Protein AF-A0A956KQR1-F1 (afdb_monomer_lite)

Sequence (435 aa):
MIAPDVTAHVDQLRDTLDKGKQAWVSGPGGSGRGTIIRQLVHEIPGIVVVDLPALGEADAGAVLPMLLLSALPTSERQSLARAPLRQLVDAVRSHDLTVIVRVPHSWAAPRAEPHHQRVRTDLAQLSSLRRLLWIVDSSLDPSVVAVEPDCKIVLGSHRVALGEFSEAIDWRGYGDAAGALVRALPQNVLASPVFWRLCVGAIGLGVPAEELASIAGTPSAIRSANTILIRRIQDSPTIATAVIRFLQARRPVPLPLSAQVAPLPEEHETLLTQCLGYGDPIHVSSLLRSWLERALGGMLDPLELQPVHMKLAQHYRTMDGAADPRQVSAWRPMSAWLEKLHHLAHAGPQGAPEWERQNIPRRECYWDRARHLSRVRAYTEAAAVYARCLEKFPDDDYAQHYHAYNLDKSNSESTDNVIDHYAKAVASAPENPWW

pLDDT: mean 93.08, std 6.18, range [57.06, 98.56]

Structure (mmCIF, N/CA/C/O backbone):
data_AF-A0A956KQR1-F1
#
_entry.id   AF-A0A956KQR1-F1
#
loop_
_atom_site.group_PDB
_atom_site.id
_atom_site.type_symbol
_atom_site.label_atom_id
_atom_site.label_alt_id
_atom_site.label_comp_id
_atom_site.label_asym_id
_atom_site.label_entity_id
_atom_site.label_seq_id
_atom_site.pdbx_PDB_ins_code
_atom_site.Cartn_x
_atom_site.Cartn_y
_atom_site.Cartn_z
_atom_site.occupancy
_atom_site.B_iso_or_equiv
_atom_site.auth_seq_id
_atom_site.auth_comp_id
_atom_site.auth_asym_id
_atom_site.auth_atom_id
_atom_site.pdbx_PDB_model_num
ATOM 1 N N . MET A 1 1 ? -10.084 -10.436 17.810 1.00 65.19 1 MET A N 1
ATOM 2 C CA . MET A 1 1 ? -10.391 -9.262 16.955 1.00 65.19 1 MET A CA 1
ATOM 3 C C . MET A 1 1 ? -11.899 -9.133 16.903 1.00 65.19 1 MET A C 1
ATOM 5 O O . MET A 1 1 ? -12.525 -10.048 16.388 1.00 65.19 1 MET A O 1
ATOM 9 N N . ILE A 1 2 ? -12.475 -8.051 17.431 1.00 79.12 2 ILE A N 1
ATOM 10 C CA . ILE A 1 2 ? -13.896 -7.759 17.198 1.00 79.12 2 ILE A CA 1
ATOM 11 C C . ILE A 1 2 ? -14.011 -7.287 15.749 1.00 79.12 2 ILE A C 1
ATOM 13 O O . ILE A 1 2 ? -13.424 -6.268 15.375 1.00 79.12 2 ILE A O 1
ATOM 17 N N . ALA A 1 3 ? -14.655 -8.096 14.915 1.00 81.62 3 ALA A N 1
ATOM 18 C CA . ALA A 1 3 ? -14.876 -7.809 13.507 1.00 81.62 3 ALA A CA 1
ATOM 19 C C . ALA A 1 3 ? -16.371 -7.547 13.281 1.00 81.62 3 ALA A C 1
ATOM 21 O O . ALA A 1 3 ? -17.193 -8.196 13.928 1.00 81.62 3 ALA A O 1
ATOM 22 N N . PRO A 1 4 ? -16.738 -6.632 12.369 1.00 87.62 4 PRO A N 1
ATOM 23 C CA . PRO A 1 4 ? -18.134 -6.475 11.985 1.00 87.62 4 PRO A CA 1
ATOM 24 C C . PRO A 1 4 ? -18.648 -7.764 11.341 1.00 87.62 4 PRO A C 1
ATOM 26 O O . PRO A 1 4 ? -17.924 -8.396 10.564 1.00 87.62 4 PRO A O 1
ATOM 29 N N . ASP A 1 5 ? -19.902 -8.109 11.627 1.00 90.50 5 ASP A N 1
ATOM 30 C CA . ASP A 1 5 ? -20.621 -9.117 10.857 1.00 90.50 5 ASP A CA 1
ATOM 31 C C . ASP A 1 5 ? -20.893 -8.564 9.454 1.00 90.50 5 ASP A C 1
ATOM 33 O O . ASP A 1 5 ? -21.537 -7.528 9.281 1.00 90.50 5 ASP A O 1
ATOM 37 N N . VAL A 1 6 ? -20.329 -9.235 8.454 1.00 94.31 6 VAL A N 1
ATOM 38 C CA . VAL A 1 6 ? -20.443 -8.878 7.036 1.00 94.31 6 VAL A CA 1
ATOM 39 C C . VAL A 1 6 ? -21.090 -9.997 6.221 1.00 94.31 6 VAL A C 1
ATOM 41 O O . VAL A 1 6 ? -21.091 -9.917 4.997 1.00 94.31 6 VAL A O 1
ATOM 44 N N . THR A 1 7 ? -21.658 -11.013 6.879 1.00 95.00 7 THR A N 1
ATOM 45 C CA . THR A 1 7 ? -22.143 -12.250 6.242 1.00 95.00 7 THR A CA 1
ATOM 46 C C . THR A 1 7 ? -23.171 -11.955 5.149 1.00 95.00 7 THR A C 1
ATOM 48 O O . THR A 1 7 ? -22.979 -12.340 4.000 1.00 95.00 7 THR A O 1
ATOM 51 N N . ALA A 1 8 ? -24.187 -11.140 5.453 1.00 95.56 8 ALA A N 1
ATOM 52 C CA . ALA A 1 8 ? -25.207 -10.754 4.474 1.00 95.56 8 ALA A CA 1
ATOM 53 C C . ALA A 1 8 ? -24.628 -9.997 3.261 1.00 95.56 8 ALA A C 1
ATOM 55 O O . ALA A 1 8 ? -25.103 -10.155 2.137 1.00 95.56 8 ALA A O 1
ATOM 56 N N . HIS A 1 9 ? -23.587 -9.182 3.469 1.00 97.00 9 HIS A N 1
ATOM 57 C CA . HIS A 1 9 ? -22.901 -8.504 2.369 1.00 97.00 9 HIS A CA 1
ATOM 58 C C . HIS A 1 9 ? -22.073 -9.481 1.534 1.00 97.00 9 HIS A C 1
ATOM 60 O O . HIS A 1 9 ? -22.030 -9.338 0.317 1.00 97.00 9 HIS A O 1
ATOM 66 N N . VAL A 1 10 ? -21.431 -10.468 2.159 1.00 97.19 10 VAL A N 1
ATOM 67 C CA . VAL A 1 10 ? -20.676 -11.510 1.453 1.00 97.19 10 VAL A CA 1
ATOM 68 C C . VAL A 1 10 ? -21.600 -12.377 0.605 1.00 97.19 10 VAL A C 1
ATOM 70 O O . VAL A 1 10 ? -21.307 -12.554 -0.575 1.00 97.19 10 VAL A O 1
ATOM 73 N N . ASP A 1 11 ? -22.749 -12.801 1.136 1.00 96.94 11 ASP A N 1
ATOM 74 C CA . ASP A 1 11 ? -23.757 -13.542 0.369 1.00 96.94 11 ASP A CA 1
ATOM 75 C C . ASP A 1 11 ? -24.248 -12.737 -0.844 1.00 96.94 11 ASP A C 1
ATOM 77 O O . ASP A 1 11 ? -24.251 -13.235 -1.969 1.00 96.94 11 ASP A O 1
ATOM 81 N N . GLN A 1 12 ? -24.578 -11.455 -0.648 1.00 97.31 12 GLN A N 1
ATOM 82 C CA . GLN A 1 12 ? -24.993 -10.568 -1.738 1.00 97.31 12 GLN A CA 1
ATOM 83 C C . GLN A 1 12 ? -23.900 -10.402 -2.811 1.00 97.31 12 GLN A C 1
ATOM 85 O O . GLN A 1 12 ? -24.196 -10.359 -4.011 1.00 97.31 12 GLN A O 1
ATOM 90 N N . LEU A 1 13 ? -22.637 -10.275 -2.396 1.00 97.38 13 LEU A N 1
ATOM 91 C CA . LEU A 1 13 ? -21.502 -10.131 -3.306 1.00 97.38 13 LEU A CA 1
ATOM 92 C C . LEU A 1 13 ? -21.237 -11.419 -4.079 1.00 97.38 13 LEU A C 1
ATOM 94 O O . LEU A 1 13 ? -21.019 -11.346 -5.286 1.00 97.38 13 LEU A O 1
ATOM 98 N N . ARG A 1 14 ? -21.310 -12.582 -3.425 1.00 96.62 14 ARG A N 1
ATOM 99 C CA . ARG A 1 14 ? -21.191 -13.889 -4.080 1.00 96.62 14 ARG A CA 1
ATOM 100 C C . ARG A 1 14 ? -22.264 -14.050 -5.151 1.00 96.62 14 ARG A C 1
ATOM 102 O O . ARG A 1 14 ? -21.929 -14.249 -6.313 1.00 96.62 14 ARG A O 1
ATOM 109 N N . ASP A 1 15 ? -23.526 -13.818 -4.796 1.00 96.69 15 ASP A N 1
ATOM 110 C CA . ASP A 1 15 ? -24.652 -13.875 -5.733 1.00 96.69 15 ASP A CA 1
ATOM 111 C C . ASP A 1 15 ? -24.489 -12.916 -6.921 1.00 96.69 15 ASP A C 1
ATOM 113 O O . ASP A 1 15 ? -24.944 -13.201 -8.030 1.00 96.69 15 ASP A O 1
ATOM 117 N N . THR A 1 16 ? -23.876 -11.752 -6.696 1.00 96.44 16 THR A N 1
ATOM 118 C CA . THR A 1 16 ? -23.580 -10.784 -7.759 1.00 96.44 16 THR A CA 1
ATOM 119 C C . THR A 1 16 ? -22.477 -11.310 -8.679 1.00 96.44 16 THR A C 1
ATOM 121 O O . THR A 1 16 ? -22.653 -11.342 -9.897 1.00 96.44 16 THR A O 1
ATOM 124 N N . LEU A 1 17 ? -21.366 -11.776 -8.110 1.00 95.62 17 LEU A N 1
ATOM 125 C CA . LEU A 1 17 ? -20.215 -12.277 -8.861 1.00 95.62 17 LEU A CA 1
ATOM 126 C C . LEU A 1 17 ? -20.536 -13.568 -9.628 1.00 95.62 17 LEU A C 1
ATOM 128 O O . LEU A 1 17 ? -20.047 -13.744 -10.741 1.00 95.62 17 LEU A O 1
ATOM 132 N N . ASP A 1 18 ? -21.388 -14.442 -9.094 1.00 94.81 18 ASP A N 1
ATOM 133 C CA . ASP A 1 18 ? -21.826 -15.674 -9.768 1.00 94.81 18 ASP A CA 1
ATOM 134 C C . ASP A 1 18 ? -22.759 -15.399 -10.952 1.00 94.81 18 ASP A C 1
ATOM 136 O O . ASP A 1 18 ? -22.807 -16.169 -11.909 1.00 94.81 18 ASP A O 1
ATOM 140 N N . LYS A 1 19 ? -23.440 -14.248 -10.952 1.00 95.44 19 LYS A N 1
ATOM 141 C CA . LYS A 1 19 ? -24.207 -13.752 -12.107 1.00 95.44 19 LYS A CA 1
ATOM 142 C C . LYS A 1 19 ? -23.322 -13.078 -13.162 1.00 95.44 19 LYS A C 1
ATOM 144 O O . LYS A 1 19 ? -23.857 -12.519 -14.118 1.00 95.44 19 LYS A O 1
ATOM 149 N N . GLY A 1 20 ? -21.996 -13.098 -12.996 1.00 93.94 20 GLY A N 1
ATOM 150 C CA . GLY A 1 20 ? -21.063 -12.436 -13.904 1.00 93.94 20 GLY A CA 1
ATOM 151 C C . GLY A 1 20 ? -21.196 -10.913 -13.884 1.00 93.94 20 GLY A C 1
ATOM 152 O O . GLY A 1 20 ? -21.082 -10.287 -14.938 1.00 93.94 20 GLY A O 1
ATOM 153 N N . LYS A 1 21 ? -21.503 -10.342 -12.714 1.00 94.31 21 LYS A N 1
ATOM 154 C CA . LYS A 1 21 ? -21.707 -8.904 -12.520 1.00 94.31 21 LYS A CA 1
ATOM 155 C C . LYS A 1 21 ? -20.608 -8.266 -11.685 1.00 94.31 21 LYS A C 1
ATOM 157 O O . LYS A 1 21 ? -19.972 -8.918 -10.854 1.00 94.31 21 LYS A O 1
ATOM 162 N N . GLN A 1 22 ? -20.449 -6.960 -11.867 1.00 94.88 22 GLN A N 1
ATOM 163 C CA . GLN A 1 22 ? -19.479 -6.165 -11.133 1.00 94.88 22 GLN A CA 1
ATOM 164 C C . GLN A 1 22 ? -20.068 -5.627 -9.833 1.00 94.88 22 GLN A C 1
ATOM 166 O O . GLN A 1 22 ? -21.238 -5.247 -9.750 1.00 94.88 22 GLN A O 1
ATOM 171 N N . ALA A 1 23 ? -19.229 -5.538 -8.810 1.00 95.88 23 ALA A N 1
ATOM 172 C CA . ALA A 1 23 ? -19.613 -5.005 -7.518 1.00 95.88 23 ALA A CA 1
ATOM 173 C C . ALA A 1 23 ? -18.621 -3.955 -7.016 1.00 95.88 23 ALA A C 1
ATOM 175 O O . ALA A 1 23 ? -17.423 -3.989 -7.298 1.00 95.88 23 ALA A O 1
ATOM 176 N N . TRP A 1 24 ? -19.141 -3.023 -6.226 1.00 96.00 24 TRP A N 1
ATOM 177 C CA . TRP A 1 24 ? -18.393 -1.950 -5.595 1.00 96.00 24 TRP A CA 1
ATOM 178 C C . TRP A 1 24 ? -18.707 -1.893 -4.113 1.00 96.00 24 TRP A C 1
ATOM 180 O O . TRP A 1 24 ? -19.851 -1.669 -3.718 1.00 96.00 24 TRP A O 1
ATOM 190 N N . VAL A 1 25 ? -17.681 -2.029 -3.284 1.00 96.19 25 VAL A N 1
ATOM 191 C CA . VAL A 1 25 ? -17.780 -1.914 -1.833 1.00 96.19 25 VAL A CA 1
ATOM 192 C C . VAL A 1 25 ? -16.928 -0.743 -1.376 1.00 96.19 25 VAL A C 1
ATOM 194 O O . VAL A 1 25 ? -15.706 -0.727 -1.530 1.00 96.19 25 VAL A O 1
ATOM 197 N N . SER A 1 26 ? -17.581 0.224 -0.746 1.00 94.81 26 SER A N 1
ATOM 198 C CA . SER A 1 26 ? -16.926 1.377 -0.125 1.00 94.81 26 SER A CA 1
ATOM 199 C C . SER A 1 26 ? -17.243 1.435 1.360 1.00 94.81 26 SER A C 1
ATOM 201 O O . SER A 1 26 ? -18.281 0.950 1.800 1.00 94.81 26 SER A O 1
ATOM 203 N N . GLY A 1 27 ? -16.356 2.036 2.144 1.00 91.62 27 GLY A N 1
ATOM 204 C CA . GLY A 1 27 ? -16.609 2.268 3.560 1.00 91.62 27 GLY A CA 1
ATOM 205 C C . GLY A 1 27 ? -15.419 2.918 4.259 1.00 91.62 27 GLY A C 1
ATOM 206 O O . GLY A 1 27 ? -14.297 2.877 3.739 1.00 91.62 27 GLY A O 1
ATOM 207 N N . PRO A 1 28 ? -15.628 3.490 5.454 1.00 87.19 28 PRO A N 1
ATOM 208 C CA . PRO A 1 28 ? -14.561 4.108 6.234 1.00 87.19 28 PRO A CA 1
ATOM 209 C C . PRO A 1 28 ? -13.539 3.071 6.735 1.00 87.19 28 PRO A C 1
ATOM 211 O O . PRO A 1 28 ? -13.679 1.855 6.538 1.00 87.19 28 PRO A O 1
ATOM 214 N N . GLY A 1 29 ? -12.463 3.530 7.375 1.00 81.19 29 GLY A N 1
ATOM 215 C CA . GLY A 1 29 ? -11.521 2.648 8.073 1.00 81.19 29 GLY A CA 1
ATOM 216 C C . GLY A 1 29 ? -12.227 1.814 9.152 1.00 81.19 29 GLY A C 1
ATOM 217 O O . GLY A 1 29 ? -13.024 2.342 9.918 1.00 81.19 29 GLY A O 1
ATOM 218 N N . GLY A 1 30 ? -11.960 0.504 9.200 1.00 81.12 30 GLY A N 1
ATOM 219 C CA . GLY A 1 30 ? -12.567 -0.408 10.184 1.00 81.12 30 GLY A CA 1
ATOM 220 C C . GLY A 1 30 ? -13.965 -0.941 9.835 1.00 81.12 30 GLY A C 1
ATOM 221 O O . GLY A 1 30 ? -14.507 -1.731 10.594 1.00 81.12 30 GLY A O 1
ATOM 222 N N . SER A 1 31 ? -14.528 -0.586 8.678 1.00 88.81 31 SER A N 1
ATOM 223 C CA . SER A 1 31 ? -15.878 -0.993 8.232 1.00 88.81 31 SER A CA 1
ATOM 224 C C . SER A 1 31 ? -16.061 -2.475 7.862 1.00 88.81 31 SER A C 1
ATOM 226 O O . SER A 1 31 ? -17.151 -2.868 7.474 1.00 88.81 31 SER A O 1
ATOM 228 N N . GLY A 1 32 ? -15.020 -3.311 7.944 1.00 90.06 32 GLY A N 1
ATOM 229 C CA . GLY A 1 32 ? -15.118 -4.738 7.590 1.00 90.06 32 GLY A CA 1
ATOM 230 C C . GLY A 1 32 ? -14.695 -5.102 6.167 1.00 90.06 32 GLY A C 1
ATOM 231 O O . GLY A 1 32 ? -14.685 -6.280 5.830 1.00 90.06 32 GLY A O 1
ATOM 232 N N . ARG A 1 33 ? -14.239 -4.137 5.355 1.00 92.75 33 ARG A N 1
ATOM 233 C CA . ARG A 1 33 ? -13.723 -4.376 3.987 1.00 92.75 33 ARG A CA 1
ATOM 234 C C . ARG A 1 33 ? -12.719 -5.534 3.895 1.00 92.75 33 ARG A C 1
ATOM 236 O O . ARG A 1 33 ? -12.823 -6.378 3.017 1.00 92.75 33 ARG A O 1
ATOM 243 N N . GLY A 1 34 ? -11.760 -5.600 4.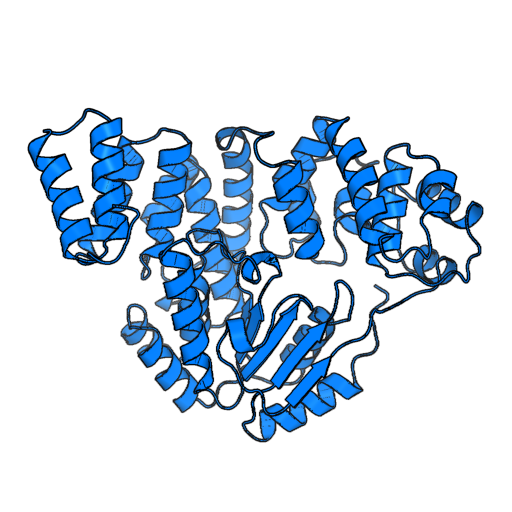821 1.00 90.75 34 GLY A N 1
ATOM 244 C CA . GLY A 1 34 ? -10.788 -6.700 4.868 1.00 90.75 34 GLY A CA 1
ATOM 245 C C . GLY A 1 34 ? -11.401 -8.048 5.269 1.00 90.75 34 GLY A C 1
ATOM 246 O O . GLY A 1 34 ? -10.931 -9.084 4.810 1.00 90.75 34 GLY A O 1
ATOM 247 N N . THR A 1 35 ? -12.454 -8.046 6.093 1.00 92.25 35 THR A N 1
ATOM 248 C CA . THR A 1 35 ? -13.204 -9.259 6.461 1.00 92.25 35 THR A CA 1
ATOM 249 C C . THR A 1 35 ? -13.955 -9.817 5.257 1.00 92.25 35 THR A C 1
ATOM 251 O O . THR A 1 35 ? -13.857 -11.015 5.019 1.00 92.25 35 THR A O 1
ATOM 254 N N . ILE A 1 36 ? -14.586 -8.953 4.451 1.00 95.69 36 ILE A N 1
ATOM 255 C CA . ILE A 1 36 ? -15.250 -9.339 3.194 1.00 95.69 36 ILE A CA 1
ATOM 256 C C . ILE A 1 36 ? -14.269 -10.042 2.253 1.00 95.69 36 ILE A C 1
ATOM 258 O O . ILE A 1 36 ? -14.548 -11.145 1.800 1.00 95.69 36 ILE A O 1
ATOM 262 N N . ILE A 1 37 ? -13.090 -9.450 2.004 1.00 95.00 37 ILE A N 1
ATOM 263 C CA . ILE A 1 37 ? -12.075 -10.068 1.130 1.00 95.00 37 ILE A CA 1
ATOM 264 C C . ILE A 1 37 ? -11.677 -11.451 1.658 1.00 95.00 37 ILE A C 1
ATOM 266 O O . ILE A 1 37 ? -11.610 -12.402 0.887 1.00 95.00 37 ILE A O 1
ATOM 270 N N . ARG A 1 38 ? -11.421 -11.585 2.968 1.00 93.06 38 ARG A N 1
ATOM 271 C CA . ARG A 1 38 ? -11.020 -12.870 3.563 1.00 93.06 38 ARG A CA 1
ATOM 272 C C . ARG A 1 38 ? -12.095 -13.946 3.428 1.00 93.06 38 ARG A C 1
ATOM 274 O O . ARG A 1 38 ? -11.739 -15.072 3.098 1.00 93.06 38 ARG A O 1
ATOM 281 N N . GLN A 1 39 ? -13.361 -13.608 3.683 1.00 95.56 39 GLN A N 1
ATOM 282 C CA . GLN A 1 39 ? -14.475 -14.550 3.541 1.00 95.56 39 GLN A CA 1
ATOM 283 C C . GLN A 1 39 ? -14.667 -14.950 2.072 1.00 95.56 39 GLN A C 1
ATOM 285 O O . GLN A 1 39 ? -14.643 -16.137 1.768 1.00 95.56 39 GLN A O 1
ATOM 290 N N . LEU A 1 40 ? -14.685 -13.992 1.137 1.00 96.31 40 LEU A N 1
ATOM 291 C CA . LEU A 1 40 ? -14.805 -14.292 -0.296 1.00 96.31 40 LEU A CA 1
ATOM 292 C C . LEU A 1 40 ? -13.655 -15.162 -0.821 1.00 96.31 40 LEU A C 1
ATOM 294 O O . LEU A 1 40 ? -13.901 -16.113 -1.550 1.00 96.31 40 LEU A O 1
ATOM 298 N N . VAL A 1 41 ? -12.404 -14.881 -0.433 1.00 94.81 41 VAL A N 1
ATOM 299 C CA . VAL A 1 41 ? -11.237 -15.703 -0.817 1.00 94.81 41 VAL A CA 1
ATOM 300 C C . VAL A 1 41 ? -11.340 -17.134 -0.282 1.00 94.81 41 VAL A C 1
ATOM 302 O O . VAL A 1 41 ? -10.778 -18.046 -0.884 1.00 94.81 41 VAL A O 1
ATOM 305 N N . HIS A 1 42 ? -12.007 -17.334 0.855 1.00 93.75 42 HIS A N 1
ATOM 306 C CA . HIS A 1 42 ? -12.240 -18.661 1.416 1.00 93.75 42 HIS A CA 1
ATOM 307 C C . HIS A 1 42 ? -13.379 -19.398 0.697 1.00 93.75 42 HIS A C 1
ATOM 309 O O . HIS A 1 42 ? -13.269 -20.597 0.462 1.00 93.75 42 HIS A O 1
ATOM 315 N N . GLU A 1 43 ? -14.446 -18.684 0.336 1.00 93.62 43 GLU A N 1
ATOM 316 C CA . GLU A 1 43 ? -15.671 -19.260 -0.228 1.00 93.62 43 GLU A CA 1
ATOM 317 C C . GLU A 1 43 ? -15.641 -19.450 -1.750 1.00 93.62 43 GLU A C 1
ATOM 319 O O . GLU A 1 43 ? -16.298 -20.355 -2.259 1.00 93.62 43 GLU A O 1
ATOM 324 N N . ILE A 1 44 ? -14.897 -18.620 -2.487 1.00 91.81 44 ILE A N 1
ATOM 325 C CA . ILE A 1 44 ? -14.875 -18.626 -3.955 1.00 91.81 44 ILE A CA 1
ATOM 326 C C . ILE A 1 44 ? -13.491 -19.090 -4.441 1.00 91.81 44 ILE A C 1
ATOM 328 O O . ILE A 1 44 ? -12.512 -18.335 -4.366 1.00 91.81 44 ILE A O 1
ATOM 332 N N . PRO A 1 45 ? -13.382 -20.320 -4.978 1.00 87.50 45 PRO A N 1
ATOM 333 C CA . PRO A 1 45 ? -12.143 -20.818 -5.561 1.00 87.50 45 PRO A CA 1
ATOM 334 C C . PRO A 1 45 ? -11.678 -19.958 -6.740 1.00 87.50 45 PRO A C 1
ATOM 336 O O . PRO A 1 45 ? -12.482 -19.444 -7.514 1.00 87.50 45 PRO A O 1
ATOM 339 N N . GLY A 1 46 ? -10.360 -19.833 -6.909 1.00 85.31 46 GLY A N 1
ATOM 340 C CA . GLY A 1 46 ? -9.780 -19.157 -8.074 1.00 85.31 46 GLY A CA 1
ATOM 341 C C . GLY A 1 46 ? -9.844 -17.626 -8.048 1.00 85.31 46 GLY A C 1
ATOM 342 O O . GLY A 1 46 ? -9.523 -17.003 -9.056 1.00 85.31 46 GLY A O 1
ATOM 343 N N . ILE A 1 47 ? -10.207 -17.005 -6.917 1.00 93.75 47 ILE A N 1
ATOM 344 C CA . ILE A 1 47 ? -10.125 -15.546 -6.770 1.00 93.75 47 ILE A CA 1
ATOM 345 C C . ILE A 1 47 ? -8.686 -15.047 -6.916 1.00 93.75 47 ILE A C 1
ATOM 347 O O . ILE A 1 47 ? -7.753 -15.544 -6.276 1.00 93.75 47 ILE A O 1
ATOM 351 N N . VAL A 1 48 ? -8.550 -13.964 -7.675 1.00 95.25 48 VAL A N 1
ATOM 352 C CA . VAL A 1 48 ? -7.344 -13.143 -7.756 1.00 95.25 48 VAL A CA 1
ATOM 353 C C . VAL A 1 48 ? -7.554 -11.888 -6.926 1.00 95.25 48 VAL A C 1
ATOM 355 O O . VAL A 1 48 ? -8.439 -11.088 -7.224 1.00 95.25 48 VAL A O 1
ATOM 358 N N . VAL A 1 49 ? -6.734 -11.690 -5.894 1.00 96.56 49 VAL A N 1
ATOM 359 C CA . VAL A 1 49 ? -6.741 -10.438 -5.128 1.00 96.56 49 VAL A CA 1
ATOM 360 C C . VAL A 1 49 ? -5.620 -9.540 -5.625 1.00 96.56 49 VAL A C 1
ATOM 362 O O . VAL A 1 49 ? -4.444 -9.897 -5.561 1.00 96.56 49 VAL A O 1
ATOM 365 N N . VAL A 1 50 ? -6.001 -8.359 -6.095 1.00 95.69 50 VAL A N 1
ATOM 366 C CA . VAL A 1 50 ? -5.116 -7.271 -6.492 1.00 95.69 50 VAL A CA 1
ATOM 367 C C . VAL A 1 50 ? -5.167 -6.197 -5.417 1.00 95.69 50 VAL A C 1
ATOM 369 O O . VAL A 1 50 ? -5.997 -5.289 -5.455 1.00 95.69 50 VAL A O 1
ATOM 372 N N . ASP A 1 51 ? -4.271 -6.293 -4.440 1.00 93.44 51 ASP A N 1
ATOM 373 C CA . ASP A 1 51 ? -4.094 -5.228 -3.460 1.00 93.44 51 ASP A CA 1
ATOM 374 C C . ASP A 1 51 ? -3.103 -4.190 -4.011 1.00 93.44 51 ASP A C 1
ATOM 376 O O . ASP A 1 51 ? -1.888 -4.411 -3.998 1.00 93.44 51 ASP A O 1
ATOM 380 N N . LEU A 1 52 ? -3.596 -3.042 -4.474 1.00 92.69 52 LEU A N 1
ATOM 381 C CA . LEU A 1 52 ? -2.740 -1.993 -5.030 1.00 92.69 52 LEU A CA 1
ATOM 382 C C . LEU A 1 52 ? -1.925 -1.291 -3.925 1.00 92.69 52 LEU A C 1
ATOM 384 O O . LEU A 1 52 ? -2.458 -1.058 -2.833 1.00 92.69 52 LEU A O 1
ATOM 388 N N . PRO A 1 53 ? -0.652 -0.932 -4.180 1.00 92.00 53 PRO A N 1
ATOM 389 C CA . PRO A 1 53 ? 0.124 -0.083 -3.282 1.00 92.00 53 PRO A CA 1
ATOM 390 C C . PRO A 1 53 ? -0.366 1.372 -3.364 1.00 92.00 53 PRO A C 1
ATOM 392 O O . PRO A 1 53 ? -1.340 1.694 -4.056 1.00 92.00 53 PRO A O 1
ATOM 395 N N . ALA A 1 54 ? 0.278 2.278 -2.627 1.00 89.06 54 ALA A N 1
ATOM 396 C CA . ALA A 1 54 ? -0.042 3.692 -2.749 1.00 89.06 54 ALA A CA 1
ATOM 397 C C . ALA A 1 54 ? 0.277 4.205 -4.163 1.00 89.06 54 ALA A C 1
ATOM 399 O O . ALA A 1 54 ? 1.269 3.805 -4.758 1.00 89.06 54 ALA A O 1
ATOM 400 N N . LEU A 1 55 ? -0.556 5.110 -4.689 1.00 86.00 55 LEU A N 1
ATOM 401 C CA . LEU A 1 55 ? -0.416 5.607 -6.065 1.00 86.00 55 LEU A CA 1
ATOM 402 C C . LEU A 1 55 ? 0.947 6.269 -6.340 1.00 86.00 55 LEU A C 1
ATOM 404 O O . LEU A 1 55 ? 1.425 6.200 -7.460 1.00 86.00 55 LEU A O 1
ATOM 408 N N . GLY A 1 56 ? 1.565 6.877 -5.322 1.00 86.38 56 GLY A N 1
ATOM 409 C CA . GLY A 1 56 ? 2.875 7.525 -5.448 1.00 86.38 56 GLY A CA 1
ATOM 410 C C . GLY A 1 56 ? 4.077 6.572 -5.454 1.00 86.38 56 GLY A C 1
ATOM 411 O O . GLY A 1 56 ? 5.205 7.044 -5.616 1.00 86.38 56 GLY A O 1
ATOM 412 N N . GLU A 1 57 ? 3.862 5.268 -5.255 1.00 89.81 57 GLU A N 1
ATOM 413 C CA . GLU A 1 57 ? 4.916 4.259 -5.390 1.00 89.81 57 GLU A CA 1
ATOM 414 C C . GLU A 1 57 ? 5.269 4.074 -6.867 1.00 89.81 57 GLU A C 1
ATOM 416 O O . GLU A 1 57 ? 4.393 3.901 -7.715 1.00 89.81 57 GLU A O 1
ATOM 421 N N . ALA A 1 58 ? 6.563 4.078 -7.183 1.00 91.00 58 ALA A N 1
ATOM 422 C CA . ALA A 1 58 ? 7.030 4.015 -8.568 1.00 91.00 58 ALA A CA 1
ATOM 423 C C . ALA A 1 58 ? 6.710 2.672 -9.254 1.00 91.00 58 ALA A C 1
ATOM 425 O O . ALA A 1 58 ? 6.571 2.634 -10.474 1.00 91.00 58 ALA A O 1
ATOM 426 N N . ASP A 1 59 ? 6.544 1.592 -8.483 1.00 94.06 59 ASP A N 1
ATOM 427 C CA . ASP A 1 59 ? 6.175 0.259 -8.971 1.00 94.06 59 ASP A CA 1
ATOM 428 C C . ASP A 1 59 ? 4.653 0.016 -9.021 1.00 94.06 59 ASP A C 1
ATOM 430 O O . ASP A 1 59 ? 4.223 -1.072 -9.414 1.00 94.06 59 ASP A O 1
ATOM 434 N N . ALA A 1 60 ? 3.813 0.997 -8.659 1.00 91.69 60 ALA A N 1
ATOM 435 C CA . ALA A 1 60 ? 2.366 0.801 -8.536 1.00 91.69 60 ALA A CA 1
ATOM 436 C C . ALA A 1 60 ? 1.711 0.268 -9.822 1.00 91.69 60 ALA A C 1
ATOM 438 O O . ALA A 1 60 ? 0.834 -0.598 -9.757 1.00 91.69 60 ALA A O 1
ATOM 439 N N . GLY A 1 61 ? 2.177 0.730 -10.988 1.00 90.88 61 GLY A N 1
ATOM 440 C CA . GLY A 1 61 ? 1.701 0.271 -12.297 1.00 90.88 61 GLY A CA 1
ATOM 441 C C . GLY A 1 61 ? 2.067 -1.180 -12.636 1.00 90.88 61 GLY A C 1
ATOM 442 O O . GLY A 1 61 ? 1.380 -1.811 -13.436 1.00 90.88 61 GLY A O 1
ATOM 443 N N . ALA A 1 62 ? 3.084 -1.762 -11.991 1.00 94.44 62 ALA A N 1
ATOM 444 C CA . ALA A 1 62 ? 3.465 -3.158 -12.212 1.00 94.44 62 ALA A CA 1
ATOM 445 C C . ALA A 1 62 ? 2.526 -4.148 -11.507 1.00 94.44 62 ALA A C 1
ATOM 447 O O . ALA A 1 62 ? 2.361 -5.279 -11.963 1.00 94.44 62 ALA A O 1
ATOM 448 N N . VAL A 1 63 ? 1.916 -3.758 -10.385 1.00 95.31 63 VAL A N 1
ATOM 449 C CA . VAL A 1 63 ? 1.240 -4.704 -9.482 1.00 95.31 63 VAL A CA 1
ATOM 450 C C . VAL A 1 63 ? 0.023 -5.356 -10.133 1.00 95.31 63 VAL A C 1
ATOM 452 O O . VAL A 1 63 ? -0.114 -6.580 -10.093 1.00 95.31 63 VAL A O 1
ATOM 455 N N . LEU A 1 64 ? -0.838 -4.561 -10.773 1.00 95.19 64 LEU A N 1
ATOM 456 C CA . LEU A 1 64 ? -2.040 -5.059 -11.441 1.00 95.19 64 LEU A CA 1
ATOM 457 C C . LEU A 1 64 ? -1.730 -6.109 -12.525 1.00 95.19 64 LEU A C 1
ATOM 459 O O . LEU A 1 64 ? -2.209 -7.238 -12.389 1.00 95.19 64 LEU A O 1
ATOM 463 N N . PRO A 1 65 ? -0.936 -5.810 -13.575 1.00 96.06 65 PRO A N 1
ATOM 464 C CA . PRO A 1 65 ? -0.676 -6.784 -14.630 1.00 96.06 65 PRO A CA 1
ATOM 465 C C . PRO A 1 65 ? 0.015 -8.045 -14.102 1.00 96.06 65 PRO A C 1
ATOM 467 O O . PRO A 1 65 ? -0.277 -9.139 -14.578 1.00 96.06 65 PRO A O 1
ATOM 470 N N . MET A 1 66 ? 0.895 -7.928 -13.104 1.00 97.12 66 MET A N 1
ATOM 471 C CA . MET A 1 66 ? 1.604 -9.084 -12.552 1.00 97.12 66 MET A CA 1
ATOM 472 C C . MET A 1 66 ? 0.697 -9.996 -11.719 1.00 97.12 66 MET A C 1
ATOM 474 O O . MET A 1 66 ? 0.779 -11.219 -11.844 1.00 97.12 66 MET A O 1
ATOM 478 N N . LEU A 1 67 ? -0.214 -9.438 -10.918 1.00 96.94 67 LEU A N 1
ATOM 479 C CA . LEU A 1 67 ? -1.174 -10.246 -10.160 1.00 96.94 67 LEU A CA 1
ATOM 480 C C . LEU A 1 67 ? -2.209 -10.912 -11.073 1.00 96.94 67 LEU A C 1
ATOM 482 O O . LEU A 1 67 ? -2.512 -12.086 -10.862 1.00 96.94 67 LEU A O 1
ATOM 486 N N . LEU A 1 68 ? -2.667 -10.235 -12.132 1.00 96.69 68 LEU A N 1
ATOM 487 C CA . LEU A 1 68 ? -3.501 -10.866 -13.163 1.00 96.69 68 LEU A CA 1
ATOM 488 C C . LEU A 1 68 ? -2.759 -12.003 -13.880 1.00 96.69 68 LEU A C 1
ATOM 490 O O . LEU A 1 68 ? -3.300 -13.098 -14.010 1.00 96.69 68 LEU A O 1
ATOM 494 N N . LEU A 1 69 ? -1.496 -11.782 -14.268 1.00 96.88 69 LEU A N 1
ATOM 495 C CA . LEU A 1 69 ? -0.646 -12.803 -14.888 1.00 96.88 69 LEU A CA 1
ATOM 496 C C . LEU A 1 69 ? -0.559 -14.066 -14.019 1.00 96.88 69 LEU A C 1
ATOM 498 O O . LEU A 1 69 ? -0.667 -15.172 -14.536 1.00 96.88 69 LEU A O 1
ATOM 502 N N . SER A 1 70 ? -0.404 -13.923 -12.699 1.00 96.00 70 SER A N 1
ATOM 503 C CA . SER A 1 70 ? -0.244 -15.060 -11.775 1.00 96.00 70 SER A CA 1
ATOM 504 C C . SER A 1 70 ? -1.418 -16.047 -11.763 1.00 96.00 70 SER A C 1
ATOM 506 O O . SER A 1 70 ? -1.253 -17.196 -11.340 1.00 96.00 70 SER A O 1
ATOM 508 N N . ALA A 1 71 ? -2.588 -15.605 -12.225 1.00 94.56 71 ALA A N 1
ATOM 509 C CA . ALA A 1 71 ? -3.811 -16.390 -12.263 1.00 94.56 71 ALA A CA 1
ATOM 510 C C . ALA A 1 71 ? -3.996 -17.181 -13.565 1.00 94.56 71 ALA A C 1
ATOM 512 O O . ALA A 1 71 ? -4.827 -18.082 -13.619 1.00 94.56 71 ALA A O 1
ATOM 513 N N . LEU A 1 72 ? -3.216 -16.864 -14.601 1.00 95.94 72 LEU A N 1
ATOM 514 C CA . LEU A 1 72 ? -3.301 -17.516 -15.905 1.00 95.94 72 LEU A CA 1
ATOM 515 C C . LEU A 1 72 ? -2.514 -18.837 -15.936 1.00 95.94 72 LEU A C 1
ATOM 517 O O . LEU A 1 72 ? -1.576 -19.011 -15.145 1.00 95.94 72 LEU A O 1
ATOM 521 N N . PRO A 1 73 ? -2.829 -19.763 -16.862 1.00 95.31 73 PRO A N 1
ATOM 522 C CA . PRO A 1 73 ? -2.039 -20.971 -17.099 1.00 95.31 73 PRO A CA 1
ATOM 523 C C . PRO A 1 73 ? -0.575 -20.673 -17.453 1.00 95.31 73 PRO A C 1
ATOM 525 O O . PRO A 1 73 ? -0.250 -19.628 -18.011 1.00 95.31 73 PRO A O 1
ATOM 528 N N . THR A 1 74 ? 0.332 -21.617 -17.182 1.00 94.75 74 THR A N 1
ATOM 529 C CA . THR A 1 74 ? 1.783 -21.430 -17.384 1.00 94.75 74 THR A CA 1
ATOM 530 C C . THR A 1 74 ? 2.160 -20.995 -18.805 1.00 94.75 74 THR A C 1
ATOM 532 O O . THR A 1 74 ? 3.018 -20.127 -18.954 1.00 94.75 74 THR A O 1
ATOM 535 N N . SER A 1 75 ? 1.531 -21.562 -19.840 1.00 95.38 75 SER A N 1
ATOM 536 C CA . SER A 1 75 ? 1.784 -21.198 -21.243 1.00 95.38 75 SER A CA 1
ATOM 537 C C . SER A 1 75 ? 1.466 -19.726 -21.516 1.00 95.38 75 SER A C 1
ATOM 539 O O . SER A 1 75 ? 2.289 -19.008 -22.080 1.00 95.38 75 SER A O 1
ATOM 541 N N . GLU A 1 76 ? 0.315 -19.252 -21.041 1.00 96.25 76 GLU A N 1
ATOM 542 C CA . GLU A 1 76 ? -0.092 -17.850 -21.153 1.00 96.25 76 GLU A CA 1
ATOM 543 C C . GLU A 1 76 ? 0.778 -16.930 -20.301 1.00 96.25 76 GLU A C 1
ATOM 545 O O . GLU A 1 76 ? 1.140 -15.842 -20.744 1.00 96.25 76 GLU A O 1
ATOM 550 N N . ARG A 1 77 ? 1.201 -17.369 -19.108 1.00 95.62 77 ARG A N 1
ATOM 551 C CA . ARG A 1 77 ? 2.151 -16.592 -18.297 1.00 95.62 77 ARG A CA 1
ATOM 552 C C . ARG A 1 77 ? 3.458 -16.341 -19.035 1.00 95.62 77 ARG A C 1
ATOM 554 O O . ARG A 1 77 ? 4.028 -15.257 -18.926 1.00 95.62 77 ARG A O 1
ATOM 561 N N . GLN A 1 78 ? 3.940 -17.328 -19.785 1.00 93.44 78 GLN A N 1
ATOM 562 C CA . GLN A 1 78 ? 5.169 -17.196 -20.562 1.00 93.44 78 GLN A CA 1
ATOM 563 C C . GLN A 1 78 ? 5.013 -16.210 -21.723 1.00 93.44 78 GLN A C 1
ATOM 565 O O . GLN A 1 78 ? 5.916 -15.397 -21.931 1.00 93.44 78 GLN A O 1
ATOM 570 N N . SER A 1 79 ? 3.885 -16.242 -22.437 1.00 95.06 79 SER A N 1
ATOM 571 C CA . SER A 1 79 ? 3.643 -15.370 -23.593 1.00 95.06 79 SER A CA 1
ATOM 572 C C . SER A 1 79 ? 3.212 -13.951 -23.211 1.00 95.06 79 SER A C 1
ATOM 574 O O . SER A 1 79 ? 3.579 -12.999 -23.895 1.00 95.06 79 SER A O 1
ATOM 576 N N . LEU A 1 80 ? 2.465 -13.784 -22.116 1.00 96.31 80 LEU A N 1
ATOM 577 C CA . LEU A 1 80 ? 1.832 -12.513 -21.744 1.00 96.31 80 LEU A CA 1
ATOM 578 C C . LEU A 1 80 ? 2.591 -11.715 -20.675 1.00 96.31 80 LEU A C 1
ATOM 580 O O . LEU A 1 80 ? 2.169 -10.614 -20.322 1.00 96.31 80 LEU A O 1
ATOM 584 N N . ALA A 1 81 ? 3.733 -12.203 -20.177 1.00 93.44 81 ALA A N 1
ATOM 585 C CA . ALA A 1 81 ? 4.486 -11.533 -19.109 1.00 93.44 81 ALA A CA 1
ATOM 586 C C . ALA A 1 81 ? 4.805 -10.057 -19.401 1.00 93.44 81 ALA A C 1
ATOM 588 O O . ALA A 1 81 ? 4.780 -9.233 -18.487 1.00 93.44 81 ALA A O 1
ATOM 589 N N . ARG A 1 82 ? 5.076 -9.729 -20.670 1.00 92.62 82 ARG A N 1
ATOM 590 C CA . ARG A 1 82 ? 5.358 -8.367 -21.159 1.00 92.62 82 ARG A CA 1
ATOM 591 C C . ARG A 1 82 ? 4.225 -7.781 -22.004 1.00 92.62 82 ARG A C 1
ATOM 593 O O . ARG A 1 82 ? 4.385 -6.707 -22.571 1.00 92.62 82 ARG A O 1
ATOM 600 N N . ALA A 1 83 ? 3.098 -8.480 -22.114 1.00 93.75 83 ALA A N 1
ATOM 601 C CA . ALA A 1 83 ? 1.987 -8.014 -22.925 1.00 93.75 83 ALA A CA 1
ATOM 602 C C . ALA A 1 83 ? 1.364 -6.737 -22.328 1.00 93.75 83 ALA A C 1
ATOM 604 O O . ALA A 1 83 ? 1.408 -6.544 -21.099 1.00 93.75 83 ALA A O 1
ATOM 605 N N . PRO A 1 84 ? 0.759 -5.880 -23.170 1.00 92.50 84 PRO A N 1
ATOM 606 C CA . PRO A 1 84 ? -0.094 -4.791 -22.711 1.00 92.50 84 PRO A CA 1
ATOM 607 C C . PRO A 1 84 ? -1.207 -5.309 -21.794 1.00 92.50 84 PRO A C 1
ATOM 609 O O . PRO A 1 84 ? -1.708 -6.420 -21.988 1.00 92.50 84 PRO A O 1
ATOM 612 N N . LEU A 1 85 ? -1.632 -4.490 -20.827 1.00 93.75 85 LEU A N 1
ATOM 613 C CA . LEU A 1 85 ? -2.647 -4.880 -19.845 1.00 93.75 85 LEU A CA 1
ATOM 614 C C . LEU A 1 85 ? -3.938 -5.381 -20.505 1.00 93.75 85 LEU A C 1
ATOM 616 O O . LEU A 1 85 ? -4.481 -6.390 -20.068 1.00 93.75 85 LEU A O 1
ATOM 620 N N . ARG A 1 86 ? -4.376 -4.759 -21.603 1.00 94.62 86 ARG A N 1
ATOM 621 C CA . ARG A 1 86 ? -5.569 -5.180 -22.350 1.00 94.62 86 ARG A CA 1
ATOM 622 C C . ARG A 1 86 ? -5.553 -6.665 -22.717 1.00 94.62 86 ARG A C 1
ATOM 624 O O . ARG A 1 86 ? -6.558 -7.339 -22.533 1.00 94.62 86 ARG A O 1
ATOM 631 N N . GLN A 1 87 ? -4.414 -7.187 -23.173 1.00 96.06 87 GLN A N 1
ATOM 632 C CA . GLN A 1 87 ? -4.294 -8.604 -23.534 1.00 96.06 87 GLN A CA 1
ATOM 633 C C . GLN A 1 87 ? -4.370 -9.513 -22.303 1.00 96.06 87 GLN A C 1
ATOM 635 O O . GLN A 1 87 ? -4.961 -10.587 -22.368 1.00 96.06 87 GLN A O 1
ATOM 640 N N . LEU A 1 88 ? -3.815 -9.077 -21.167 1.00 96.12 88 LEU A N 1
ATOM 641 C CA . LEU A 1 88 ? -3.959 -9.796 -19.899 1.00 96.12 88 LEU A CA 1
ATOM 642 C C . LEU A 1 88 ? -5.411 -9.809 -19.426 1.00 96.12 88 LEU A C 1
ATOM 644 O O . LEU A 1 88 ? -5.898 -10.849 -19.002 1.00 96.12 88 LEU A O 1
ATOM 648 N N . VAL A 1 89 ? -6.112 -8.679 -19.522 1.00 96.00 89 VAL A N 1
ATOM 649 C CA . VAL A 1 89 ? -7.532 -8.577 -19.165 1.00 96.00 89 VAL A CA 1
ATOM 650 C C . VAL A 1 89 ? -8.386 -9.472 -20.063 1.00 96.00 89 VAL A C 1
ATOM 652 O O . VAL A 1 89 ? -9.254 -10.182 -19.562 1.00 96.00 89 VAL A O 1
ATOM 655 N N . ASP A 1 90 ? -8.108 -9.502 -21.369 1.00 96.12 90 ASP A N 1
ATOM 656 C CA . ASP A 1 90 ? -8.785 -10.392 -22.313 1.00 96.12 90 ASP A CA 1
ATOM 657 C C . ASP A 1 90 ? -8.548 -11.875 -21.969 1.00 96.12 90 ASP A C 1
ATOM 659 O O . ASP A 1 90 ? -9.498 -12.662 -21.986 1.00 96.12 90 ASP A O 1
ATOM 663 N N . ALA A 1 91 ? -7.320 -12.248 -21.588 1.00 96.06 91 ALA A N 1
ATOM 664 C CA . ALA A 1 91 ? -6.994 -13.599 -21.132 1.00 96.06 91 ALA A CA 1
ATOM 665 C C . ALA A 1 91 ? -7.727 -13.953 -19.826 1.00 96.06 91 ALA A C 1
ATOM 667 O O . ALA A 1 91 ? -8.434 -14.958 -19.767 1.00 96.06 91 ALA A O 1
ATOM 668 N N . VAL A 1 92 ? -7.662 -13.090 -18.808 1.00 95.38 92 VAL A N 1
ATOM 669 C CA . VAL A 1 92 ? -8.378 -13.257 -17.527 1.00 95.38 92 VAL A CA 1
ATOM 670 C C . VAL A 1 92 ? -9.882 -13.428 -17.750 1.00 95.38 92 VAL A C 1
ATOM 672 O O . VAL A 1 92 ? -10.498 -14.302 -17.143 1.00 95.38 92 VAL A O 1
ATOM 675 N N . ARG A 1 93 ? -10.469 -12.641 -18.662 1.00 94.69 93 ARG A N 1
ATOM 676 C CA . ARG A 1 93 ? -11.880 -12.756 -19.045 1.00 94.69 93 ARG A CA 1
ATOM 677 C C . ARG A 1 93 ? -12.190 -14.108 -19.688 1.00 94.69 93 ARG A C 1
ATOM 679 O O . ARG A 1 93 ? -13.252 -14.660 -19.427 1.00 94.69 93 ARG A O 1
ATOM 686 N N . SER A 1 94 ? -11.294 -14.633 -20.526 1.00 94.94 94 SER A N 1
ATOM 687 C CA . SER A 1 94 ? -11.485 -15.926 -21.202 1.00 94.94 94 SER A CA 1
ATOM 688 C C . SER A 1 94 ? -11.483 -17.122 -20.244 1.00 94.94 94 SER A C 1
ATOM 690 O O . SER A 1 94 ? -12.164 -18.109 -20.506 1.00 94.94 94 SER A O 1
ATOM 692 N N . HIS A 1 95 ? -10.797 -16.990 -19.104 1.00 93.94 95 HIS A N 1
ATOM 693 C CA . HIS A 1 95 ? -10.777 -17.977 -18.017 1.00 93.94 95 HIS A CA 1
ATOM 694 C C . HIS A 1 95 ? -11.878 -17.765 -16.965 1.00 93.94 95 HIS A C 1
ATOM 696 O O . HIS A 1 95 ? -11.893 -18.472 -15.962 1.00 93.94 95 HIS A O 1
ATOM 702 N N . ASP A 1 96 ? -12.780 -16.795 -17.170 1.00 92.12 96 ASP A N 1
ATOM 703 C CA . ASP A 1 96 ? -13.881 -16.443 -16.256 1.00 92.12 96 ASP A CA 1
ATOM 704 C C . ASP A 1 96 ? -13.445 -16.254 -14.787 1.00 92.12 96 ASP A C 1
ATOM 706 O O . ASP A 1 96 ? -14.113 -16.665 -13.833 1.00 92.12 96 ASP A O 1
ATOM 710 N N . LEU A 1 97 ? -12.277 -15.637 -14.596 1.00 94.19 97 LEU A N 1
ATOM 711 C CA . LEU A 1 97 ? -11.694 -15.450 -13.272 1.00 94.19 97 LEU A CA 1
ATOM 712 C C . LEU A 1 97 ? -12.394 -14.330 -12.498 1.00 94.19 97 LEU A C 1
ATOM 714 O O . LEU A 1 97 ? -12.639 -13.240 -13.023 1.00 94.19 97 LEU A O 1
ATOM 718 N N . THR A 1 98 ? -12.622 -14.571 -11.207 1.00 95.88 98 THR A N 1
ATOM 719 C CA . THR A 1 98 ? -13.070 -13.540 -10.267 1.00 95.88 98 THR A CA 1
ATOM 720 C C . THR A 1 98 ? -11.883 -12.708 -9.794 1.00 95.88 98 THR A C 1
ATOM 722 O O . THR A 1 98 ? -10.929 -13.232 -9.214 1.00 95.88 98 THR A O 1
ATOM 725 N N . VAL A 1 99 ? -11.961 -11.393 -9.986 1.00 97.06 99 VAL A N 1
ATOM 726 C CA . VAL A 1 99 ? -10.921 -10.441 -9.587 1.00 97.06 99 VAL A CA 1
ATOM 727 C C . VAL A 1 99 ? -11.456 -9.520 -8.496 1.00 97.06 99 VAL A C 1
ATOM 729 O O . VAL A 1 99 ? -12.485 -8.870 -8.661 1.00 97.06 99 VAL A O 1
ATOM 732 N N . ILE A 1 100 ? -10.736 -9.431 -7.380 1.00 97.25 100 ILE A N 1
ATOM 733 C CA . ILE A 1 100 ? -10.961 -8.429 -6.337 1.00 97.25 100 ILE A CA 1
ATOM 734 C C . ILE A 1 100 ? -9.853 -7.388 -6.439 1.00 97.25 100 ILE A C 1
ATOM 736 O O . ILE A 1 100 ? -8.684 -7.725 -6.279 1.00 97.25 100 ILE A O 1
ATOM 740 N N . VAL A 1 101 ? -10.204 -6.121 -6.638 1.00 95.69 101 VAL A N 1
ATOM 741 C CA . VAL A 1 101 ? -9.250 -5.006 -6.656 1.00 95.69 101 VAL A CA 1
ATOM 742 C C . VAL A 1 101 ? -9.446 -4.156 -5.415 1.00 95.69 101 VAL A C 1
ATOM 744 O O . VAL A 1 101 ? -10.490 -3.529 -5.228 1.00 95.69 101 VAL A O 1
ATOM 747 N N . ARG A 1 102 ? -8.424 -4.101 -4.562 1.00 93.88 102 ARG A N 1
ATOM 748 C CA . ARG A 1 102 ? -8.405 -3.211 -3.406 1.00 93.88 102 ARG A CA 1
ATOM 749 C C . ARG A 1 102 ? -7.611 -1.956 -3.731 1.00 93.88 102 ARG A C 1
ATOM 751 O O . ARG A 1 102 ? -6.407 -2.017 -3.974 1.00 93.88 102 ARG A O 1
ATOM 758 N N . VAL A 1 103 ? -8.283 -0.811 -3.657 1.00 90.81 103 VAL A N 1
ATOM 759 C CA . VAL A 1 103 ? -7.695 0.497 -3.965 1.00 90.81 103 VAL A CA 1
ATOM 760 C C . VAL A 1 103 ? -7.506 1.292 -2.666 1.00 90.81 103 VAL A C 1
ATOM 762 O O . VAL A 1 103 ? -8.491 1.566 -1.968 1.00 90.81 103 VAL A O 1
ATOM 765 N N . PRO A 1 104 ? -6.266 1.653 -2.281 1.00 88.31 104 PRO A N 1
ATOM 766 C CA . PRO A 1 104 ? -6.030 2.405 -1.056 1.00 88.31 104 PRO A CA 1
ATOM 767 C C . PRO A 1 104 ? -6.420 3.885 -1.188 1.00 88.31 104 PRO A C 1
ATOM 769 O O . PRO A 1 104 ? -6.518 4.444 -2.277 1.00 88.31 104 PRO A O 1
ATOM 772 N N . HIS A 1 105 ? -6.590 4.544 -0.038 1.00 84.75 105 HIS A N 1
ATOM 773 C CA . HIS A 1 105 ? -7.021 5.946 0.073 1.00 84.75 105 HIS A CA 1
ATOM 774 C C . HIS A 1 105 ? -6.169 6.941 -0.740 1.00 84.75 105 HIS A C 1
ATOM 776 O O . HIS A 1 105 ? -6.695 7.924 -1.257 1.00 84.75 105 HIS A O 1
ATOM 782 N N . SER A 1 106 ? -4.866 6.684 -0.897 1.00 83.94 106 SER A N 1
ATOM 783 C CA . SER A 1 106 ? -3.940 7.564 -1.625 1.00 83.94 106 SER A CA 1
ATOM 784 C C . SER A 1 106 ? -4.304 7.778 -3.099 1.00 83.94 106 SER A C 1
ATOM 786 O O . SER A 1 106 ? -3.874 8.765 -3.691 1.00 83.94 106 SER A O 1
ATOM 788 N N . TRP A 1 107 ? -5.148 6.923 -3.678 1.00 83.88 107 TRP A N 1
ATOM 789 C CA . TRP A 1 107 ? -5.606 7.039 -5.064 1.00 83.88 107 TRP A CA 1
ATOM 790 C C . TRP A 1 107 ? -6.664 8.121 -5.282 1.00 83.88 107 TRP A C 1
ATOM 792 O O . TRP A 1 107 ? -6.878 8.535 -6.422 1.00 83.88 107 TRP A O 1
ATOM 802 N N . ALA A 1 108 ? -7.279 8.624 -4.206 1.00 80.06 108 ALA A N 1
ATOM 803 C CA . ALA A 1 108 ? -8.218 9.742 -4.264 1.00 80.06 108 ALA A CA 1
ATOM 804 C C . ALA A 1 108 ? -7.523 11.100 -4.495 1.00 80.06 108 ALA A C 1
ATOM 806 O O . ALA A 1 108 ? -8.192 12.101 -4.736 1.00 80.06 108 ALA A O 1
ATOM 807 N N . ALA A 1 109 ? -6.187 11.169 -4.413 1.00 71.00 109 ALA A N 1
ATOM 808 C CA . ALA A 1 109 ? -5.464 12.425 -4.570 1.00 71.00 109 ALA A CA 1
ATOM 809 C C . ALA A 1 109 ? -5.552 12.961 -6.020 1.00 71.00 109 ALA A C 1
ATOM 811 O O . ALA A 1 109 ? -5.305 12.216 -6.972 1.00 71.00 109 ALA A O 1
ATOM 812 N N . PRO A 1 110 ? -5.840 14.260 -6.221 1.00 59.97 110 PRO A N 1
ATOM 813 C CA . PRO A 1 110 ? -5.980 14.850 -7.555 1.00 59.97 110 PRO A CA 1
ATOM 814 C C . PRO A 1 110 ? -4.641 15.134 -8.257 1.00 59.97 110 PRO A C 1
ATOM 816 O O . PRO A 1 110 ? -4.639 15.455 -9.440 1.00 59.97 110 PRO A O 1
ATOM 819 N N . ARG A 1 111 ? -3.495 15.032 -7.562 1.00 57.78 111 ARG A N 1
ATOM 820 C CA . ARG A 1 111 ? -2.172 15.307 -8.149 1.00 57.78 111 ARG A CA 1
ATOM 821 C C . ARG A 1 111 ? -1.770 14.173 -9.096 1.00 57.78 111 ARG A C 1
ATOM 823 O O . ARG A 1 111 ? -1.264 13.140 -8.663 1.00 57.78 111 ARG A O 1
ATOM 830 N N . ALA A 1 112 ? -2.035 14.361 -10.383 1.00 57.06 112 ALA A N 1
ATOM 831 C CA . ALA A 1 112 ? -1.636 13.440 -11.432 1.00 57.06 112 ALA A CA 1
ATOM 832 C C . ALA A 1 112 ? -0.215 13.787 -11.892 1.00 57.06 112 ALA A C 1
ATOM 834 O O . ALA A 1 112 ? -0.021 14.677 -12.716 1.00 57.06 112 ALA A O 1
ATOM 835 N N . GLU A 1 113 ? 0.788 13.083 -11.364 1.00 71.69 113 GLU A N 1
ATOM 836 C CA . GLU A 1 113 ? 1.972 12.861 -12.187 1.00 71.69 113 GLU A CA 1
ATOM 837 C C . GLU A 1 113 ? 1.512 12.089 -13.444 1.00 71.69 113 GLU A C 1
ATOM 839 O O . GLU A 1 113 ? 0.588 11.274 -13.349 1.00 71.69 113 GLU A O 1
ATOM 844 N N . PRO A 1 114 ? 2.106 12.317 -14.622 1.00 70.44 114 PRO A N 1
ATOM 845 C CA . PRO A 1 114 ? 1.696 11.670 -15.873 1.00 70.44 114 PRO A CA 1
ATOM 846 C C . PRO A 1 114 ? 1.574 10.142 -15.767 1.00 70.44 114 PRO A C 1
ATOM 848 O O . PRO A 1 114 ? 0.654 9.537 -16.319 1.00 70.44 114 PRO A O 1
ATOM 851 N N . HIS A 1 115 ? 2.448 9.510 -14.979 1.00 74.31 115 HIS A N 1
ATOM 852 C CA . HIS A 1 115 ? 2.390 8.075 -14.721 1.00 74.31 115 HIS A CA 1
ATOM 853 C C . HIS A 1 115 ? 1.145 7.662 -13.906 1.00 74.31 115 HIS A C 1
ATOM 855 O O . HIS A 1 115 ? 0.556 6.623 -14.196 1.00 74.31 115 HIS A O 1
ATOM 861 N N . HIS A 1 116 ? 0.654 8.489 -12.971 1.00 79.00 116 HIS A N 1
ATOM 862 C CA . HIS A 1 116 ? -0.606 8.231 -12.257 1.00 79.00 116 HIS A CA 1
ATOM 863 C C . HIS A 1 116 ? -1.792 8.144 -13.224 1.00 79.00 116 HIS A C 1
ATOM 865 O O . HIS A 1 116 ? -2.685 7.317 -13.036 1.00 79.00 116 HIS A O 1
ATOM 871 N N . GLN A 1 117 ? -1.806 8.986 -14.265 1.00 78.06 117 GLN A N 1
ATOM 872 C CA . GLN A 1 117 ? -2.862 8.956 -15.274 1.00 78.06 117 GLN A CA 1
ATOM 873 C C . GLN A 1 117 ? -2.813 7.659 -16.085 1.00 78.06 117 GLN A C 1
ATOM 875 O O . GLN A 1 117 ? -3.861 7.054 -16.301 1.00 78.06 117 GLN A O 1
ATOM 880 N N . ARG A 1 118 ? -1.616 7.183 -16.463 1.00 78.75 118 ARG A N 1
ATOM 881 C CA . ARG A 1 118 ? -1.455 5.881 -17.140 1.00 78.75 118 ARG A CA 1
ATOM 882 C C . ARG A 1 118 ? -2.016 4.745 -16.292 1.00 78.75 118 ARG A C 1
ATOM 884 O O . ARG A 1 118 ? -2.838 3.977 -16.777 1.00 78.75 118 ARG A O 1
ATOM 891 N N . VAL A 1 119 ? -1.661 4.701 -15.009 1.00 82.12 119 VAL A N 1
ATOM 892 C CA . VAL A 1 119 ? -2.131 3.649 -14.098 1.00 82.12 119 VAL A CA 1
ATOM 893 C C . VAL A 1 119 ? -3.65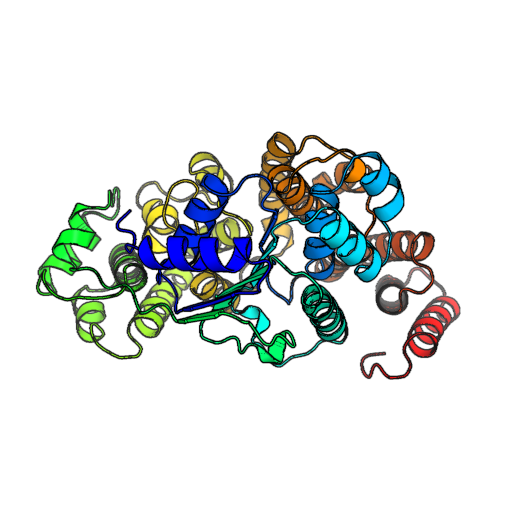6 3.712 -13.880 1.00 82.12 119 VAL A C 1
ATOM 895 O O . VAL A 1 119 ? -4.315 2.677 -13.779 1.00 82.12 119 VAL A O 1
ATOM 898 N N . ARG A 1 120 ? -4.263 4.906 -13.853 1.00 81.06 120 ARG A N 1
ATOM 899 C CA . ARG A 1 120 ? -5.733 5.048 -13.812 1.00 81.06 120 ARG A CA 1
ATOM 900 C C . ARG A 1 120 ? -6.402 4.563 -15.100 1.00 81.06 120 ARG A C 1
ATOM 902 O O . ARG A 1 120 ? -7.405 3.857 -15.026 1.00 81.06 120 ARG A O 1
ATOM 909 N N . THR A 1 121 ? -5.836 4.891 -16.260 1.00 82.44 121 THR A N 1
ATOM 910 C CA . THR A 1 121 ? -6.299 4.373 -17.558 1.00 82.44 121 THR A CA 1
ATOM 911 C C . THR A 1 121 ? -6.198 2.848 -17.617 1.00 82.44 121 THR A C 1
ATOM 913 O O . THR A 1 121 ? -7.084 2.186 -18.152 1.00 82.44 121 THR A O 1
ATOM 916 N N . ASP A 1 122 ? -5.155 2.274 -17.023 1.00 85.44 122 ASP A N 1
ATOM 917 C CA . ASP A 1 122 ? -4.992 0.829 -16.890 1.00 85.44 122 ASP A CA 1
ATOM 918 C C . ASP A 1 122 ? -6.095 0.194 -16.032 1.00 85.44 122 ASP A C 1
ATOM 920 O O . ASP A 1 122 ? -6.689 -0.807 -16.433 1.00 85.44 122 ASP A O 1
ATOM 924 N N . LEU A 1 123 ? -6.460 0.808 -14.903 1.00 86.88 123 LEU A N 1
ATOM 925 C CA . LEU A 1 123 ? -7.586 0.336 -14.090 1.00 86.88 123 LEU A CA 1
ATOM 926 C C . LEU A 1 123 ? -8.922 0.370 -14.837 1.00 86.88 123 LEU A C 1
ATOM 928 O O . LEU A 1 123 ? -9.719 -0.556 -14.681 1.00 86.88 123 LEU A O 1
ATOM 932 N N . ALA A 1 124 ? -9.150 1.379 -15.679 1.00 86.44 124 ALA A N 1
ATOM 933 C CA . ALA A 1 124 ? -10.373 1.473 -16.473 1.00 86.44 124 ALA A CA 1
ATOM 934 C C . ALA A 1 124 ? -10.546 0.277 -17.429 1.00 86.44 124 ALA A C 1
ATOM 936 O O . ALA A 1 124 ? -11.675 -0.106 -17.731 1.00 86.44 124 ALA A O 1
ATOM 937 N N . GLN A 1 125 ? -9.462 -0.380 -17.862 1.00 90.69 125 GLN A N 1
ATOM 938 C CA . GLN A 1 125 ? -9.540 -1.577 -18.715 1.00 90.69 125 GLN A CA 1
ATOM 939 C C . GLN A 1 125 ? -10.198 -2.768 -17.996 1.00 90.69 125 GLN A C 1
ATOM 941 O O . GLN A 1 125 ? -10.806 -3.626 -18.647 1.00 90.69 125 GLN A O 1
ATOM 946 N N . LEU A 1 126 ? -10.143 -2.804 -16.658 1.00 91.81 126 LEU A N 1
ATOM 947 C CA . LEU A 1 126 ? -10.784 -3.846 -15.852 1.00 91.81 126 LEU A CA 1
ATOM 948 C C . LEU A 1 126 ? -12.310 -3.801 -15.937 1.00 91.81 126 LEU A C 1
ATOM 950 O O . LEU A 1 126 ? -12.940 -4.830 -15.720 1.00 91.81 126 LEU A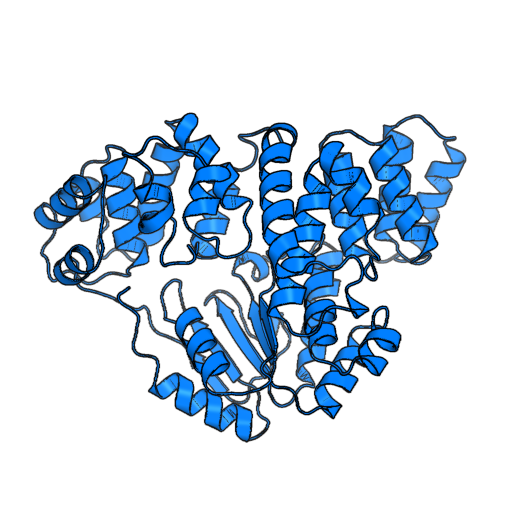 O 1
ATOM 954 N N . SER A 1 127 ? -12.906 -2.668 -16.323 1.00 87.50 127 SER A N 1
ATOM 955 C CA . SER A 1 127 ? -14.360 -2.536 -16.528 1.00 87.50 127 SER A CA 1
ATOM 956 C C . SER A 1 127 ? -14.937 -3.530 -17.546 1.00 87.50 127 SER A C 1
ATOM 958 O O . SER A 1 127 ? -16.144 -3.735 -17.588 1.00 87.50 127 SER A O 1
ATOM 960 N N . SER A 1 128 ? -14.097 -4.184 -18.353 1.00 89.81 128 SER A N 1
ATOM 961 C CA . SER A 1 128 ? -14.518 -5.242 -19.277 1.00 89.81 128 SER A CA 1
ATOM 962 C C . SER A 1 128 ? -14.637 -6.638 -18.641 1.00 89.81 128 SER A C 1
ATOM 964 O O . SER A 1 128 ? -15.111 -7.573 -19.296 1.00 89.81 128 SER A O 1
ATOM 966 N N . LEU A 1 129 ? -14.209 -6.808 -17.385 1.00 92.94 129 LEU A N 1
ATOM 967 C CA . LEU A 1 129 ? -14.334 -8.057 -16.634 1.00 92.94 129 LEU A CA 1
ATOM 968 C C . LEU A 1 129 ? -15.753 -8.221 -16.083 1.00 92.94 129 LEU A C 1
ATOM 970 O O . LEU A 1 129 ? -16.356 -7.280 -15.578 1.00 92.94 129 LEU A O 1
ATOM 974 N N . ARG A 1 130 ? -16.284 -9.444 -16.137 1.00 90.12 130 ARG A N 1
ATOM 975 C CA . ARG A 1 130 ? -17.629 -9.755 -15.627 1.00 90.12 130 ARG A CA 1
ATOM 976 C C . ARG A 1 130 ? -17.646 -9.960 -14.115 1.00 90.12 130 ARG A C 1
ATOM 978 O O . ARG A 1 130 ? -18.510 -9.432 -13.435 1.00 90.12 130 ARG A O 1
ATOM 985 N N . ARG A 1 131 ? -16.665 -10.689 -13.580 1.00 94.44 131 ARG A N 1
ATOM 986 C CA . ARG A 1 131 ? -16.577 -11.057 -12.158 1.00 94.44 131 ARG A CA 1
ATOM 987 C C . ARG A 1 131 ? -15.562 -10.166 -11.442 1.00 94.44 131 ARG A C 1
ATOM 989 O O . ARG A 1 131 ? -14.470 -10.606 -11.096 1.00 94.44 131 ARG A O 1
ATOM 996 N N . LEU A 1 132 ? -15.900 -8.888 -11.277 1.00 95.75 132 LEU A N 1
ATOM 997 C CA . LEU A 1 132 ? -15.002 -7.876 -10.713 1.00 95.75 132 LEU A CA 1
ATOM 998 C C . LEU A 1 132 ? -15.595 -7.235 -9.459 1.00 95.75 132 LEU A C 1
ATOM 1000 O O . LEU A 1 132 ? -16.703 -6.704 -9.485 1.00 95.75 132 LEU A O 1
ATOM 1004 N N . LEU A 1 133 ? -14.826 -7.232 -8.376 1.00 96.56 133 LEU A N 1
ATOM 1005 C CA . LEU A 1 133 ? -15.176 -6.572 -7.125 1.00 96.56 133 LEU A CA 1
ATOM 1006 C C . LEU A 1 133 ? -14.160 -5.483 -6.787 1.00 96.56 133 LEU A C 1
ATOM 1008 O O . LEU A 1 133 ? -12.989 -5.763 -6.536 1.00 96.56 133 LEU A O 1
ATOM 1012 N N . TRP A 1 134 ? -14.631 -4.247 -6.691 1.00 95.75 134 TRP A N 1
ATOM 1013 C CA . TRP A 1 134 ? -13.854 -3.119 -6.196 1.00 95.75 134 TRP A CA 1
ATOM 1014 C C . TRP A 1 134 ? -14.041 -2.957 -4.691 1.00 95.75 134 TRP A C 1
ATOM 1016 O O . TRP A 1 134 ? -15.163 -2.799 -4.213 1.00 95.75 134 TRP A O 1
ATOM 1026 N N . ILE A 1 135 ? -12.942 -2.948 -3.938 1.00 94.81 135 ILE A N 1
ATOM 1027 C CA . ILE A 1 135 ? -12.922 -2.640 -2.506 1.00 94.81 135 ILE A CA 1
ATOM 1028 C C . ILE A 1 135 ? -12.152 -1.340 -2.298 1.00 94.81 135 ILE A C 1
ATOM 1030 O O . ILE A 1 135 ? -10.926 -1.299 -2.409 1.00 94.81 135 ILE A O 1
ATOM 1034 N N . VAL A 1 136 ? -12.859 -0.270 -1.951 1.00 92.00 136 VAL A N 1
ATOM 1035 C CA . VAL A 1 136 ? -12.288 1.082 -1.952 1.00 92.00 136 VAL A CA 1
ATOM 1036 C C . VAL A 1 136 ? -12.481 1.795 -0.624 1.00 92.00 136 VAL A C 1
ATOM 1038 O O . VAL A 1 136 ? -13.278 1.383 0.223 1.00 92.00 136 VAL A O 1
ATOM 1041 N N . ASP A 1 137 ? -11.715 2.859 -0.402 1.00 87.38 137 ASP A N 1
ATOM 1042 C CA . ASP A 1 137 ? -11.981 3.790 0.695 1.00 87.38 137 ASP A CA 1
ATOM 1043 C C . ASP A 1 137 ? -13.185 4.687 0.393 1.00 87.38 137 ASP A C 1
ATOM 1045 O O . ASP A 1 137 ? -13.457 4.989 -0.764 1.00 87.38 137 ASP A O 1
ATOM 1049 N N . SER A 1 138 ? -13.898 5.129 1.432 1.00 83.81 138 SER A N 1
ATOM 1050 C CA . SER A 1 138 ? -15.070 6.011 1.308 1.00 83.81 138 SER A CA 1
ATOM 1051 C C . SER A 1 138 ? -14.795 7.325 0.572 1.00 83.81 138 SER A C 1
ATOM 1053 O O . SER A 1 138 ? -15.728 7.954 0.091 1.00 83.81 138 SER A O 1
ATOM 1055 N N . SER A 1 139 ? -13.533 7.754 0.493 1.00 80.44 139 SER A N 1
ATOM 1056 C CA . SER A 1 139 ? -13.142 8.956 -0.245 1.00 80.44 139 SER A CA 1
ATOM 1057 C C . SER A 1 139 ? -12.983 8.749 -1.754 1.00 80.44 139 SER A C 1
ATOM 1059 O O . SER A 1 139 ? -12.723 9.721 -2.456 1.00 80.44 139 SER A O 1
ATOM 1061 N N . LEU A 1 140 ? -13.011 7.506 -2.244 1.00 82.88 140 LEU A N 1
ATOM 1062 C CA . LEU A 1 140 ? -12.810 7.202 -3.657 1.00 82.88 140 LEU A CA 1
ATOM 1063 C C . LEU A 1 140 ? -14.163 7.083 -4.362 1.00 82.88 140 LEU A C 1
ATOM 1065 O O . LEU A 1 140 ? -15.012 6.287 -3.959 1.00 82.88 140 LEU A O 1
ATOM 1069 N N . ASP A 1 141 ? -14.339 7.855 -5.429 1.00 80.44 141 ASP A N 1
ATOM 1070 C CA . ASP A 1 141 ? -15.533 7.801 -6.268 1.00 80.44 141 ASP A CA 1
ATOM 1071 C C . ASP A 1 141 ? -15.361 6.777 -7.414 1.00 80.44 141 ASP A C 1
ATOM 1073 O O . ASP A 1 141 ? -14.260 6.685 -7.966 1.00 80.44 141 ASP A O 1
ATOM 1077 N N . PRO A 1 142 ? -16.408 6.018 -7.805 1.00 81.12 142 PRO A N 1
ATOM 1078 C CA . PRO A 1 142 ? -16.357 5.103 -8.953 1.00 81.12 142 PRO A CA 1
ATOM 1079 C C . PRO A 1 142 ? -15.876 5.740 -10.261 1.00 81.12 142 PRO A C 1
ATOM 1081 O O . PRO A 1 142 ? -15.192 5.085 -11.048 1.00 81.12 142 PRO A O 1
ATOM 1084 N N . SER A 1 143 ? -16.153 7.030 -10.471 1.00 77.81 143 SER A N 1
ATOM 1085 C CA . SER A 1 143 ? -15.677 7.772 -11.644 1.00 77.81 143 SER A CA 1
ATOM 1086 C C . SER A 1 143 ? -14.151 7.863 -11.725 1.00 77.81 143 SER A C 1
ATOM 1088 O O . SER A 1 143 ? -13.610 7.929 -12.826 1.00 77.81 143 SER A O 1
ATOM 1090 N N . VAL A 1 144 ? -13.433 7.782 -10.594 1.00 71.19 144 VAL A N 1
ATOM 1091 C CA . VAL A 1 144 ? -11.957 7.818 -10.557 1.00 71.19 144 VAL A CA 1
ATOM 1092 C C . VAL A 1 144 ? -11.341 6.623 -11.287 1.00 71.19 144 VAL A C 1
ATOM 1094 O O . VAL A 1 144 ? -10.230 6.727 -11.804 1.00 71.19 144 VAL A O 1
ATOM 1097 N N . VAL A 1 145 ? -12.058 5.500 -11.342 1.00 71.00 145 VAL A N 1
ATOM 1098 C CA . VAL A 1 145 ? -11.644 4.290 -12.066 1.00 71.00 145 VAL A CA 1
ATOM 1099 C C . VAL A 1 145 ? -12.543 3.987 -13.268 1.00 71.00 145 VAL A C 1
ATOM 1101 O O . VAL A 1 145 ? -12.401 2.929 -13.869 1.00 71.00 145 VAL A O 1
ATOM 1104 N N . ALA A 1 146 ? -13.430 4.923 -13.637 1.00 71.75 146 ALA A N 1
ATOM 1105 C CA . ALA A 1 146 ? -14.368 4.815 -14.756 1.00 71.75 146 ALA A CA 1
ATOM 1106 C C . ALA A 1 146 ? -15.227 3.532 -14.727 1.00 71.75 146 ALA A C 1
ATOM 1108 O O . ALA A 1 146 ? -15.356 2.837 -15.734 1.00 71.75 146 ALA A O 1
ATOM 1109 N N . VAL A 1 147 ? -15.801 3.207 -13.562 1.00 75.94 147 VAL A N 1
ATOM 1110 C CA . VAL A 1 147 ? -16.637 2.008 -13.371 1.00 75.94 147 VAL A CA 1
ATOM 1111 C C . VAL A 1 147 ? -18.075 2.386 -13.026 1.00 75.94 147 VAL A C 1
ATOM 1113 O O . VAL A 1 147 ? -18.314 3.184 -12.119 1.00 75.94 147 VAL A O 1
ATOM 1116 N N . GLU A 1 148 ? -19.027 1.733 -13.692 1.00 83.50 148 GLU A N 1
ATOM 1117 C CA . GLU A 1 148 ? -20.450 1.718 -13.338 1.00 83.50 148 GLU A CA 1
ATOM 1118 C C . GLU A 1 148 ? -20.814 0.322 -12.798 1.00 83.50 148 GLU A C 1
ATOM 1120 O O . GLU A 1 148 ? -21.079 -0.592 -13.577 1.00 83.50 148 GLU A O 1
ATOM 1125 N N . PRO A 1 149 ? -20.756 0.102 -11.472 1.00 87.44 149 PRO A N 1
ATOM 1126 C CA . PRO A 1 149 ? -20.940 -1.230 -10.904 1.00 87.44 149 PRO A CA 1
ATOM 1127 C C . PRO A 1 149 ? -22.419 -1.641 -10.891 1.00 87.44 149 PRO A C 1
ATOM 1129 O O . PRO A 1 149 ? -23.282 -0.843 -10.523 1.00 87.44 149 PRO A O 1
ATOM 1132 N N . ASP A 1 150 ? -22.710 -2.915 -11.178 1.00 93.00 150 ASP A N 1
ATOM 1133 C CA . ASP A 1 150 ? -24.071 -3.470 -11.086 1.00 93.00 150 ASP A CA 1
ATOM 1134 C C . ASP A 1 150 ? -24.606 -3.494 -9.646 1.00 93.00 150 ASP A C 1
ATOM 1136 O O . ASP A 1 150 ? -25.812 -3.413 -9.406 1.00 93.00 150 ASP A O 1
ATOM 1140 N N . CYS A 1 151 ? -23.705 -3.658 -8.674 1.00 94.38 151 CYS A N 1
ATOM 1141 C CA . CYS A 1 151 ? -24.017 -3.675 -7.252 1.00 94.38 151 CYS A CA 1
ATOM 1142 C C . CYS A 1 151 ? -23.126 -2.686 -6.501 1.00 94.38 151 CYS A C 1
ATOM 1144 O O . CYS A 1 151 ? -21.901 -2.740 -6.601 1.00 94.38 151 CYS A O 1
ATOM 1146 N N . LYS A 1 152 ? -23.731 -1.814 -5.689 1.00 95.06 152 LYS A N 1
ATOM 1147 C CA . LYS A 1 152 ? -23.009 -0.889 -4.810 1.00 95.06 152 LYS A CA 1
ATOM 1148 C C . LYS A 1 152 ? -23.380 -1.145 -3.355 1.00 95.06 152 LYS A C 1
ATOM 1150 O O . LYS A 1 152 ? -24.539 -1.017 -2.975 1.00 95.06 152 LYS A O 1
ATOM 1155 N N . ILE A 1 153 ? -22.378 -1.450 -2.538 1.00 95.75 153 ILE A N 1
ATOM 1156 C CA . ILE A 1 153 ? -22.496 -1.633 -1.093 1.00 95.75 153 ILE A CA 1
ATOM 1157 C C . ILE A 1 153 ? -21.686 -0.536 -0.399 1.00 95.75 153 ILE A C 1
ATOM 1159 O O . ILE A 1 153 ? -20.489 -0.350 -0.641 1.00 95.75 153 ILE A O 1
ATOM 1163 N N . VAL A 1 154 ? -22.349 0.207 0.483 1.00 95.12 154 VAL A N 1
ATOM 1164 C CA . VAL A 1 154 ? -21.708 1.204 1.344 1.00 95.12 154 VAL A CA 1
ATOM 1165 C C . VAL A 1 154 ? -21.745 0.676 2.769 1.00 95.12 154 VAL A C 1
ATOM 1167 O O . VAL A 1 154 ? -22.804 0.599 3.385 1.00 95.12 154 VAL A O 1
ATOM 1170 N N . LEU A 1 155 ? -20.582 0.290 3.281 1.00 94.12 155 LEU A N 1
ATOM 1171 C CA . LEU A 1 155 ? -20.442 -0.219 4.635 1.00 94.12 155 LEU A CA 1
ATOM 1172 C C . LEU A 1 155 ? -20.473 0.935 5.636 1.00 94.12 155 LEU A C 1
ATOM 1174 O O . LEU A 1 155 ? -19.774 1.941 5.473 1.00 94.12 155 LEU A O 1
ATOM 1178 N N . GLY A 1 156 ? -21.247 0.758 6.702 1.00 90.12 156 GLY A N 1
ATOM 1179 C CA . GLY A 1 156 ? -21.285 1.691 7.820 1.00 90.12 156 GLY A CA 1
ATOM 1180 C C . GLY A 1 156 ? -19.995 1.689 8.645 1.00 90.12 156 GLY A C 1
ATOM 1181 O O . GLY A 1 156 ? -19.159 0.783 8.574 1.00 90.12 156 GLY A O 1
ATOM 1182 N N . SER A 1 157 ? -19.840 2.715 9.480 1.00 87.81 157 SER A N 1
ATOM 1183 C CA . SER A 1 157 ? -18.809 2.724 10.518 1.00 87.81 157 SER A CA 1
ATOM 1184 C C . SER A 1 157 ? -19.111 1.641 11.551 1.00 87.81 157 SER A C 1
ATOM 1186 O O . SER A 1 157 ? -20.096 1.742 12.281 1.00 87.81 157 SER A O 1
ATOM 1188 N N . HIS A 1 158 ? -18.247 0.633 11.654 1.00 90.75 158 HIS A N 1
ATOM 1189 C CA . HIS A 1 158 ? -18.322 -0.339 12.740 1.00 90.75 158 HIS A CA 1
ATOM 1190 C C . HIS A 1 158 ? -17.973 0.350 14.062 1.00 90.75 158 HIS A C 1
ATOM 1192 O O . HIS A 1 158 ? -16.932 1.008 14.170 1.00 90.75 158 HIS A O 1
ATOM 1198 N N . ARG A 1 159 ? -18.856 0.224 15.055 1.00 92.25 159 ARG A N 1
ATOM 1199 C CA . ARG A 1 159 ? -18.666 0.779 16.395 1.00 92.25 159 ARG A CA 1
ATOM 1200 C C . ARG A 1 159 ? -18.776 -0.333 17.424 1.00 92.25 159 ARG A C 1
ATOM 1202 O O . ARG A 1 159 ? -19.632 -1.198 17.295 1.00 92.25 159 ARG A O 1
ATOM 1209 N N . VAL A 1 160 ? -17.921 -0.261 18.432 1.00 93.00 160 VAL A N 1
ATOM 1210 C CA . VAL A 1 160 ? -17.821 -1.221 19.533 1.00 93.00 160 VAL A CA 1
ATOM 1211 C C . VAL A 1 160 ? -17.816 -0.464 20.854 1.00 93.00 160 VAL A C 1
ATOM 1213 O O . VAL A 1 160 ? -17.293 0.659 20.922 1.00 93.00 160 VAL A O 1
ATOM 1216 N N . ALA A 1 161 ? -18.417 -1.064 21.879 1.00 95.50 161 ALA A N 1
ATOM 1217 C CA . ALA A 1 161 ? -18.385 -0.529 23.233 1.00 95.50 161 ALA A CA 1
ATOM 1218 C C . ALA A 1 161 ? -16.953 -0.583 23.778 1.00 95.50 161 ALA A C 1
ATOM 1220 O O . ALA A 1 161 ? -16.227 -1.543 23.519 1.00 95.50 161 ALA A O 1
ATOM 1221 N N . LEU A 1 162 ? -16.538 0.446 24.518 1.00 95.50 162 LEU A N 1
ATOM 1222 C CA . LEU A 1 162 ? -15.191 0.518 25.086 1.00 95.50 162 LEU A CA 1
ATOM 1223 C C . LEU A 1 162 ? -14.888 -0.667 26.017 1.00 95.50 162 LEU A C 1
ATOM 1225 O O . LEU A 1 162 ? -13.795 -1.219 25.934 1.00 95.50 162 LEU A O 1
ATOM 1229 N N . GLY A 1 163 ? -15.844 -1.069 26.864 1.00 93.31 163 GLY A N 1
ATOM 1230 C CA . GLY A 1 163 ? -15.677 -2.205 27.781 1.00 93.31 163 GLY A CA 1
ATOM 1231 C C . GLY A 1 163 ? -15.397 -3.510 27.034 1.00 93.31 163 GLY A C 1
ATOM 1232 O O . GLY A 1 163 ? -14.328 -4.093 27.190 1.00 93.31 163 GLY A O 1
ATOM 1233 N N . GLU A 1 164 ? -16.302 -3.886 26.125 1.00 93.94 164 GLU A N 1
ATOM 1234 C CA . GLU A 1 164 ? -16.158 -5.070 25.261 1.00 93.94 164 GLU A CA 1
ATOM 1235 C C . GLU A 1 164 ? -14.844 -5.037 24.466 1.00 93.94 164 GLU A C 1
ATOM 1237 O O . GLU A 1 164 ? -14.117 -6.025 24.376 1.00 93.94 164 GLU A O 1
ATOM 1242 N N . PHE A 1 165 ? -14.507 -3.873 23.905 1.00 93.12 165 PHE A N 1
ATOM 1243 C CA . PHE A 1 165 ? -13.292 -3.704 23.124 1.00 93.12 165 PHE A CA 1
ATOM 1244 C C . PHE A 1 165 ? -12.019 -3.874 23.952 1.00 93.12 165 PHE A C 1
ATOM 1246 O O . PHE A 1 165 ? -11.064 -4.494 23.479 1.00 93.12 165 PHE A O 1
ATOM 1253 N N . SER A 1 166 ? -11.999 -3.325 25.168 1.00 92.75 166 SER A N 1
ATOM 1254 C CA . SER A 1 166 ? -10.848 -3.416 26.059 1.00 92.75 166 SER A CA 1
ATOM 1255 C C . SER A 1 166 ? -10.618 -4.845 26.544 1.00 92.75 166 SER A C 1
ATOM 1257 O O . SER A 1 166 ? -9.465 -5.243 26.662 1.00 92.75 166 SER A O 1
ATOM 1259 N N . GLU A 1 167 ? -11.682 -5.611 26.793 1.00 92.88 167 GLU A N 1
ATOM 1260 C CA . GLU A 1 167 ? -11.603 -7.011 27.233 1.00 92.88 167 GLU A CA 1
ATOM 1261 C C . GLU A 1 167 ? -11.203 -7.968 26.100 1.00 92.88 167 GLU A C 1
ATOM 1263 O O . GLU A 1 167 ? -10.511 -8.958 26.326 1.00 92.88 167 GLU A O 1
ATOM 1268 N N . ALA A 1 168 ? -11.598 -7.672 24.859 1.00 92.75 168 ALA A N 1
ATOM 1269 C CA . ALA A 1 168 ? -11.339 -8.535 23.706 1.00 92.75 168 ALA A CA 1
ATOM 1270 C C . ALA A 1 168 ? -9.907 -8.443 23.137 1.00 92.75 168 ALA A C 1
ATOM 1272 O O . ALA A 1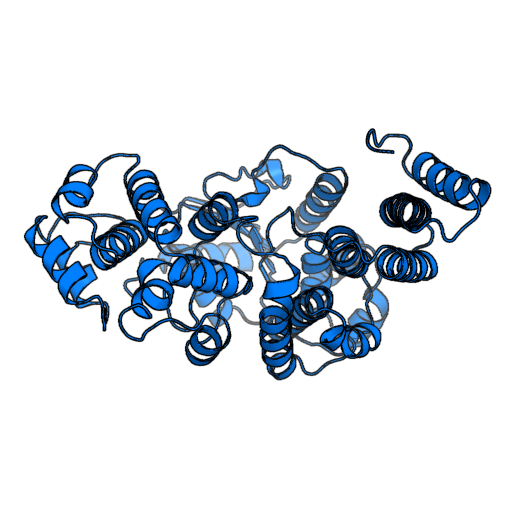 168 ? -9.601 -9.106 22.134 1.00 92.75 168 ALA A O 1
ATOM 1273 N N . ILE A 1 169 ? -9.049 -7.586 23.697 1.00 93.25 169 ILE A N 1
ATOM 1274 C CA . ILE A 1 169 ? -7.684 -7.346 23.220 1.00 93.25 169 ILE A CA 1
ATOM 1275 C C . ILE A 1 169 ? -6.690 -7.583 24.351 1.00 93.25 169 ILE A C 1
ATOM 1277 O O . ILE A 1 169 ? -6.789 -6.996 25.422 1.00 93.25 169 ILE A O 1
ATOM 1281 N N . ASP A 1 170 ? -5.673 -8.392 24.063 1.00 92.06 170 ASP A N 1
ATOM 1282 C CA . ASP A 1 170 ? -4.473 -8.476 24.888 1.00 92.06 170 ASP A CA 1
ATOM 1283 C C . ASP A 1 170 ? -3.608 -7.225 24.666 1.00 92.06 170 ASP A C 1
ATOM 1285 O O . ASP A 1 170 ? -2.915 -7.092 23.651 1.00 92.06 170 ASP A O 1
ATOM 1289 N N . TRP A 1 171 ? -3.695 -6.276 25.601 1.00 94.19 171 TRP A N 1
ATOM 1290 C CA . TRP A 1 171 ? -2.958 -5.012 25.552 1.00 94.19 171 TRP A CA 1
ATOM 1291 C C . TRP A 1 171 ? -1.503 -5.129 26.010 1.00 94.19 171 TRP A C 1
ATOM 1293 O O . TRP A 1 171 ? -0.752 -4.165 25.842 1.00 94.19 171 TRP A O 1
ATOM 1303 N N . ARG A 1 172 ? -1.073 -6.276 26.556 1.00 91.06 172 ARG A N 1
ATOM 1304 C CA . ARG A 1 172 ? 0.294 -6.493 27.062 1.00 91.06 172 ARG A CA 1
ATOM 1305 C C . ARG A 1 172 ? 0.822 -5.272 27.838 1.00 91.06 172 ARG A C 1
ATOM 1307 O O . ARG A 1 172 ? 0.171 -4.821 28.778 1.00 91.06 172 ARG A O 1
ATOM 1314 N N . GLY A 1 173 ? 1.937 -4.681 27.395 1.00 91.81 173 GLY A N 1
ATOM 1315 C CA . GLY A 1 173 ? 2.578 -3.516 28.017 1.00 91.81 173 GLY A CA 1
ATOM 1316 C C . GLY A 1 173 ? 1.707 -2.258 28.140 1.00 91.81 173 GLY A C 1
ATOM 1317 O O . GLY A 1 173 ? 2.023 -1.392 28.945 1.00 91.81 173 GLY A O 1
ATOM 1318 N N . TYR A 1 174 ? 0.594 -2.142 27.402 1.00 97.56 174 TYR A N 1
ATOM 1319 C CA . TYR A 1 174 ? -0.339 -1.002 27.479 1.00 97.56 174 TYR A CA 1
ATOM 1320 C C . TYR A 1 174 ? -1.640 -1.324 28.238 1.00 97.56 174 TYR A C 1
ATOM 1322 O O . TYR A 1 174 ? -2.626 -0.595 28.110 1.00 97.56 174 TYR A O 1
ATOM 1330 N N . GLY A 1 175 ? -1.663 -2.383 29.056 1.00 97.00 175 GLY A N 1
ATOM 1331 C CA . GLY A 1 175 ? -2.817 -2.721 29.902 1.00 97.00 175 GLY A CA 1
ATOM 1332 C C . GLY A 1 175 ? -3.263 -1.569 30.813 1.00 97.00 175 GLY A C 1
ATOM 1333 O O . GLY A 1 175 ? -4.449 -1.238 30.853 1.00 97.00 175 GLY A O 1
ATOM 1334 N N . ASP A 1 176 ? -2.319 -0.882 31.462 1.00 97.31 176 ASP A N 1
ATOM 1335 C CA . ASP A 1 176 ? -2.622 0.266 32.331 1.00 97.31 176 ASP A CA 1
ATOM 1336 C C . ASP A 1 176 ? -3.206 1.455 31.560 1.00 97.31 176 ASP A C 1
ATOM 1338 O O . ASP A 1 176 ? -4.111 2.134 32.053 1.00 97.31 176 ASP A O 1
ATOM 1342 N N . ALA A 1 177 ? -2.736 1.680 30.329 1.00 98.00 177 ALA A N 1
ATOM 1343 C CA . ALA A 1 177 ? -3.245 2.724 29.446 1.00 98.00 177 ALA A CA 1
ATOM 1344 C C . ALA A 1 177 ? -4.690 2.439 29.003 1.00 98.00 177 ALA A C 1
ATOM 1346 O O . ALA A 1 177 ? -5.539 3.333 29.041 1.00 98.00 177 ALA A O 1
ATOM 1347 N N . ALA A 1 178 ? -4.997 1.186 28.650 1.00 97.50 178 ALA A N 1
ATOM 1348 C CA . ALA A 1 178 ? -6.367 0.752 28.375 1.00 97.50 178 ALA A CA 1
ATOM 1349 C C . ALA A 1 178 ? -7.264 0.905 29.615 1.00 97.50 178 ALA A C 1
ATOM 1351 O O . ALA A 1 178 ? -8.355 1.472 29.528 1.00 97.50 178 ALA A O 1
ATOM 1352 N N . GLY A 1 179 ? -6.771 0.504 30.791 1.00 97.25 179 GLY A N 1
ATOM 1353 C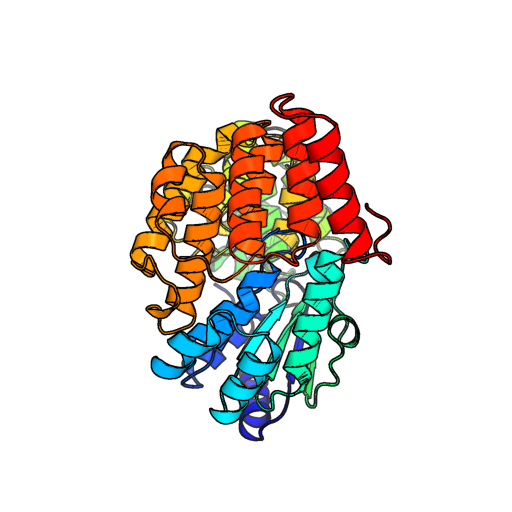 CA . GLY A 1 179 ? -7.475 0.687 32.060 1.00 97.25 179 GLY A CA 1
ATOM 1354 C C . GLY A 1 179 ? -7.737 2.159 32.403 1.00 97.25 179 GLY A C 1
ATOM 1355 O O . GLY A 1 179 ? -8.812 2.492 32.900 1.00 97.25 179 GLY A O 1
ATOM 1356 N N . ALA A 1 180 ? -6.793 3.059 32.116 1.00 97.94 180 ALA A N 1
ATOM 1357 C CA . ALA A 1 180 ? -6.974 4.497 32.305 1.00 97.94 180 ALA A CA 1
ATOM 1358 C C . ALA A 1 180 ? -8.065 5.062 31.387 1.00 97.94 180 ALA A C 1
ATOM 1360 O O . ALA A 1 180 ? -8.916 5.820 31.852 1.00 97.94 180 ALA A O 1
ATOM 1361 N N . LEU A 1 181 ? -8.107 4.634 30.121 1.00 97.75 181 LEU A N 1
ATOM 1362 C CA . LEU A 1 181 ? -9.169 5.019 29.189 1.00 97.75 181 LEU A CA 1
ATOM 1363 C C . LEU A 1 181 ? -10.552 4.543 29.664 1.00 97.75 181 LEU A C 1
ATOM 1365 O O . LEU A 1 181 ? -11.506 5.317 29.633 1.00 97.75 181 LEU A O 1
ATOM 1369 N N . VAL A 1 182 ? -10.650 3.299 30.149 1.00 97.12 182 VAL A N 1
ATOM 1370 C CA . VAL A 1 182 ? -11.889 2.726 30.712 1.00 97.12 182 VAL A CA 1
ATOM 1371 C C . VAL A 1 182 ? -12.351 3.467 31.971 1.00 97.12 182 VAL A C 1
ATOM 1373 O O . VAL A 1 182 ? -13.549 3.567 32.210 1.00 97.12 182 VAL A O 1
ATOM 1376 N N . ARG A 1 183 ? -11.434 4.013 32.781 1.00 97.25 183 ARG A N 1
ATOM 1377 C CA . ARG A 1 183 ? -11.796 4.851 33.939 1.00 97.25 183 ARG A CA 1
ATOM 1378 C C . ARG A 1 183 ? -12.257 6.253 33.537 1.00 97.25 183 ARG A C 1
ATOM 1380 O O . ARG A 1 183 ? -13.103 6.821 34.219 1.00 97.25 183 ARG A O 1
ATOM 1387 N N . ALA A 1 184 ? -11.709 6.803 32.454 1.00 96.75 184 ALA A N 1
ATOM 1388 C CA . ALA A 1 184 ? -12.016 8.155 31.989 1.00 96.75 184 ALA A CA 1
ATOM 1389 C C . ALA A 1 184 ? -13.327 8.258 31.183 1.00 96.75 184 ALA A C 1
ATOM 1391 O O . ALA A 1 184 ? -13.864 9.354 31.030 1.00 96.75 184 ALA A O 1
ATOM 1392 N N . LEU A 1 185 ? -13.852 7.143 30.658 1.00 95.38 185 LEU A N 1
ATOM 1393 C CA . LEU A 1 185 ? -15.062 7.105 29.829 1.00 95.38 185 LEU A CA 1
ATOM 1394 C C . LEU A 1 185 ? -16.039 6.007 30.277 1.00 95.38 185 LEU A C 1
ATOM 1396 O O . LEU A 1 185 ? -15.607 4.926 30.669 1.00 95.38 185 LEU A O 1
ATOM 1400 N N . PRO A 1 186 ? -17.363 6.207 30.130 1.00 93.69 186 PRO A N 1
ATOM 1401 C CA . PRO A 1 186 ? -18.327 5.128 30.332 1.00 93.69 186 PRO A CA 1
ATOM 1402 C C . PRO A 1 186 ? -18.060 3.937 29.395 1.00 93.69 186 PRO A C 1
ATOM 1404 O O . PRO A 1 186 ? -17.836 4.105 28.195 1.00 93.69 186 PRO A O 1
ATOM 1407 N N . GLN A 1 187 ? -18.144 2.711 29.919 1.00 93.00 187 GLN A N 1
ATOM 1408 C CA . GLN A 1 187 ? -17.817 1.487 29.166 1.00 93.00 187 GLN A CA 1
ATOM 1409 C C . GLN A 1 187 ? -18.718 1.241 27.947 1.00 93.00 187 GLN A C 1
ATOM 1411 O O . GLN A 1 187 ? -18.313 0.566 27.002 1.00 93.00 187 GLN A O 1
ATOM 1416 N N . ASN A 1 188 ? -19.931 1.795 27.947 1.00 93.69 188 ASN A N 1
ATOM 1417 C CA . ASN A 1 188 ? -20.904 1.670 26.864 1.00 93.69 188 ASN A CA 1
ATOM 1418 C C . ASN A 1 188 ? -20.729 2.721 25.753 1.00 93.69 188 ASN A C 1
ATOM 1420 O O . ASN A 1 188 ? -21.504 2.719 24.795 1.00 93.69 188 ASN A O 1
ATOM 1424 N N . VAL A 1 189 ? -19.740 3.621 25.849 1.00 94.12 189 VAL A N 1
ATOM 1425 C CA . VAL A 1 189 ? -19.443 4.554 24.757 1.00 94.12 189 VAL A CA 1
ATOM 1426 C C . VAL A 1 189 ? -19.044 3.752 23.524 1.00 94.12 189 VAL A C 1
ATOM 1428 O O . VAL A 1 189 ? -18.121 2.941 23.552 1.00 94.12 189 VAL A O 1
ATOM 1431 N N . LEU A 1 190 ? -19.753 3.997 22.424 1.00 94.00 190 LEU A N 1
ATOM 1432 C CA . LEU A 1 190 ? -19.504 3.356 21.141 1.00 94.00 190 LEU A CA 1
ATOM 1433 C C . LEU A 1 190 ? -18.523 4.193 20.320 1.00 94.00 190 LEU A C 1
ATOM 1435 O O . LEU A 1 190 ? -18.782 5.364 20.042 1.00 94.00 190 LEU A O 1
ATOM 1439 N N . ALA A 1 191 ? -17.453 3.599 19.811 1.00 93.12 191 ALA A N 1
ATOM 1440 C CA . ALA A 1 191 ? -16.616 4.234 18.793 1.00 93.12 191 ALA A CA 1
ATOM 1441 C C . ALA A 1 191 ? -15.983 3.194 17.873 1.00 93.12 191 ALA A C 1
ATOM 1443 O O . ALA A 1 191 ? -16.123 1.991 18.080 1.00 93.12 191 ALA A O 1
ATOM 1444 N N . SER A 1 192 ? -15.314 3.660 16.819 1.00 90.75 192 SER A N 1
ATOM 1445 C CA . SER A 1 192 ? -14.593 2.749 15.930 1.00 90.75 192 SER A CA 1
ATOM 1446 C C . SER A 1 192 ? -13.449 2.050 16.679 1.00 90.75 192 SER A C 1
ATOM 1448 O O . SER A 1 192 ? -12.756 2.722 17.448 1.00 90.75 192 SER A O 1
ATOM 1450 N N . PRO A 1 193 ? -13.156 0.770 16.389 1.00 92.00 193 PRO A N 1
ATOM 1451 C CA . PRO A 1 193 ? -11.974 0.092 16.921 1.00 92.00 193 PRO A CA 1
ATOM 1452 C C . PRO A 1 193 ? -10.667 0.861 16.689 1.00 92.00 193 PRO A C 1
ATOM 1454 O O . PRO A 1 193 ? -9.792 0.865 17.545 1.00 92.00 193 PRO A O 1
ATOM 1457 N N . VAL A 1 194 ? -10.537 1.546 15.545 1.00 91.88 194 VAL A N 1
ATOM 1458 C CA . VAL A 1 194 ? -9.355 2.366 15.229 1.00 91.88 194 VAL A CA 1
ATOM 1459 C C . VAL A 1 194 ? -9.197 3.509 16.232 1.00 91.88 194 VAL A C 1
ATOM 1461 O O . VAL A 1 194 ? -8.097 3.733 16.717 1.00 91.88 194 VAL A O 1
ATOM 1464 N N . PHE A 1 195 ? -10.283 4.200 16.584 1.00 94.25 195 PHE A N 1
ATOM 1465 C CA . PHE A 1 195 ? -10.246 5.269 17.586 1.00 94.25 195 PHE A CA 1
ATOM 1466 C C . PHE A 1 195 ? -9.748 4.756 18.939 1.00 94.25 195 PHE A C 1
ATOM 1468 O O . PHE A 1 195 ? -8.820 5.332 19.496 1.00 94.25 195 PHE A O 1
ATOM 1475 N N . TRP A 1 196 ? -10.297 3.641 19.428 1.00 95.88 196 TRP A N 1
ATOM 1476 C CA . TRP A 1 196 ? -9.875 3.072 20.707 1.00 95.88 196 TRP A CA 1
ATOM 1477 C C . TRP A 1 196 ? -8.399 2.673 20.721 1.00 95.88 196 TRP A C 1
ATOM 1479 O O . TRP A 1 196 ? -7.690 3.009 21.666 1.00 95.88 196 TRP A O 1
ATOM 1489 N N . ARG A 1 197 ? -7.909 2.055 19.642 1.00 96.25 197 ARG A N 1
ATOM 1490 C CA . ARG A 1 197 ? -6.485 1.720 19.475 1.00 96.25 197 ARG A CA 1
ATOM 1491 C C . ARG A 1 197 ? -5.585 2.955 19.520 1.00 96.25 197 ARG A C 1
ATOM 1493 O O . ARG A 1 197 ? -4.559 2.935 20.194 1.00 96.25 197 ARG A O 1
ATOM 1500 N N . LEU A 1 198 ? -5.981 4.036 18.846 1.00 97.25 198 LEU A N 1
ATOM 1501 C CA . LEU A 1 198 ? -5.230 5.295 18.850 1.00 97.25 198 LEU A CA 1
ATOM 1502 C C . LEU A 1 198 ? -5.204 5.943 20.241 1.00 97.25 198 LEU A C 1
ATOM 1504 O O . LEU A 1 198 ? -4.150 6.413 20.659 1.00 97.25 198 LEU A O 1
ATOM 1508 N N . CYS A 1 199 ? -6.326 5.936 20.968 1.00 98.06 199 CYS A N 1
ATOM 1509 C CA . CYS A 1 199 ? -6.396 6.475 22.328 1.00 98.06 199 CYS A CA 1
ATOM 1510 C C . CYS A 1 199 ? -5.502 5.697 23.298 1.00 98.06 199 CYS A C 1
ATOM 1512 O O . CYS A 1 199 ? -4.724 6.311 24.023 1.00 98.06 199 CYS A O 1
ATOM 1514 N N . VAL A 1 200 ? -5.563 4.360 23.282 1.00 98.31 200 VAL A N 1
ATOM 1515 C CA . VAL A 1 200 ? -4.696 3.522 24.128 1.00 98.31 200 VAL A CA 1
ATOM 1516 C C . VAL A 1 200 ? -3.224 3.742 23.782 1.00 98.31 200 VAL A C 1
ATOM 1518 O O . VAL A 1 200 ? -2.413 3.917 24.686 1.00 98.31 200 VAL A O 1
ATOM 1521 N N . GLY A 1 201 ? -2.886 3.830 22.492 1.00 98.19 201 GLY A N 1
ATOM 1522 C CA . GLY A 1 201 ? -1.533 4.170 22.054 1.00 98.19 201 GLY A CA 1
ATOM 1523 C C . GLY A 1 201 ? -1.066 5.533 22.565 1.00 98.19 201 GLY A C 1
ATOM 1524 O O . GLY A 1 201 ? 0.048 5.649 23.060 1.00 98.19 201 GLY A O 1
ATOM 1525 N N . ALA A 1 202 ? -1.916 6.561 22.493 1.00 98.44 202 ALA A N 1
ATOM 1526 C CA . ALA A 1 202 ? -1.576 7.905 22.957 1.00 98.44 202 ALA A CA 1
ATOM 1527 C C . ALA A 1 202 ? -1.349 7.940 24.477 1.00 98.44 202 ALA A C 1
ATOM 1529 O O . ALA A 1 202 ? -0.373 8.528 24.942 1.00 98.44 202 ALA A O 1
ATOM 1530 N N . ILE A 1 203 ? -2.205 7.263 25.246 1.00 98.56 203 ILE A N 1
ATOM 1531 C CA . ILE A 1 203 ? -2.067 7.157 26.704 1.00 98.56 203 ILE A CA 1
ATOM 1532 C C . ILE A 1 203 ? -0.814 6.356 27.075 1.00 98.56 203 ILE A C 1
ATOM 1534 O O . ILE A 1 203 ? -0.074 6.766 27.966 1.00 98.56 203 ILE A O 1
ATOM 1538 N N . GLY A 1 204 ? -0.517 5.275 26.347 1.00 97.75 204 GLY A N 1
ATOM 1539 C CA . GLY A 1 204 ? 0.716 4.496 26.505 1.00 97.75 204 GLY A CA 1
ATOM 1540 C C . GLY A 1 204 ? 1.995 5.305 26.254 1.00 97.75 204 GLY A C 1
ATOM 1541 O O . GLY A 1 204 ? 3.055 4.943 26.757 1.00 97.75 204 GLY A O 1
ATOM 1542 N N . LEU A 1 205 ? 1.894 6.431 25.538 1.00 97.75 205 LEU A N 1
ATOM 1543 C CA . LEU A 1 205 ? 2.967 7.414 25.346 1.00 97.75 205 LEU A CA 1
ATOM 1544 C C . LEU A 1 205 ? 2.836 8.653 26.254 1.00 97.75 205 LEU A C 1
ATOM 1546 O O . LEU A 1 205 ? 3.413 9.705 25.972 1.00 97.75 205 LEU A O 1
ATOM 1550 N N . GLY A 1 206 ? 2.070 8.554 27.343 1.00 97.69 206 GLY A N 1
ATOM 1551 C CA . GLY A 1 206 ? 1.986 9.581 28.382 1.00 97.69 206 GLY A CA 1
ATOM 1552 C C . GLY A 1 206 ? 1.019 10.729 28.083 1.00 97.69 206 GLY A C 1
ATOM 1553 O O . GLY A 1 206 ? 1.219 11.847 28.563 1.00 97.69 206 GLY A O 1
ATOM 1554 N N . VAL A 1 207 ? -0.008 10.515 27.259 1.00 98.25 207 VAL A N 1
ATOM 1555 C CA . VAL A 1 207 ? -1.123 11.472 27.140 1.00 98.25 207 VAL A CA 1
ATOM 1556 C C . VAL A 1 207 ? -2.162 11.197 28.238 1.00 98.25 207 VAL A C 1
ATOM 1558 O O . VAL A 1 207 ? -2.537 10.038 28.421 1.00 98.25 207 VAL A O 1
ATOM 1561 N N . PRO A 1 208 ? -2.655 12.216 28.966 1.00 98.00 208 PRO A N 1
ATOM 1562 C CA . PRO A 1 208 ? -3.726 12.032 29.946 1.00 98.00 208 PRO A CA 1
ATOM 1563 C C . PRO A 1 208 ? -5.007 11.479 29.308 1.00 98.00 208 PRO A C 1
ATOM 1565 O O . PRO A 1 208 ? -5.427 11.935 28.243 1.00 98.00 208 PRO A O 1
ATOM 1568 N N . ALA A 1 209 ? -5.661 10.517 29.964 1.00 97.88 209 ALA A N 1
ATOM 1569 C CA . ALA A 1 209 ? -6.855 9.863 29.424 1.00 97.88 209 ALA A CA 1
ATOM 1570 C C . ALA A 1 209 ? -8.030 10.840 29.234 1.00 97.88 209 ALA A C 1
ATOM 1572 O O . ALA A 1 209 ? -8.825 10.683 28.308 1.00 97.88 209 ALA A O 1
ATOM 1573 N N . GLU A 1 210 ? -8.105 11.880 30.064 1.00 96.88 210 GLU A N 1
ATOM 1574 C CA . GLU A 1 210 ? -9.119 12.933 30.027 1.00 96.88 210 GLU A CA 1
ATOM 1575 C C . GLU A 1 210 ? -9.066 13.740 28.721 1.00 96.88 210 GLU A C 1
ATOM 1577 O O . GLU A 1 210 ? -10.105 14.129 28.184 1.00 96.88 210 GLU A O 1
ATOM 1582 N N . GLU A 1 211 ? -7.867 13.945 28.163 1.00 96.88 211 GLU A N 1
ATOM 1583 C CA . GLU A 1 211 ? -7.691 14.634 26.882 1.00 96.88 211 GLU A CA 1
ATOM 1584 C C . GLU A 1 211 ? -8.341 13.829 25.747 1.00 96.88 211 GLU A C 1
ATOM 1586 O O . GLU A 1 211 ? -9.108 14.374 24.950 1.00 96.88 211 GLU A O 1
ATOM 1591 N N . LEU A 1 212 ? -8.127 12.508 25.724 1.00 96.62 212 LEU A N 1
ATOM 1592 C CA . LEU A 1 212 ? -8.727 11.610 24.732 1.00 96.62 212 LEU A CA 1
ATOM 1593 C C . LEU A 1 212 ? -10.230 11.411 24.970 1.00 96.62 212 LEU A C 1
ATOM 1595 O O . LEU A 1 212 ? -10.997 11.274 24.014 1.00 96.62 212 LEU A O 1
ATOM 1599 N N . ALA A 1 213 ? -10.665 11.424 26.230 1.00 94.19 213 ALA A N 1
ATOM 1600 C CA . ALA A 1 213 ? -12.075 11.361 26.589 1.00 94.19 213 ALA A CA 1
ATOM 1601 C C . ALA A 1 213 ? -12.845 12.576 26.052 1.00 94.19 213 ALA A C 1
ATOM 1603 O O . ALA A 1 213 ? -13.938 12.414 25.510 1.00 94.19 213 ALA A O 1
ATOM 1604 N N . SER A 1 214 ? -12.252 13.774 26.113 1.00 93.81 214 SER A N 1
ATOM 1605 C CA . SER A 1 214 ? -12.887 15.017 25.652 1.00 93.81 214 SER A CA 1
ATOM 1606 C C . SER A 1 214 ? -13.193 15.046 24.148 1.00 93.81 214 SER A C 1
ATOM 1608 O O . SER A 1 214 ? -14.129 15.717 23.714 1.00 93.81 214 SER A O 1
ATOM 1610 N N . ILE A 1 215 ? -12.434 14.294 23.342 1.00 95.31 215 ILE A N 1
ATOM 1611 C CA . ILE A 1 215 ? -12.633 14.202 21.889 1.00 95.31 215 ILE A CA 1
ATOM 1612 C C . ILE A 1 215 ? -13.509 13.010 21.481 1.00 95.31 215 ILE A C 1
ATOM 1614 O O . ILE A 1 215 ? -13.873 12.894 20.303 1.00 95.31 215 ILE A O 1
ATOM 1618 N N . ALA A 1 216 ? -13.855 12.123 22.420 1.00 91.75 216 ALA A N 1
ATOM 1619 C CA . ALA A 1 216 ? -14.720 10.983 22.156 1.00 91.75 216 ALA A CA 1
ATOM 1620 C C . ALA A 1 216 ? -16.114 11.461 21.715 1.00 91.75 216 ALA A C 1
ATOM 1622 O O . ALA A 1 216 ? -16.700 12.373 22.288 1.00 91.75 216 ALA A O 1
ATOM 1623 N N . GLY A 1 217 ? -16.650 10.857 20.652 1.00 84.62 217 GLY A N 1
ATOM 1624 C CA . GLY A 1 217 ? -17.956 11.231 20.095 1.00 84.62 217 GLY A CA 1
ATOM 1625 C C . GLY A 1 217 ? -17.947 12.442 19.153 1.00 84.62 217 GLY A C 1
ATOM 1626 O O . GLY A 1 217 ? -18.968 12.715 18.525 1.00 84.62 217 GLY A O 1
ATOM 1627 N N . THR A 1 218 ? -16.813 13.128 18.978 1.00 89.12 218 THR A N 1
ATOM 1628 C CA . THR A 1 218 ? -16.695 14.195 17.971 1.00 89.12 218 THR A CA 1
ATOM 1629 C C . THR A 1 218 ? -16.589 13.621 16.546 1.00 89.12 218 THR A C 1
ATOM 1631 O O . THR A 1 218 ? -16.021 12.539 16.355 1.00 89.12 218 THR A O 1
ATOM 1634 N N . PRO A 1 219 ? -17.054 14.337 15.500 1.00 85.31 219 PRO A N 1
ATOM 1635 C CA . PRO A 1 219 ? -16.910 13.885 14.110 1.00 85.31 219 PRO A CA 1
ATOM 1636 C C . PRO A 1 219 ? -15.452 13.683 13.666 1.00 85.31 219 PRO A C 1
ATOM 1638 O O . PRO A 1 219 ? -15.176 12.900 12.758 1.00 85.31 219 PRO A O 1
ATOM 1641 N N . SER A 1 220 ? -14.504 14.375 14.305 1.00 88.94 220 SER A N 1
ATOM 1642 C CA . SER A 1 220 ? -13.072 14.309 14.004 1.00 88.94 220 SER A CA 1
ATOM 1643 C C . SER A 1 220 ? -12.276 13.423 14.965 1.00 88.94 220 SER A C 1
ATOM 1645 O O . SER A 1 220 ? -11.050 13.438 14.886 1.00 88.94 220 SER A O 1
ATOM 1647 N N . ALA A 1 221 ? -12.926 12.641 15.835 1.00 92.50 221 ALA A N 1
ATOM 1648 C CA . ALA A 1 221 ? -12.282 11.906 16.928 1.00 92.50 221 ALA A CA 1
ATOM 1649 C C . ALA A 1 221 ? -11.048 11.092 16.488 1.00 92.50 221 ALA A C 1
ATOM 1651 O O . ALA A 1 221 ? -9.983 11.205 17.089 1.00 92.50 221 ALA A O 1
ATOM 1652 N N . ILE A 1 222 ? -11.151 10.339 15.385 1.00 92.06 222 ILE A N 1
ATOM 1653 C CA . ILE A 1 222 ? -10.033 9.552 14.831 1.00 92.06 222 ILE A CA 1
ATOM 1654 C C . ILE A 1 222 ? -8.872 10.456 14.399 1.00 92.06 222 ILE A C 1
ATOM 1656 O O . ILE A 1 222 ? -7.717 10.153 14.682 1.00 92.06 222 ILE A O 1
ATOM 1660 N N . ARG A 1 223 ? -9.169 11.566 13.709 1.00 92.31 223 ARG A N 1
ATOM 1661 C CA . ARG A 1 223 ? -8.146 12.512 13.246 1.00 92.31 223 ARG A CA 1
ATOM 1662 C C . ARG A 1 223 ? -7.451 13.164 14.439 1.00 92.31 223 ARG A C 1
ATOM 1664 O O . ARG A 1 223 ? -6.228 13.195 14.458 1.00 92.31 223 ARG A O 1
ATOM 1671 N N . SER A 1 224 ? -8.216 13.633 15.424 1.00 95.62 224 SER A N 1
ATOM 1672 C CA . SER A 1 224 ? -7.687 14.270 16.632 1.00 95.62 224 SER A CA 1
ATOM 1673 C C . SER A 1 224 ? -6.809 13.308 17.437 1.00 95.62 224 SER A C 1
ATOM 1675 O O . SER A 1 224 ? -5.660 13.639 17.715 1.00 95.62 224 SER A O 1
ATOM 1677 N N . ALA A 1 225 ? -7.291 12.091 17.723 1.00 96.56 225 ALA A N 1
ATOM 1678 C CA . ALA A 1 225 ? -6.510 11.075 18.432 1.00 96.56 225 ALA A CA 1
ATOM 1679 C C . ALA A 1 225 ? -5.223 10.710 17.678 1.00 96.56 225 ALA A C 1
ATOM 1681 O O . ALA A 1 225 ? -4.156 10.605 18.277 1.00 96.56 225 ALA A O 1
ATOM 1682 N N . ASN A 1 226 ? -5.298 10.582 16.349 1.00 95.88 226 ASN A N 1
ATOM 1683 C CA . ASN A 1 226 ? -4.124 10.331 15.523 1.00 95.88 226 ASN A CA 1
ATOM 1684 C C . ASN A 1 226 ? -3.110 11.485 15.572 1.00 95.88 226 ASN A C 1
ATOM 1686 O O . ASN A 1 226 ? -1.916 11.237 15.685 1.00 95.88 226 ASN A O 1
ATOM 1690 N N . THR A 1 227 ? -3.557 12.741 15.498 1.00 96.88 227 THR A N 1
ATOM 1691 C CA . THR A 1 227 ? -2.668 13.910 15.598 1.00 96.88 227 THR A CA 1
ATOM 1692 C C . THR A 1 227 ? -1.952 13.958 16.948 1.00 96.88 227 THR A C 1
ATOM 1694 O O . THR A 1 227 ? -0.747 14.197 16.984 1.00 96.88 227 THR A O 1
ATOM 1697 N N . ILE A 1 228 ? -2.672 13.683 18.038 1.00 97.88 228 ILE A N 1
ATOM 1698 C CA . ILE A 1 228 ? -2.106 13.611 19.390 1.00 97.88 228 ILE A CA 1
ATOM 1699 C C . ILE A 1 228 ? -1.051 12.495 19.473 1.00 97.88 228 ILE A C 1
ATOM 1701 O O . ILE A 1 228 ? 0.072 12.736 19.917 1.00 97.88 228 ILE A O 1
ATOM 1705 N N . LEU A 1 229 ? -1.380 11.294 18.984 1.00 98.19 229 LEU A N 1
ATOM 1706 C CA . LEU A 1 229 ? -0.462 10.155 18.973 1.00 98.19 229 LEU A CA 1
ATOM 1707 C C . LEU A 1 229 ? 0.798 10.429 18.139 1.00 98.19 229 LEU A C 1
ATOM 1709 O O . LEU A 1 229 ? 1.906 10.168 18.596 1.00 98.19 229 LEU A O 1
ATOM 1713 N N . ILE A 1 230 ? 0.644 10.983 16.934 1.00 97.94 230 ILE A N 1
ATOM 1714 C CA . ILE A 1 230 ? 1.765 11.325 16.049 1.00 97.94 230 ILE A CA 1
ATOM 1715 C C . ILE A 1 230 ? 2.733 12.285 16.733 1.00 97.94 230 ILE A C 1
ATOM 1717 O O . ILE A 1 230 ? 3.938 12.067 16.660 1.00 97.94 230 ILE A O 1
ATOM 1721 N N . ARG A 1 231 ? 2.223 13.307 17.428 1.00 97.56 231 ARG A N 1
ATOM 1722 C CA . ARG A 1 231 ? 3.071 14.250 18.163 1.00 97.56 231 ARG A CA 1
ATOM 1723 C C . ARG A 1 231 ? 3.921 13.529 19.209 1.00 97.56 231 ARG A C 1
ATOM 1725 O O . ARG A 1 231 ? 5.125 13.736 19.259 1.00 97.56 231 ARG A O 1
ATOM 1732 N N . ARG A 1 232 ? 3.323 12.615 19.979 1.00 97.75 232 ARG A N 1
ATOM 1733 C CA . ARG A 1 232 ? 4.068 11.806 20.959 1.00 97.75 232 ARG A CA 1
ATOM 1734 C C . ARG A 1 232 ? 5.087 10.865 20.325 1.00 97.75 232 ARG A C 1
ATOM 1736 O O . ARG A 1 232 ? 6.161 10.675 20.884 1.00 97.75 232 ARG A O 1
ATOM 1743 N N . ILE A 1 233 ? 4.772 10.296 19.162 1.00 98.06 233 ILE A N 1
ATOM 1744 C CA . ILE A 1 233 ? 5.733 9.501 18.389 1.00 98.06 233 ILE A CA 1
ATOM 1745 C C . ILE A 1 233 ? 6.921 10.381 17.976 1.00 98.06 233 ILE A C 1
ATOM 1747 O O . ILE A 1 233 ? 8.060 9.963 18.141 1.00 98.06 233 ILE A O 1
ATOM 1751 N N . GLN A 1 234 ? 6.673 11.599 17.486 1.00 96.81 234 GLN A N 1
ATOM 1752 C CA . GLN A 1 234 ? 7.717 12.546 17.075 1.00 96.81 234 GLN A CA 1
ATOM 1753 C C . GLN A 1 234 ? 8.582 13.031 18.248 1.00 96.81 234 GLN A C 1
ATOM 1755 O O . GLN A 1 234 ? 9.783 13.219 18.068 1.00 96.81 234 GLN A O 1
ATOM 1760 N N . ASP A 1 235 ? 7.999 13.174 19.441 1.00 96.44 235 ASP A N 1
ATOM 1761 C CA . ASP A 1 235 ? 8.717 13.550 20.666 1.00 96.44 235 ASP A CA 1
ATOM 1762 C C . ASP A 1 235 ? 9.711 12.457 21.134 1.00 96.44 235 ASP A C 1
ATOM 1764 O O . ASP A 1 235 ? 10.583 12.730 21.959 1.00 96.44 235 ASP A O 1
ATOM 1768 N N . SER A 1 236 ? 9.614 11.224 20.611 1.00 96.06 236 SER A N 1
ATOM 1769 C CA . SER A 1 236 ? 10.481 10.091 20.962 1.00 96.06 236 SER A CA 1
ATOM 1770 C C . SER A 1 236 ? 11.216 9.529 19.733 1.00 96.06 236 SER A C 1
ATOM 1772 O O . SER A 1 236 ? 10.658 8.705 19.001 1.00 96.06 236 SER A O 1
ATOM 1774 N N . PRO A 1 237 ? 12.495 9.895 19.506 1.00 94.62 237 PRO A N 1
ATOM 1775 C CA . PRO A 1 237 ? 13.257 9.459 18.330 1.00 94.62 237 PRO A CA 1
ATOM 1776 C C . PRO A 1 237 ? 13.319 7.936 18.142 1.00 94.62 237 PRO A C 1
ATOM 1778 O O . PRO A 1 237 ? 13.226 7.448 17.014 1.00 94.62 237 PRO A O 1
ATOM 1781 N N . THR A 1 238 ? 13.421 7.173 19.235 1.00 96.00 238 THR A N 1
ATOM 1782 C CA . THR A 1 238 ? 13.417 5.700 19.207 1.00 96.00 238 THR A CA 1
ATOM 1783 C C . THR A 1 238 ? 12.097 5.158 18.661 1.00 96.00 238 THR A C 1
ATOM 1785 O O . THR A 1 238 ? 12.094 4.287 17.790 1.00 96.00 238 THR A O 1
ATOM 1788 N N . ILE A 1 239 ? 10.971 5.705 19.129 1.00 97.69 239 ILE A N 1
ATOM 1789 C CA . ILE A 1 239 ? 9.639 5.281 18.693 1.00 97.69 239 ILE A CA 1
ATOM 1790 C C . ILE A 1 239 ? 9.381 5.723 17.257 1.00 97.69 239 ILE A C 1
ATOM 1792 O O . ILE A 1 239 ? 8.959 4.902 16.445 1.00 97.69 239 ILE A O 1
ATOM 1796 N N . ALA A 1 240 ? 9.690 6.977 16.913 1.00 97.56 240 ALA A N 1
ATOM 1797 C CA . ALA A 1 240 ? 9.589 7.474 15.543 1.00 97.56 240 ALA A CA 1
ATOM 1798 C C . ALA A 1 240 ? 10.363 6.577 14.570 1.00 97.56 240 ALA A C 1
ATOM 1800 O O . ALA A 1 240 ? 9.806 6.132 13.567 1.00 97.56 240 ALA A O 1
ATOM 1801 N N . THR A 1 241 ? 11.609 6.233 14.907 1.00 97.56 241 THR A N 1
ATOM 1802 C CA . THR A 1 241 ? 12.452 5.345 14.097 1.00 97.56 241 THR A CA 1
ATOM 1803 C C . THR A 1 241 ? 11.798 3.981 13.898 1.00 97.56 241 THR A C 1
ATOM 1805 O O . THR A 1 241 ? 11.695 3.508 12.767 1.00 97.56 241 THR A O 1
ATOM 1808 N N . ALA A 1 242 ? 11.320 3.345 14.970 1.00 97.62 242 ALA A N 1
ATOM 1809 C CA . ALA A 1 242 ? 10.669 2.045 14.865 1.00 97.62 242 ALA A CA 1
ATOM 1810 C C . ALA A 1 242 ? 9.383 2.104 14.029 1.00 97.62 242 ALA A C 1
ATOM 1812 O O . ALA A 1 242 ? 9.172 1.243 13.178 1.00 97.62 242 ALA A O 1
ATOM 1813 N N . VAL A 1 243 ? 8.557 3.140 14.200 1.00 98.06 243 VAL A N 1
ATOM 1814 C CA . VAL A 1 243 ? 7.338 3.330 13.403 1.00 98.06 243 VAL A CA 1
ATOM 1815 C C . VAL A 1 243 ? 7.679 3.526 11.924 1.00 98.06 243 VAL A C 1
ATOM 1817 O O . VAL A 1 243 ? 7.083 2.863 11.080 1.00 98.06 243 VAL A O 1
ATOM 1820 N N . ILE A 1 244 ? 8.670 4.359 11.585 1.00 97.81 244 ILE A N 1
ATOM 1821 C CA . ILE A 1 244 ? 9.098 4.561 10.190 1.00 97.81 244 ILE A CA 1
ATOM 1822 C C . ILE A 1 244 ? 9.591 3.246 9.576 1.00 97.81 244 ILE A C 1
ATOM 1824 O O . ILE A 1 244 ? 9.218 2.917 8.448 1.00 97.81 244 ILE A O 1
ATOM 1828 N N . ARG A 1 245 ? 10.387 2.465 10.316 1.00 97.75 245 ARG A N 1
ATOM 1829 C CA . ARG A 1 245 ? 10.867 1.149 9.869 1.00 97.75 245 ARG A CA 1
ATOM 1830 C C . ARG A 1 245 ? 9.725 0.151 9.683 1.00 97.75 245 ARG A C 1
ATOM 1832 O O . ARG A 1 245 ? 9.685 -0.548 8.676 1.00 97.75 245 ARG A O 1
ATOM 1839 N N . PHE A 1 246 ? 8.775 0.115 10.614 1.00 97.50 246 PHE A N 1
ATOM 1840 C CA . PHE A 1 246 ? 7.599 -0.752 10.542 1.00 97.50 246 PHE A CA 1
ATOM 1841 C C . PHE A 1 246 ? 6.744 -0.440 9.311 1.00 97.50 246 PHE A C 1
ATOM 1843 O O . PHE A 1 246 ? 6.285 -1.345 8.615 1.00 97.50 246 PHE A O 1
ATOM 1850 N N . LEU A 1 247 ? 6.585 0.847 8.995 1.00 96.44 247 LEU A N 1
ATOM 1851 C CA . LEU A 1 247 ? 5.825 1.297 7.834 1.00 96.44 247 LEU A CA 1
ATOM 1852 C C . LEU A 1 247 ? 6.487 0.942 6.499 1.00 96.44 247 LEU A C 1
ATOM 1854 O O . LEU A 1 247 ? 5.778 0.932 5.498 1.00 96.44 247 LEU A O 1
ATOM 1858 N N . GLN A 1 248 ? 7.766 0.554 6.456 1.00 96.38 248 GLN A N 1
ATOM 1859 C CA . GLN A 1 248 ? 8.359 0.057 5.206 1.00 96.38 248 GLN A CA 1
ATOM 1860 C C . GLN A 1 248 ? 7.673 -1.222 4.717 1.00 96.38 248 GLN A C 1
ATOM 1862 O O . GLN A 1 248 ? 7.597 -1.459 3.516 1.00 96.38 248 GLN A O 1
ATOM 1867 N N . ALA A 1 249 ? 7.105 -2.035 5.611 1.00 95.81 249 ALA A N 1
ATOM 1868 C CA . ALA A 1 249 ? 6.284 -3.159 5.192 1.00 95.81 249 ALA A CA 1
ATOM 1869 C C . ALA A 1 249 ? 4.963 -2.661 4.585 1.00 95.81 249 ALA A C 1
ATOM 1871 O O . ALA A 1 249 ? 4.090 -2.173 5.305 1.00 95.81 249 ALA A O 1
ATOM 1872 N N . ARG A 1 250 ? 4.781 -2.810 3.267 1.00 94.12 250 ARG A N 1
ATOM 1873 C CA . ARG A 1 250 ? 3.546 -2.401 2.563 1.00 94.12 250 ARG A CA 1
ATOM 1874 C C . ARG A 1 250 ? 2.391 -3.386 2.764 1.00 94.12 250 ARG A C 1
ATOM 1876 O O . ARG A 1 250 ? 1.220 -3.017 2.640 1.00 94.12 250 ARG A O 1
ATOM 1883 N N . ARG A 1 251 ? 2.713 -4.636 3.107 1.00 93.31 251 ARG A N 1
ATOM 1884 C CA . ARG A 1 251 ? 1.766 -5.731 3.368 1.00 93.31 251 ARG A CA 1
ATOM 1885 C C . ARG A 1 251 ? 1.724 -6.097 4.850 1.00 93.31 251 ARG A C 1
ATOM 1887 O O . ARG A 1 251 ? 2.595 -5.674 5.607 1.00 93.31 251 ARG A O 1
ATOM 1894 N N . PRO A 1 252 ? 0.701 -6.855 5.277 1.00 93.69 252 PRO A N 1
ATOM 1895 C CA . PRO A 1 252 ? 0.624 -7.345 6.644 1.00 93.69 252 PRO A CA 1
ATOM 1896 C C . PRO A 1 252 ? 1.825 -8.234 6.963 1.00 93.69 252 PRO A C 1
ATOM 1898 O O . PRO A 1 252 ? 2.165 -9.101 6.160 1.00 93.69 252 PRO A O 1
ATOM 1901 N N . VAL A 1 253 ? 2.441 -8.033 8.126 1.00 93.81 253 VAL A N 1
ATOM 1902 C CA . VAL A 1 253 ? 3.656 -8.758 8.528 1.00 93.81 253 VAL A CA 1
ATOM 1903 C C . VAL A 1 253 ? 3.428 -9.594 9.783 1.00 93.81 253 VAL A C 1
ATOM 1905 O O . VAL A 1 253 ? 2.740 -9.135 10.696 1.00 93.81 253 VAL A O 1
ATOM 1908 N N . PRO A 1 254 ? 4.001 -10.805 9.877 1.00 95.12 254 PRO A N 1
ATOM 1909 C CA . PRO A 1 254 ? 3.956 -11.592 11.104 1.00 95.12 254 PRO A CA 1
ATOM 1910 C C . PRO A 1 254 ? 4.646 -10.875 12.269 1.00 95.12 254 PRO A C 1
ATOM 1912 O O . PRO A 1 254 ? 5.637 -10.164 12.071 1.00 95.12 254 PRO A O 1
ATOM 1915 N N . LEU A 1 255 ? 4.184 -11.133 13.494 1.00 92.81 255 LEU A N 1
ATOM 1916 C CA . LEU A 1 255 ? 4.772 -10.562 14.711 1.00 92.81 255 LEU A CA 1
ATOM 1917 C C . LEU A 1 255 ? 6.304 -10.752 14.810 1.00 92.81 255 LEU A C 1
ATOM 1919 O O . LEU A 1 255 ? 6.993 -9.757 15.050 1.00 92.81 255 LEU A O 1
ATOM 1923 N N . PRO A 1 256 ? 6.881 -11.947 14.541 1.00 94.38 256 PRO A N 1
ATOM 1924 C CA . PRO A 1 256 ? 8.333 -12.129 14.612 1.00 94.38 256 PRO A CA 1
ATOM 1925 C C . PRO A 1 256 ? 9.115 -11.249 13.633 1.00 94.38 256 PRO A C 1
ATOM 1927 O O . PRO A 1 256 ? 10.229 -10.829 13.937 1.00 94.38 256 PRO A O 1
ATOM 1930 N N . LEU A 1 257 ? 8.548 -10.962 12.456 1.00 95.44 257 LEU A N 1
ATOM 1931 C CA . LEU A 1 257 ? 9.189 -10.085 11.480 1.00 95.44 257 LEU A CA 1
ATOM 1932 C C . LEU A 1 257 ? 9.117 -8.626 11.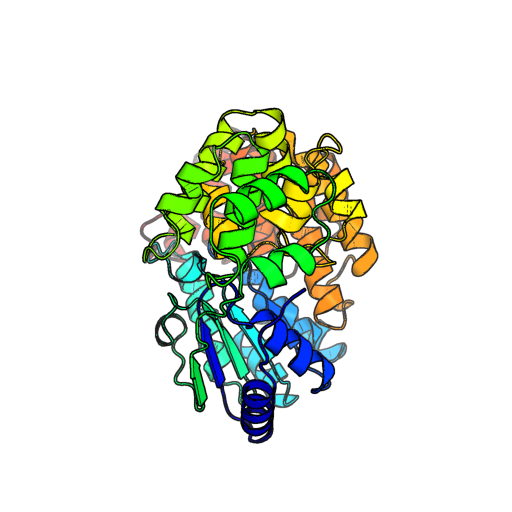928 1.00 95.44 257 LEU A C 1
ATOM 1934 O O . LEU A 1 257 ? 10.114 -7.918 11.817 1.00 95.44 257 LEU A O 1
ATOM 1938 N N . SER A 1 258 ? 7.975 -8.198 12.478 1.00 94.56 258 SER A N 1
ATOM 1939 C CA . SER A 1 258 ? 7.797 -6.848 13.030 1.00 94.56 258 SER A CA 1
ATOM 1940 C C . SER A 1 258 ? 8.883 -6.514 14.055 1.00 94.56 258 SER A C 1
ATOM 1942 O O . SER A 1 258 ? 9.534 -5.480 13.929 1.00 94.56 258 SER A O 1
ATOM 1944 N N . ALA A 1 259 ? 9.143 -7.417 15.007 1.00 93.38 259 ALA A N 1
ATOM 1945 C CA . ALA A 1 259 ? 10.185 -7.234 16.021 1.00 93.38 259 ALA A CA 1
ATOM 1946 C C . ALA A 1 259 ? 11.601 -7.121 15.418 1.00 93.38 259 ALA A C 1
ATOM 1948 O O . ALA A 1 259 ? 12.451 -6.394 15.926 1.00 93.38 259 ALA A O 1
ATOM 1949 N N . GLN A 1 260 ? 11.864 -7.804 14.298 1.00 95.06 260 GLN A N 1
ATOM 1950 C CA . GLN A 1 260 ? 13.167 -7.761 13.628 1.00 95.06 260 GLN A CA 1
ATOM 1951 C C . GLN A 1 260 ? 13.393 -6.484 12.812 1.00 95.06 260 GLN A C 1
ATOM 1953 O O . GLN A 1 260 ? 14.537 -6.022 12.712 1.00 95.06 260 GLN A O 1
ATOM 1958 N N . VAL A 1 261 ? 12.351 -5.954 12.167 1.00 96.19 261 VAL A N 1
ATOM 1959 C CA . VAL A 1 261 ? 12.461 -4.776 11.289 1.00 96.19 261 VAL A CA 1
ATOM 1960 C C . VAL A 1 261 ? 12.266 -3.467 12.046 1.00 96.19 261 VAL A C 1
ATOM 1962 O O . VAL A 1 261 ? 12.889 -2.468 11.701 1.00 96.19 261 VAL A O 1
ATOM 1965 N N . ALA A 1 262 ? 11.460 -3.484 13.102 1.00 96.56 262 ALA A N 1
ATOM 1966 C CA . ALA A 1 262 ? 11.103 -2.327 13.906 1.00 96.56 262 ALA A CA 1
ATOM 1967 C C . ALA A 1 262 ? 11.254 -2.644 15.403 1.00 96.56 262 ALA A C 1
ATOM 1969 O O . ALA A 1 262 ? 10.253 -2.703 16.119 1.00 96.56 262 ALA A O 1
ATOM 1970 N N . PRO A 1 263 ? 12.491 -2.881 15.880 1.00 94.38 263 PRO A N 1
ATOM 1971 C CA . PRO A 1 263 ? 12.716 -3.194 17.283 1.00 94.38 263 PRO A CA 1
ATOM 1972 C C . PRO A 1 263 ? 12.285 -2.018 18.164 1.00 94.38 263 PRO A C 1
ATOM 1974 O O . PRO A 1 263 ? 12.651 -0.868 17.907 1.00 94.38 263 PRO A O 1
ATOM 1977 N N . LEU A 1 264 ? 11.527 -2.334 19.208 1.00 94.44 264 LEU A N 1
ATOM 1978 C CA . LEU A 1 264 ? 11.136 -1.434 20.286 1.00 94.44 264 LEU A CA 1
ATOM 1979 C C . LEU A 1 264 ? 11.445 -2.099 21.629 1.00 94.44 264 LEU A C 1
ATOM 1981 O O . LEU A 1 264 ? 11.520 -3.327 21.684 1.00 94.44 264 LEU A O 1
ATOM 1985 N N . PRO A 1 265 ? 11.596 -1.309 22.704 1.00 91.62 265 PRO A N 1
ATOM 1986 C CA . PRO A 1 265 ? 11.477 -1.833 24.058 1.00 91.62 265 PRO A CA 1
ATOM 1987 C C . PRO A 1 265 ? 10.163 -2.612 24.234 1.00 91.62 265 PRO A C 1
ATOM 1989 O O . PRO A 1 265 ? 9.147 -2.250 23.628 1.00 91.62 265 PRO A O 1
ATOM 1992 N N . GLU A 1 266 ? 10.184 -3.670 25.047 1.00 90.69 266 GLU A N 1
ATOM 1993 C CA . GLU A 1 266 ? 9.057 -4.599 25.234 1.00 90.69 266 GLU A CA 1
ATOM 1994 C C . GLU A 1 266 ? 7.779 -3.860 25.664 1.00 90.69 266 GLU A C 1
ATOM 1996 O O . GLU A 1 266 ? 6.686 -4.122 25.157 1.00 90.69 266 GLU A O 1
ATOM 2001 N N . GLU A 1 267 ? 7.927 -2.840 26.514 1.00 92.00 267 GLU A N 1
ATOM 2002 C CA . GLU A 1 267 ? 6.841 -1.983 26.987 1.00 92.00 267 GLU A CA 1
ATOM 2003 C C . GLU A 1 267 ? 6.125 -1.205 25.869 1.00 92.00 267 GLU A C 1
ATOM 2005 O O . GLU A 1 267 ? 5.036 -0.673 26.082 1.00 92.00 267 GLU A O 1
ATOM 2010 N N . HIS A 1 268 ? 6.707 -1.119 24.670 1.00 95.44 268 HIS A N 1
ATOM 2011 C CA . HIS A 1 268 ? 6.163 -0.385 23.528 1.00 95.44 268 HIS A CA 1
ATOM 2012 C C . HIS A 1 268 ? 5.795 -1.274 22.335 1.00 95.44 268 HIS A C 1
ATOM 2014 O O . HIS A 1 268 ? 5.286 -0.763 21.336 1.00 95.44 268 HIS A O 1
ATOM 2020 N N . GLU A 1 269 ? 5.946 -2.597 22.416 1.00 93.69 269 GLU A N 1
ATOM 2021 C CA . GLU A 1 269 ? 5.541 -3.499 21.326 1.00 93.69 269 GLU A CA 1
ATOM 2022 C C . GLU A 1 269 ? 4.043 -3.392 20.996 1.00 93.69 269 GLU A C 1
ATOM 2024 O O . GLU A 1 269 ? 3.635 -3.469 19.828 1.00 93.69 269 GLU A O 1
ATOM 2029 N N . THR A 1 270 ? 3.203 -3.154 22.010 1.00 95.75 270 THR A N 1
ATOM 2030 C CA . THR A 1 270 ? 1.755 -2.957 21.837 1.00 95.75 270 THR A CA 1
ATOM 2031 C C . THR A 1 270 ? 1.432 -1.767 20.931 1.00 95.75 270 THR A C 1
ATOM 2033 O O . THR A 1 270 ? 0.416 -1.786 20.224 1.00 95.75 270 THR A O 1
ATOM 2036 N N . LEU A 1 271 ? 2.302 -0.751 20.874 1.00 97.38 271 LEU A N 1
ATOM 2037 C CA . LEU A 1 271 ? 2.118 0.391 19.983 1.00 97.38 271 LEU A CA 1
ATOM 2038 C C . LEU A 1 271 ? 2.048 -0.061 18.521 1.00 97.38 271 LEU A C 1
ATOM 2040 O O . LEU A 1 271 ? 1.116 0.310 17.809 1.00 97.38 271 LEU A O 1
ATOM 2044 N N . LEU A 1 272 ? 2.990 -0.893 18.070 1.00 96.12 272 LEU A N 1
ATOM 2045 C CA . LEU A 1 272 ? 3.024 -1.361 16.681 1.00 96.12 272 LEU A CA 1
ATOM 2046 C C . LEU A 1 272 ? 1.965 -2.429 16.413 1.00 96.12 272 LEU A C 1
ATOM 2048 O O . LEU A 1 272 ? 1.337 -2.424 15.359 1.00 96.12 272 LEU A O 1
ATOM 2052 N N . THR A 1 273 ? 1.751 -3.334 17.366 1.00 94.44 273 THR A N 1
ATOM 2053 C CA . THR A 1 273 ? 0.967 -4.559 17.144 1.00 94.44 273 THR A CA 1
ATOM 2054 C C . THR A 1 273 ? -0.533 -4.369 17.355 1.00 94.44 273 THR A C 1
ATOM 2056 O O . THR A 1 273 ? -1.326 -4.992 16.646 1.00 94.44 273 THR A O 1
ATOM 2059 N N . GLN A 1 274 ? -0.935 -3.505 18.296 1.00 95.06 274 GLN A N 1
ATOM 2060 C CA . GLN A 1 274 ? -2.342 -3.295 18.648 1.00 95.06 274 GLN A CA 1
ATOM 2061 C C . GLN A 1 274 ? -2.817 -1.844 18.546 1.00 95.06 274 GLN A C 1
ATOM 2063 O O . GLN A 1 274 ? -4.021 -1.635 18.414 1.00 95.06 274 GLN A O 1
ATOM 2068 N N . CYS A 1 275 ? -1.941 -0.840 18.589 1.00 96.69 275 CYS A N 1
ATOM 2069 C CA . CYS A 1 275 ? -2.386 0.557 18.510 1.00 96.69 275 CYS A CA 1
ATOM 2070 C C . CYS A 1 275 ? -2.368 1.077 17.065 1.00 96.69 275 CYS A C 1
ATOM 2072 O O . CYS A 1 275 ? -3.388 1.515 16.531 1.00 96.69 275 CYS A O 1
ATOM 2074 N N . LEU A 1 276 ? -1.213 0.992 16.405 1.00 95.81 276 LEU A N 1
ATOM 2075 C CA . LEU A 1 276 ? -1.057 1.339 14.992 1.00 95.81 276 LEU A CA 1
ATOM 2076 C C . LEU A 1 276 ? -1.460 0.173 14.082 1.00 95.81 276 LEU A C 1
ATOM 2078 O O . LEU A 1 276 ? -2.086 0.366 13.034 1.00 95.81 276 LEU A O 1
ATOM 2082 N N . GLY A 1 277 ? -1.094 -1.038 14.499 1.00 94.06 277 GLY A N 1
ATOM 2083 C CA . GLY A 1 277 ? -1.436 -2.287 13.844 1.00 94.06 277 GLY A CA 1
ATOM 2084 C C . GLY A 1 277 ? -2.626 -3.008 14.479 1.00 94.06 277 GLY A C 1
ATOM 2085 O O . GLY A 1 277 ? -3.164 -2.603 15.512 1.00 94.06 277 GLY A O 1
ATOM 2086 N N . TYR A 1 278 ? -3.056 -4.090 13.832 1.00 91.81 278 TYR A N 1
ATOM 2087 C CA . TYR A 1 278 ? -4.029 -5.035 14.373 1.00 91.81 278 TYR A CA 1
ATOM 2088 C C . TYR A 1 278 ? -3.955 -6.396 13.672 1.00 91.81 278 TYR A C 1
ATOM 2090 O O . TYR A 1 278 ? -3.685 -6.472 12.474 1.00 91.81 278 TYR A O 1
ATOM 2098 N N . GLY A 1 279 ? -4.318 -7.456 14.397 1.00 89.50 279 GLY A N 1
ATOM 2099 C CA . GLY A 1 279 ? -4.397 -8.820 13.865 1.00 89.50 279 GLY A CA 1
ATOM 2100 C C . GLY A 1 279 ? -3.056 -9.552 13.828 1.00 89.50 279 GLY A C 1
ATOM 2101 O O . GLY A 1 279 ? -2.024 -8.999 14.196 1.00 89.50 279 GLY A O 1
ATOM 2102 N N . ASP A 1 280 ? -3.110 -10.809 13.395 1.00 88.56 280 ASP A N 1
ATOM 2103 C CA . ASP A 1 280 ? -1.943 -11.634 13.094 1.00 88.56 280 ASP A CA 1
ATOM 2104 C C . ASP A 1 280 ? -2.200 -12.355 11.755 1.00 88.56 280 ASP A C 1
ATOM 2106 O O . ASP A 1 280 ? -3.120 -13.178 11.685 1.00 88.56 280 ASP A O 1
ATOM 2110 N N . PRO A 1 281 ? -1.503 -11.990 10.660 1.00 93.38 281 PRO A N 1
ATOM 2111 C CA . PRO A 1 281 ? -0.427 -10.993 10.577 1.00 93.38 281 PRO A CA 1
ATOM 2112 C C . PRO A 1 281 ? -0.890 -9.558 10.892 1.00 93.38 281 PRO A C 1
ATOM 2114 O O . PRO A 1 281 ? -2.072 -9.232 10.788 1.00 93.38 281 PRO A O 1
ATOM 2117 N N . ILE A 1 282 ? 0.049 -8.685 11.265 1.00 94.50 282 ILE A N 1
ATOM 2118 C CA . ILE A 1 282 ? -0.223 -7.316 11.716 1.00 94.50 282 ILE A CA 1
ATOM 2119 C C . ILE A 1 282 ? -0.547 -6.425 10.515 1.00 94.50 282 ILE A C 1
ATOM 2121 O O . ILE A 1 282 ? 0.276 -6.219 9.623 1.00 94.50 282 ILE A O 1
ATOM 2125 N N . HIS A 1 283 ? -1.746 -5.851 10.512 1.00 92.12 283 HIS A N 1
ATOM 2126 C CA . HIS A 1 283 ? -2.234 -4.924 9.498 1.00 92.12 283 HIS A CA 1
ATOM 2127 C C . HIS A 1 283 ? -2.181 -3.476 9.986 1.00 92.12 283 HIS A C 1
ATOM 2129 O O . HIS A 1 283 ? -2.658 -3.182 11.074 1.00 92.12 283 HIS A O 1
ATOM 2135 N N . VAL A 1 284 ? -1.755 -2.546 9.130 1.00 92.19 284 VAL A N 1
ATOM 2136 C CA . VAL A 1 284 ? -1.955 -1.100 9.338 1.00 92.19 284 VAL A CA 1
ATOM 2137 C C . VAL A 1 284 ? -3.034 -0.616 8.377 1.00 92.19 284 VAL A C 1
ATOM 2139 O O . VAL A 1 284 ? -3.007 -0.936 7.186 1.00 92.19 284 VAL A O 1
ATOM 2142 N N . SER A 1 285 ? -4.018 0.139 8.872 1.00 87.94 285 SER A N 1
ATOM 2143 C CA . SER A 1 285 ? -5.041 0.707 7.984 1.00 87.94 285 SER A CA 1
ATOM 2144 C C . SER A 1 285 ? -4.406 1.689 6.992 1.00 87.94 285 SER A C 1
ATOM 2146 O O . SER A 1 285 ? -3.517 2.454 7.362 1.00 87.94 285 SER A O 1
ATOM 2148 N N . SER A 1 286 ? -4.870 1.705 5.739 1.00 85.50 286 SER A N 1
ATOM 2149 C CA . SER A 1 286 ? -4.307 2.584 4.701 1.00 85.50 286 SER A CA 1
ATOM 2150 C C . SER A 1 286 ? -4.393 4.066 5.072 1.00 85.50 286 SER A C 1
ATOM 2152 O O . SER A 1 286 ? -3.483 4.823 4.762 1.00 85.50 286 SER A O 1
ATOM 2154 N N . LEU A 1 287 ? -5.464 4.472 5.762 1.00 85.31 287 LEU A N 1
ATOM 2155 C CA . LEU A 1 287 ? -5.642 5.845 6.233 1.00 85.31 287 LEU A CA 1
ATOM 2156 C C . LEU A 1 287 ? -4.572 6.228 7.264 1.00 85.31 287 LEU A C 1
ATOM 2158 O O . LEU A 1 287 ? -3.904 7.247 7.106 1.00 85.31 287 LEU A O 1
ATOM 2162 N N . LEU A 1 288 ? -4.390 5.390 8.290 1.00 90.12 288 LEU A N 1
ATOM 2163 C CA . LEU A 1 288 ? -3.398 5.621 9.338 1.00 90.12 288 LEU A CA 1
ATOM 2164 C C . LEU A 1 288 ? -1.977 5.614 8.770 1.00 90.12 288 LEU A C 1
ATOM 2166 O O . LEU A 1 288 ? -1.196 6.512 9.065 1.00 90.12 288 LEU A O 1
ATOM 2170 N N . ARG A 1 289 ? -1.677 4.650 7.894 1.00 91.94 289 ARG A N 1
ATOM 2171 C CA . ARG A 1 289 ? -0.418 4.583 7.149 1.00 91.94 289 ARG A CA 1
ATOM 2172 C C . ARG A 1 289 ? -0.119 5.901 6.434 1.00 91.94 289 ARG A C 1
ATOM 2174 O O . ARG A 1 289 ? 0.921 6.494 6.688 1.00 91.94 289 ARG A O 1
ATOM 2181 N N . SER A 1 290 ? -1.057 6.406 5.628 1.00 88.88 290 SER A N 1
ATOM 2182 C CA . SER A 1 290 ? -0.870 7.666 4.897 1.00 88.88 290 SER A CA 1
ATOM 2183 C C . SER A 1 290 ? -0.669 8.879 5.812 1.00 88.88 290 SER A C 1
ATOM 2185 O O . SER A 1 290 ? 0.026 9.821 5.433 1.00 88.88 290 SER A O 1
ATOM 2187 N N . TRP A 1 291 ? -1.279 8.900 7.000 1.00 91.81 291 TRP A N 1
ATOM 2188 C CA . TRP A 1 291 ? -1.044 9.968 7.973 1.00 91.81 291 TRP A CA 1
ATOM 2189 C C . TRP A 1 291 ? 0.335 9.873 8.623 1.00 91.81 291 TRP A C 1
ATOM 2191 O O . TRP A 1 291 ? 1.012 10.894 8.729 1.00 91.81 291 TRP A O 1
ATOM 2201 N N . LEU A 1 292 ? 0.759 8.672 9.016 1.00 94.88 292 LEU A N 1
ATOM 2202 C CA . LEU A 1 292 ? 2.071 8.447 9.619 1.00 94.88 292 LEU A CA 1
ATOM 2203 C C . LEU A 1 292 ? 3.202 8.715 8.623 1.00 94.88 292 LEU A C 1
ATOM 2205 O O . LEU A 1 292 ? 4.123 9.452 8.948 1.00 94.88 292 LEU A O 1
ATOM 2209 N N . GLU A 1 293 ? 3.111 8.199 7.396 1.00 93.00 293 GLU A N 1
ATOM 2210 C CA . GLU A 1 293 ? 4.108 8.429 6.339 1.00 93.00 293 GLU A CA 1
ATOM 2211 C C . GLU A 1 293 ? 4.257 9.919 6.015 1.00 93.00 293 GLU A C 1
ATOM 2213 O O . GLU A 1 293 ? 5.365 10.403 5.803 1.00 93.00 293 GLU A O 1
ATOM 2218 N N . ARG A 1 294 ? 3.156 10.681 6.032 1.00 92.38 294 ARG A N 1
ATOM 2219 C CA . ARG A 1 294 ? 3.203 12.134 5.828 1.00 92.38 294 ARG A CA 1
ATOM 2220 C C . ARG A 1 294 ? 3.850 12.871 6.997 1.00 92.38 294 ARG A C 1
ATOM 2222 O O . ARG A 1 294 ? 4.560 13.841 6.766 1.00 92.38 294 ARG A O 1
ATOM 2229 N N . ALA A 1 295 ? 3.551 12.469 8.230 1.00 95.19 295 ALA A N 1
ATOM 2230 C CA . ALA A 1 295 ? 4.024 13.170 9.420 1.00 95.19 295 ALA A CA 1
ATOM 2231 C C . ALA A 1 295 ? 5.466 12.816 9.802 1.00 95.19 295 ALA A C 1
ATOM 2233 O O . ALA A 1 295 ? 6.174 13.649 10.359 1.00 95.19 295 ALA A O 1
ATOM 2234 N N . LEU A 1 296 ? 5.884 11.583 9.520 1.00 95.38 296 LEU A N 1
ATOM 2235 C CA . LEU A 1 296 ? 7.203 11.052 9.865 1.00 95.38 296 LEU A CA 1
ATOM 2236 C C . LEU A 1 296 ? 8.147 10.993 8.653 1.00 95.38 296 LEU A C 1
ATOM 2238 O O . LEU A 1 296 ? 9.332 10.690 8.791 1.00 95.38 296 LEU A O 1
ATOM 2242 N N . GLY A 1 297 ? 7.631 11.261 7.452 1.00 89.25 297 GLY A N 1
ATOM 2243 C CA . GLY A 1 297 ? 8.401 11.246 6.216 1.00 89.25 297 GLY A CA 1
ATOM 2244 C C . GLY A 1 297 ? 9.569 12.229 6.259 1.00 89.25 297 GLY A C 1
ATOM 2245 O O . GLY A 1 297 ? 9.408 13.388 6.631 1.00 89.25 297 GLY A O 1
ATOM 2246 N N . GLY A 1 298 ? 10.751 11.757 5.863 1.00 87.19 298 GLY A N 1
ATOM 2247 C CA . GLY A 1 298 ? 11.981 12.554 5.848 1.00 87.19 298 GLY A CA 1
ATOM 2248 C C . GLY A 1 298 ? 12.689 12.680 7.200 1.00 87.19 298 GLY A C 1
ATOM 2249 O O . GLY A 1 298 ? 13.736 13.315 7.251 1.00 87.19 298 GLY A O 1
ATOM 2250 N N . MET A 1 299 ? 12.167 12.071 8.273 1.00 93.50 299 MET A N 1
ATOM 2251 C CA . MET A 1 299 ? 12.860 12.039 9.569 1.00 93.50 299 MET A CA 1
ATOM 2252 C C . MET A 1 299 ? 14.052 11.072 9.605 1.00 93.50 299 MET A C 1
ATOM 2254 O O . MET A 1 299 ? 14.919 11.236 10.456 1.00 93.50 299 MET A O 1
ATOM 2258 N N . LEU A 1 300 ? 14.088 10.075 8.715 1.00 93.06 300 LEU A N 1
ATOM 2259 C CA . LEU A 1 300 ? 15.223 9.166 8.542 1.00 93.06 300 LEU A CA 1
ATOM 2260 C C . LEU A 1 300 ? 15.814 9.320 7.146 1.00 93.06 300 LEU A C 1
ATOM 2262 O O . LEU A 1 300 ? 15.077 9.515 6.170 1.00 93.06 300 LEU A O 1
ATOM 2266 N N . ASP A 1 301 ? 17.133 9.176 7.059 1.00 93.56 301 ASP A N 1
ATOM 2267 C CA . ASP A 1 301 ? 17.819 9.074 5.779 1.00 93.56 301 ASP A CA 1
ATOM 2268 C C . ASP A 1 301 ? 17.411 7.745 5.109 1.00 93.56 301 ASP A C 1
ATOM 2270 O O . ASP A 1 301 ? 17.425 6.695 5.762 1.00 93.56 301 ASP A O 1
ATOM 2274 N N . PRO A 1 302 ? 17.041 7.730 3.813 1.00 93.25 302 PRO A N 1
ATOM 2275 C CA . PRO A 1 302 ? 16.766 6.485 3.097 1.00 93.25 302 PRO A CA 1
ATOM 2276 C C . PRO A 1 302 ? 17.877 5.425 3.218 1.00 93.25 302 PRO A C 1
ATOM 2278 O O . PRO A 1 302 ? 17.581 4.230 3.184 1.00 93.25 302 PRO A O 1
ATOM 2281 N N . LEU A 1 303 ? 19.139 5.829 3.402 1.00 94.88 303 LEU A N 1
ATOM 2282 C CA . LEU A 1 303 ? 20.258 4.916 3.651 1.00 94.88 303 LEU A CA 1
ATOM 2283 C C . LEU A 1 303 ? 20.091 4.127 4.962 1.00 94.88 303 LEU A C 1
ATOM 2285 O O . LEU A 1 303 ? 20.421 2.941 5.011 1.00 94.88 303 LEU A O 1
ATOM 2289 N N . GLU A 1 304 ? 19.508 4.728 6.003 1.00 95.19 304 GLU A N 1
ATOM 2290 C CA . GLU A 1 304 ? 19.247 4.071 7.294 1.00 95.19 304 GLU A CA 1
ATOM 2291 C C . GLU A 1 304 ? 18.156 2.992 7.204 1.00 95.19 304 GLU A C 1
ATOM 2293 O O . GLU A 1 304 ? 18.043 2.132 8.085 1.00 95.19 304 GLU A O 1
ATOM 2298 N N . LEU A 1 305 ? 17.351 3.014 6.136 1.00 96.94 305 LEU A N 1
ATOM 2299 C CA . LEU A 1 305 ? 16.282 2.047 5.889 1.00 96.94 305 LEU A CA 1
ATOM 2300 C C . LEU A 1 305 ? 16.753 0.825 5.092 1.00 96.94 305 LEU A C 1
ATOM 2302 O O . LEU A 1 305 ? 16.073 -0.203 5.112 1.00 96.94 305 LEU A O 1
ATOM 2306 N N . GLN A 1 306 ? 17.924 0.868 4.448 1.00 97.00 306 GLN A N 1
ATOM 2307 C CA . GLN A 1 306 ? 18.423 -0.241 3.621 1.00 97.00 306 GLN A CA 1
ATOM 2308 C C . GLN A 1 306 ? 18.470 -1.596 4.357 1.00 97.00 306 GLN A C 1
ATOM 2310 O O . GLN A 1 306 ? 18.013 -2.589 3.780 1.00 97.00 306 GLN A O 1
ATOM 2315 N N . PRO A 1 307 ? 18.918 -1.691 5.631 1.00 97.56 307 PRO A N 1
ATOM 2316 C CA . PRO A 1 307 ? 18.897 -2.961 6.361 1.00 97.56 307 PRO A CA 1
ATOM 2317 C C . PRO A 1 307 ? 17.479 -3.496 6.599 1.00 97.56 307 PRO A C 1
ATOM 2319 O O . PRO A 1 307 ? 17.270 -4.708 6.638 1.00 97.56 307 PRO A O 1
ATOM 2322 N N . VAL A 1 308 ? 16.494 -2.606 6.749 1.00 98.00 308 VAL A N 1
ATOM 2323 C CA . VAL A 1 308 ? 15.083 -2.982 6.910 1.00 98.00 308 VAL A CA 1
ATOM 2324 C C . VAL A 1 308 ? 14.528 -3.535 5.607 1.00 98.00 308 VAL A C 1
ATOM 2326 O O . VAL A 1 308 ? 13.947 -4.622 5.614 1.00 98.00 308 VAL A O 1
ATOM 2329 N N . HIS A 1 309 ? 14.772 -2.852 4.487 1.00 98.50 309 HIS A N 1
ATOM 2330 C CA . HIS A 1 309 ? 14.410 -3.368 3.170 1.00 98.50 309 HIS A CA 1
ATOM 2331 C C . HIS A 1 309 ? 15.074 -4.727 2.909 1.00 98.50 309 HIS A C 1
ATOM 2333 O O . HIS A 1 309 ? 14.399 -5.656 2.482 1.00 98.50 309 HIS A O 1
ATOM 2339 N N . MET A 1 310 ? 16.347 -4.917 3.266 1.00 98.19 310 MET A N 1
ATOM 2340 C CA . MET A 1 310 ? 17.004 -6.222 3.130 1.00 98.19 310 MET A CA 1
ATOM 2341 C C . MET A 1 310 ? 16.290 -7.333 3.921 1.00 98.19 310 MET A C 1
ATOM 2343 O O . MET A 1 310 ? 16.025 -8.404 3.376 1.00 98.19 310 MET A O 1
ATOM 2347 N N . LYS A 1 311 ? 15.923 -7.089 5.185 1.00 98.19 311 LYS A N 1
ATOM 2348 C CA . LYS A 1 311 ? 15.179 -8.072 5.997 1.00 98.19 311 LYS A CA 1
ATOM 2349 C C . LYS A 1 311 ? 13.804 -8.394 5.406 1.00 98.19 311 LYS A C 1
ATOM 2351 O O . LYS A 1 311 ? 13.410 -9.558 5.369 1.00 98.19 311 LYS A O 1
ATOM 2356 N N . LEU A 1 312 ? 13.084 -7.384 4.919 1.00 98.44 312 LEU A N 1
ATOM 2357 C CA . LEU A 1 312 ? 11.785 -7.579 4.270 1.00 98.44 312 LEU A CA 1
ATOM 2358 C C . LEU A 1 312 ? 11.930 -8.368 2.960 1.00 98.44 312 LEU A C 1
ATOM 2360 O O . LEU A 1 312 ? 11.181 -9.316 2.741 1.00 98.44 312 LEU A O 1
ATOM 2364 N N . ALA A 1 313 ? 12.935 -8.064 2.136 1.00 98.19 313 ALA A N 1
ATOM 2365 C CA . ALA A 1 313 ? 13.241 -8.836 0.932 1.00 98.19 313 ALA A CA 1
ATOM 2366 C C . ALA A 1 313 ? 13.523 -10.311 1.256 1.00 98.19 313 ALA A C 1
ATOM 2368 O O . ALA A 1 313 ? 12.970 -11.202 0.612 1.00 98.19 313 ALA A O 1
ATOM 2369 N N . GLN A 1 314 ? 14.329 -10.581 2.289 1.00 97.56 314 GLN A N 1
ATOM 2370 C CA . GLN A 1 314 ? 14.616 -11.943 2.745 1.00 97.56 314 GLN A CA 1
ATOM 2371 C C . GLN A 1 314 ? 13.356 -12.678 3.200 1.00 97.56 314 GLN A C 1
ATOM 2373 O O . GLN A 1 314 ? 13.207 -13.855 2.881 1.00 97.56 314 GLN A O 1
ATOM 2378 N N . HIS A 1 315 ? 12.450 -11.995 3.905 1.00 97.31 315 HIS A N 1
ATOM 2379 C CA . HIS A 1 315 ? 11.165 -12.563 4.293 1.00 97.31 315 HIS A CA 1
ATOM 2380 C C . HIS A 1 315 ? 10.318 -12.933 3.073 1.00 97.31 315 HIS A C 1
ATOM 2382 O O . HIS A 1 315 ? 9.913 -14.082 2.943 1.00 97.31 315 HIS A O 1
ATOM 2388 N N . TYR A 1 316 ? 10.086 -12.008 2.142 1.00 97.69 316 TYR A N 1
ATOM 2389 C CA . TYR A 1 316 ? 9.245 -12.310 0.982 1.00 97.69 316 TYR A CA 1
ATOM 2390 C C . TYR A 1 316 ? 9.862 -13.362 0.058 1.00 97.69 316 TYR A C 1
ATOM 2392 O O . TYR A 1 316 ? 9.134 -14.179 -0.504 1.00 97.69 316 TYR A O 1
ATOM 2400 N N . ARG A 1 317 ? 11.196 -13.441 0.001 1.00 96.88 317 ARG A N 1
ATOM 2401 C CA . ARG A 1 317 ? 11.904 -14.516 -0.699 1.00 96.88 317 ARG A CA 1
ATOM 2402 C C . ARG A 1 317 ? 11.538 -15.906 -0.185 1.00 96.88 317 ARG A C 1
ATOM 2404 O O . ARG A 1 317 ? 11.515 -16.832 -0.989 1.00 96.88 317 ARG A O 1
ATOM 2411 N N . THR A 1 318 ? 11.242 -16.081 1.107 1.00 96.12 318 THR A N 1
ATOM 2412 C CA . THR A 1 318 ? 10.795 -17.390 1.624 1.00 96.12 318 THR A CA 1
ATOM 2413 C C . THR A 1 318 ? 9.368 -17.738 1.199 1.00 96.12 318 THR A C 1
ATOM 2415 O O . THR A 1 318 ? 8.991 -18.906 1.259 1.00 96.12 318 THR A O 1
ATOM 2418 N N . MET A 1 319 ? 8.586 -16.750 0.756 1.00 95.12 319 MET A N 1
ATOM 2419 C CA . MET A 1 319 ? 7.199 -16.924 0.328 1.00 95.12 319 MET A CA 1
ATOM 2420 C C . MET A 1 319 ? 7.056 -17.136 -1.183 1.00 95.12 319 MET A C 1
ATOM 2422 O O . MET A 1 319 ? 6.147 -17.850 -1.599 1.00 95.12 319 MET A O 1
ATOM 2426 N N . ASP A 1 320 ? 7.908 -16.509 -2.001 1.00 94.62 320 ASP A N 1
ATOM 2427 C CA . ASP A 1 320 ? 7.852 -16.641 -3.463 1.00 94.62 320 ASP A CA 1
ATOM 2428 C C . ASP A 1 320 ? 8.924 -17.592 -4.031 1.00 94.62 320 ASP A C 1
ATOM 2430 O O . ASP A 1 320 ? 8.621 -18.409 -4.898 1.00 94.62 320 ASP A O 1
ATOM 2434 N N . GLY A 1 321 ? 10.166 -17.506 -3.535 1.00 87.19 321 GLY A N 1
ATOM 2435 C CA . GLY A 1 321 ? 11.304 -18.340 -3.942 1.00 87.19 321 GLY A CA 1
ATOM 2436 C C . GLY A 1 321 ? 11.789 -18.203 -5.396 1.00 87.19 321 GLY A C 1
ATOM 2437 O O . GLY A 1 321 ? 12.728 -18.900 -5.776 1.00 87.19 321 GLY A O 1
ATOM 2438 N N . ALA A 1 322 ? 11.206 -17.329 -6.219 1.00 93.56 322 ALA A N 1
ATOM 2439 C CA . ALA A 1 322 ? 11.404 -17.303 -7.668 1.00 93.56 322 ALA A CA 1
ATOM 2440 C C . ALA A 1 322 ? 12.227 -16.097 -8.146 1.00 93.56 322 ALA A C 1
ATOM 2442 O O . ALA A 1 322 ? 12.042 -14.971 -7.694 1.00 93.56 322 ALA A O 1
ATOM 2443 N N . ALA A 1 323 ? 13.110 -16.298 -9.126 1.00 95.56 323 ALA A N 1
ATOM 2444 C CA . ALA A 1 323 ? 13.787 -15.193 -9.818 1.00 95.56 323 ALA A CA 1
ATOM 2445 C C . ALA A 1 323 ? 12.978 -14.658 -11.014 1.00 95.56 323 ALA A C 1
ATOM 2447 O O . ALA A 1 323 ? 13.256 -13.578 -11.532 1.00 95.56 323 ALA A O 1
ATOM 2448 N N . ASP A 1 324 ? 11.985 -15.419 -11.473 1.00 96.00 324 ASP A N 1
ATOM 2449 C CA . ASP A 1 324 ? 11.209 -15.128 -12.671 1.00 96.00 324 ASP A CA 1
ATOM 2450 C C . ASP A 1 324 ? 9.711 -15.206 -12.364 1.00 96.00 324 ASP A C 1
ATOM 2452 O O . ASP A 1 324 ? 9.215 -16.288 -12.036 1.00 96.00 324 ASP A O 1
ATOM 2456 N N . PRO A 1 325 ? 8.954 -14.106 -12.514 1.00 94.69 325 PRO A N 1
ATOM 2457 C CA . PRO A 1 325 ? 7.538 -14.096 -12.173 1.00 94.69 325 PRO A CA 1
ATOM 2458 C C . PRO A 1 325 ? 6.708 -15.029 -13.066 1.00 94.69 325 PRO A C 1
ATOM 2460 O O . PRO A 1 325 ? 5.617 -15.439 -12.684 1.00 94.69 325 PRO A O 1
ATOM 2463 N N . ARG A 1 326 ? 7.222 -15.446 -14.231 1.00 95.12 326 ARG A N 1
ATOM 2464 C CA . ARG A 1 326 ? 6.559 -16.445 -15.092 1.00 95.12 326 ARG A CA 1
ATOM 2465 C C . ARG A 1 326 ? 6.409 -17.808 -14.406 1.00 95.12 326 ARG A C 1
ATOM 2467 O O . ARG A 1 326 ? 5.507 -18.576 -14.751 1.00 95.12 326 ARG A O 1
ATOM 2474 N N . GLN A 1 327 ? 7.283 -18.100 -13.443 1.00 94.38 327 GLN A N 1
ATOM 2475 C CA . GLN A 1 327 ? 7.286 -19.334 -12.655 1.00 94.38 327 GLN A CA 1
ATOM 2476 C C . GLN A 1 327 ? 6.364 -19.251 -11.431 1.00 94.38 327 GLN A C 1
ATOM 2478 O O . GLN A 1 327 ? 6.125 -20.260 -10.776 1.00 94.38 327 GLN A O 1
ATOM 2483 N N . VAL A 1 328 ? 5.826 -18.068 -11.132 1.00 94.50 328 VAL A N 1
ATOM 2484 C CA . VAL A 1 328 ? 5.032 -17.822 -9.932 1.00 94.50 328 VAL A CA 1
ATOM 2485 C C . VAL A 1 328 ? 3.549 -17.992 -10.251 1.00 94.50 328 VAL A C 1
ATOM 2487 O O . VAL A 1 328 ? 2.938 -17.169 -10.932 1.00 94.50 328 VAL A O 1
ATOM 2490 N N . SER A 1 329 ? 2.966 -19.085 -9.761 1.00 89.75 329 SER A N 1
ATOM 2491 C CA . SER A 1 329 ? 1.525 -19.332 -9.825 1.00 89.75 329 SER A CA 1
ATOM 2492 C C . SER A 1 329 ? 0.827 -18.826 -8.566 1.00 89.75 329 SER A C 1
ATOM 2494 O O . SER A 1 329 ? 1.326 -19.038 -7.462 1.00 89.75 329 SER A O 1
ATOM 2496 N N . ALA A 1 330 ? -0.370 -18.271 -8.742 1.00 93.38 330 ALA A N 1
ATOM 2497 C CA . ALA A 1 330 ? -1.217 -17.689 -7.706 1.00 93.38 330 ALA A CA 1
ATOM 2498 C C . ALA A 1 330 ? -0.767 -16.317 -7.181 1.00 93.38 330 ALA A C 1
ATOM 2500 O O . ALA A 1 330 ? 0.411 -15.957 -7.120 1.00 93.38 330 ALA A O 1
ATOM 2501 N N . TRP A 1 331 ? -1.767 -15.550 -6.750 1.00 94.38 331 TRP A N 1
ATOM 2502 C CA . TRP A 1 331 ? -1.610 -14.141 -6.408 1.00 94.38 331 TRP A CA 1
ATOM 2503 C C . TRP A 1 331 ? -0.803 -13.911 -5.126 1.00 94.38 331 TRP A C 1
ATOM 2505 O O . TRP A 1 331 ? -0.117 -12.900 -5.025 1.00 94.38 331 TRP A O 1
ATOM 2515 N N . ARG A 1 332 ? -0.830 -14.832 -4.148 1.00 95.25 332 ARG A N 1
ATOM 2516 C CA . ARG A 1 332 ? -0.076 -14.671 -2.888 1.00 95.25 332 ARG A CA 1
ATOM 2517 C C . ARG A 1 332 ? 1.443 -14.760 -3.102 1.00 95.25 332 ARG A C 1
ATOM 2519 O O . ARG A 1 332 ? 2.119 -13.798 -2.739 1.00 95.25 332 ARG A O 1
ATOM 2526 N N . PRO A 1 333 ? 1.992 -15.827 -3.721 1.00 96.69 333 PRO A N 1
ATOM 2527 C CA . PRO A 1 333 ? 3.406 -15.856 -4.093 1.00 96.69 333 PRO A CA 1
ATOM 2528 C C . PRO A 1 333 ? 3.800 -14.719 -5.042 1.00 96.69 333 PRO A C 1
ATOM 2530 O O . PRO A 1 333 ? 4.866 -14.138 -4.879 1.00 96.69 333 PRO A O 1
ATOM 2533 N N . MET A 1 334 ? 2.935 -14.332 -5.989 1.00 97.69 334 MET A N 1
ATOM 2534 C CA . MET A 1 334 ? 3.222 -13.197 -6.879 1.00 97.69 334 MET A CA 1
ATOM 2535 C C . MET A 1 334 ? 3.288 -11.869 -6.122 1.00 97.69 334 MET A C 1
ATOM 2537 O O . MET A 1 334 ? 4.182 -11.061 -6.365 1.00 97.69 334 MET A O 1
ATOM 2541 N N . SER A 1 335 ? 2.381 -11.648 -5.169 1.00 97.00 335 SER A N 1
ATOM 2542 C CA . SER A 1 335 ? 2.436 -10.482 -4.289 1.00 97.00 335 SER A CA 1
ATOM 2543 C C . SER A 1 335 ? 3.733 -10.473 -3.486 1.00 97.00 335 SER A C 1
ATOM 2545 O O . SER A 1 335 ? 4.343 -9.418 -3.364 1.00 97.00 335 SER A O 1
ATOM 2547 N N . ALA A 1 336 ? 4.178 -11.622 -2.970 1.00 97.50 336 ALA A N 1
ATOM 2548 C CA . ALA A 1 336 ? 5.462 -11.716 -2.283 1.00 97.50 336 ALA A CA 1
ATOM 2549 C C . ALA A 1 336 ? 6.644 -11.433 -3.225 1.00 97.50 336 ALA A C 1
ATOM 2551 O O . ALA A 1 336 ? 7.534 -10.679 -2.851 1.00 97.50 336 ALA A O 1
ATOM 2552 N N . TRP A 1 337 ? 6.629 -11.934 -4.464 1.00 98.06 337 TRP A N 1
ATOM 2553 C CA . TRP A 1 337 ? 7.669 -11.627 -5.453 1.00 98.06 337 TRP A CA 1
ATOM 2554 C C . TRP A 1 337 ? 7.766 -10.120 -5.740 1.00 98.06 337 TRP A C 1
ATOM 2556 O O . TRP A 1 337 ? 8.869 -9.572 -5.776 1.00 98.06 337 TRP A O 1
ATOM 2566 N N . LEU A 1 338 ? 6.624 -9.437 -5.884 1.00 98.00 338 LEU A N 1
ATOM 2567 C CA . LEU A 1 338 ? 6.563 -7.983 -6.071 1.00 98.00 338 LEU A CA 1
ATOM 2568 C C . LEU A 1 338 ? 7.129 -7.226 -4.861 1.00 98.00 338 LEU A C 1
ATOM 2570 O O . LEU A 1 338 ? 7.955 -6.333 -5.035 1.00 98.00 338 LEU A O 1
ATOM 2574 N N . GLU A 1 339 ? 6.743 -7.602 -3.637 1.00 98.19 339 GLU A N 1
ATOM 2575 C CA . GLU A 1 339 ? 7.300 -6.981 -2.428 1.00 98.19 339 GLU A CA 1
ATOM 2576 C C . GLU A 1 339 ? 8.797 -7.262 -2.277 1.00 98.19 339 GLU A C 1
ATOM 2578 O O . GLU A 1 339 ? 9.561 -6.351 -1.968 1.00 98.19 339 GLU A O 1
ATOM 2583 N N . LYS A 1 340 ? 9.256 -8.488 -2.554 1.00 98.38 340 LYS A N 1
ATOM 2584 C CA . LYS A 1 340 ? 10.686 -8.811 -2.581 1.00 98.38 340 LYS A CA 1
ATOM 2585 C C . LYS A 1 340 ? 11.424 -7.901 -3.554 1.00 98.38 340 LYS A C 1
ATOM 2587 O O . LYS A 1 340 ? 12.446 -7.335 -3.180 1.00 98.38 340 LYS A O 1
ATOM 2592 N N . LEU A 1 341 ? 10.933 -7.762 -4.786 1.00 98.19 341 LEU A N 1
ATOM 2593 C CA . LEU A 1 341 ? 11.586 -6.953 -5.813 1.00 98.19 341 LEU A CA 1
ATOM 2594 C C . LEU A 1 341 ? 11.682 -5.479 -5.398 1.00 98.19 341 LEU A C 1
ATOM 2596 O O . LEU A 1 341 ? 12.759 -4.894 -5.519 1.00 98.19 341 LEU A O 1
ATOM 2600 N N . HIS A 1 342 ? 10.597 -4.919 -4.860 1.00 98.31 342 HIS A N 1
ATOM 2601 C CA . HIS A 1 342 ? 10.576 -3.574 -4.285 1.00 98.31 342 HIS A CA 1
ATOM 2602 C C . HIS A 1 342 ? 11.595 -3.441 -3.148 1.00 98.31 342 HIS A C 1
ATOM 2604 O O . HIS A 1 342 ? 12.465 -2.578 -3.161 1.00 98.31 342 HIS A O 1
ATOM 2610 N N . HIS A 1 343 ? 11.592 -4.349 -2.179 1.00 98.56 343 HIS A N 1
ATOM 2611 C CA . HIS A 1 343 ? 12.543 -4.268 -1.078 1.00 98.56 343 HIS A CA 1
ATOM 2612 C C . HIS A 1 343 ? 14.003 -4.439 -1.538 1.00 98.56 343 HIS A C 1
ATOM 2614 O O . HIS A 1 343 ? 14.873 -3.705 -1.081 1.00 98.56 343 HIS A O 1
ATOM 2620 N N . LEU A 1 344 ? 14.291 -5.310 -2.507 1.00 98.56 344 LEU A N 1
ATOM 2621 C CA . LEU A 1 344 ? 15.622 -5.414 -3.117 1.00 98.56 344 LEU A CA 1
ATOM 2622 C C . LEU A 1 344 ? 16.042 -4.129 -3.853 1.00 98.56 344 LEU A C 1
ATOM 2624 O O . LEU A 1 344 ? 17.227 -3.788 -3.859 1.00 98.56 344 LEU A O 1
ATOM 2628 N N . ALA A 1 345 ? 15.094 -3.403 -4.454 1.00 98.25 345 ALA A N 1
ATOM 2629 C CA . ALA A 1 345 ? 15.349 -2.124 -5.114 1.00 98.25 345 ALA A CA 1
ATOM 2630 C C . ALA A 1 345 ? 15.823 -1.035 -4.131 1.00 98.25 345 ALA A C 1
ATOM 2632 O O . ALA A 1 345 ? 16.630 -0.189 -4.514 1.00 98.25 345 ALA A O 1
ATOM 2633 N N . HIS A 1 346 ? 15.396 -1.112 -2.866 1.00 98.25 346 HIS A N 1
ATOM 2634 C CA . HIS A 1 346 ? 15.692 -0.136 -1.806 1.00 98.25 346 HIS A CA 1
ATOM 2635 C C . HIS A 1 346 ? 16.705 -0.639 -0.759 1.00 98.25 346 HIS A C 1
ATOM 2637 O O . HIS A 1 346 ? 17.038 0.076 0.180 1.00 98.25 346 HIS A O 1
ATOM 2643 N N . ALA A 1 347 ? 17.228 -1.861 -0.896 1.00 97.62 347 ALA A N 1
ATOM 2644 C CA . ALA A 1 347 ? 18.170 -2.467 0.057 1.00 97.62 347 ALA A CA 1
ATOM 2645 C C . ALA A 1 347 ? 19.652 -2.116 -0.203 1.00 97.62 347 ALA A C 1
ATOM 2647 O O . ALA A 1 347 ? 20.560 -2.796 0.288 1.00 97.62 347 ALA A O 1
ATOM 2648 N N . GLY A 1 348 ? 19.910 -1.075 -0.999 1.00 96.00 348 GLY A N 1
ATOM 2649 C CA . GLY A 1 348 ? 21.257 -0.585 -1.284 1.00 96.00 348 GLY A CA 1
ATOM 2650 C C . GLY A 1 348 ? 22.175 -1.603 -1.981 1.00 96.00 348 GLY A C 1
ATOM 2651 O O . GLY A 1 348 ? 21.701 -2.518 -2.668 1.00 96.00 348 GLY A O 1
ATOM 2652 N N . PRO A 1 349 ? 23.505 -1.471 -1.806 1.00 96.38 349 PRO A N 1
ATOM 2653 C CA . PRO A 1 349 ? 24.493 -2.345 -2.443 1.00 96.38 349 PRO A CA 1
ATOM 2654 C C . PRO A 1 349 ? 24.339 -3.826 -2.085 1.00 96.38 349 PRO A C 1
ATOM 2656 O O . PRO A 1 349 ? 24.621 -4.688 -2.910 1.00 96.38 349 PRO A O 1
ATOM 2659 N N . GLN A 1 350 ? 23.847 -4.143 -0.883 1.00 96.12 350 GLN A N 1
ATOM 2660 C CA . GLN A 1 350 ? 23.649 -5.533 -0.458 1.00 96.12 350 GLN A CA 1
ATOM 2661 C C . GLN A 1 350 ? 22.532 -6.228 -1.251 1.00 96.12 350 GLN A C 1
ATOM 2663 O O . GLN A 1 350 ? 22.638 -7.416 -1.550 1.00 96.12 350 GLN A O 1
ATOM 2668 N N . GLY A 1 351 ? 21.461 -5.502 -1.595 1.00 97.06 351 GLY A N 1
ATOM 2669 C CA . GLY A 1 351 ? 20.340 -6.038 -2.377 1.00 97.06 351 GLY A CA 1
ATOM 2670 C C . GLY A 1 351 ? 20.595 -6.070 -3.881 1.00 97.06 351 GLY A C 1
ATOM 2671 O O . GLY A 1 351 ? 19.937 -6.827 -4.596 1.00 97.06 351 GLY A O 1
ATOM 2672 N N . ALA A 1 352 ? 21.559 -5.278 -4.362 1.00 97.56 352 ALA A N 1
ATOM 2673 C CA . ALA A 1 352 ? 21.828 -5.098 -5.784 1.00 97.56 352 ALA A CA 1
ATOM 2674 C C . ALA A 1 352 ? 22.055 -6.421 -6.541 1.00 97.56 352 ALA A C 1
ATOM 2676 O O . ALA A 1 352 ? 21.317 -6.659 -7.497 1.00 97.56 352 ALA A O 1
ATOM 2677 N N . PRO A 1 353 ? 22.938 -7.344 -6.102 1.00 97.94 353 PRO A N 1
ATOM 2678 C CA . PRO A 1 353 ? 23.203 -8.561 -6.869 1.00 97.94 353 PRO A CA 1
ATOM 2679 C C . PRO A 1 353 ? 21.981 -9.476 -6.993 1.00 97.94 353 PRO A C 1
ATOM 2681 O O . PRO A 1 353 ? 21.821 -10.172 -7.992 1.00 97.94 353 PRO A O 1
ATOM 2684 N N . GLU A 1 354 ? 21.110 -9.520 -5.978 1.00 97.69 354 GLU A N 1
ATOM 2685 C CA . GLU A 1 354 ? 19.886 -10.323 -6.052 1.00 97.69 354 GLU A CA 1
ATOM 2686 C C . GLU A 1 354 ? 18.825 -9.660 -6.932 1.00 97.69 354 GLU A C 1
ATOM 2688 O O . GLU A 1 354 ? 18.160 -10.363 -7.694 1.00 97.69 354 GLU A O 1
ATOM 2693 N N . TRP A 1 355 ? 18.707 -8.330 -6.877 1.00 98.25 355 TRP A N 1
ATOM 2694 C CA . TRP A 1 355 ? 17.820 -7.568 -7.754 1.00 98.25 355 TRP A CA 1
ATOM 2695 C C . TRP A 1 355 ? 18.183 -7.770 -9.229 1.00 98.25 355 TRP A C 1
ATOM 2697 O O . TRP A 1 355 ? 17.318 -8.020 -10.064 1.00 98.25 355 TRP A O 1
ATOM 2707 N N . GLU A 1 356 ? 19.477 -7.734 -9.552 1.00 97.31 356 GLU A N 1
ATOM 2708 C CA . GLU A 1 356 ? 19.976 -7.874 -10.923 1.00 97.31 356 GLU A CA 1
ATOM 2709 C C . GLU A 1 356 ? 19.694 -9.244 -11.542 1.00 97.31 356 GLU A C 1
ATOM 2711 O O . GLU A 1 356 ? 19.551 -9.335 -12.763 1.00 97.31 356 GLU A O 1
ATOM 2716 N N . ARG A 1 357 ? 19.581 -10.286 -10.708 1.00 96.94 357 ARG A N 1
ATOM 2717 C CA . ARG A 1 357 ? 19.224 -11.650 -11.121 1.00 96.94 357 ARG A CA 1
ATOM 2718 C C . ARG A 1 357 ? 17.733 -11.829 -11.412 1.00 96.94 357 ARG A C 1
ATOM 2720 O O . ARG A 1 357 ? 17.359 -12.865 -11.959 1.00 96.94 357 ARG A O 1
ATOM 2727 N N . GLN A 1 358 ? 16.881 -10.873 -11.041 1.00 97.56 358 GLN A N 1
ATOM 2728 C CA . GLN A 1 358 ? 15.444 -10.988 -11.278 1.00 97.56 358 GLN A CA 1
ATOM 2729 C C . GLN A 1 358 ? 15.123 -10.783 -12.764 1.00 97.56 358 GLN A C 1
ATOM 2731 O O . GLN A 1 358 ? 15.591 -9.840 -13.409 1.00 97.56 358 GLN A O 1
ATOM 2736 N N . ASN A 1 359 ? 14.257 -11.628 -13.320 1.00 96.25 359 ASN A N 1
ATOM 2737 C CA . ASN A 1 359 ? 13.689 -11.393 -14.640 1.00 96.25 359 ASN A CA 1
ATOM 2738 C C . ASN A 1 359 ? 12.529 -10.398 -14.535 1.00 96.25 359 ASN A C 1
ATOM 2740 O O . ASN A 1 359 ? 11.379 -10.781 -14.346 1.00 96.25 359 ASN A O 1
ATOM 2744 N N . ILE A 1 360 ? 12.844 -9.114 -14.671 1.00 96.81 360 ILE A N 1
ATOM 2745 C CA . ILE A 1 360 ? 11.874 -8.025 -14.553 1.00 96.81 360 ILE A CA 1
ATOM 2746 C C . ILE A 1 360 ? 11.149 -7.816 -15.899 1.00 96.81 360 ILE A C 1
ATOM 2748 O O . ILE A 1 360 ? 11.821 -7.514 -16.899 1.00 96.81 360 ILE A O 1
ATOM 2752 N N . PRO A 1 361 ? 9.808 -7.974 -15.961 1.00 95.31 361 PRO A N 1
ATOM 2753 C CA . PRO A 1 361 ? 9.038 -7.820 -17.195 1.00 95.31 361 PRO A CA 1
ATOM 2754 C C . PRO A 1 361 ? 8.314 -6.469 -17.318 1.00 95.31 361 PRO A C 1
ATOM 2756 O O . PRO A 1 361 ? 7.688 -6.232 -18.347 1.00 95.31 361 PRO A O 1
ATOM 2759 N N . ARG A 1 362 ? 8.376 -5.604 -16.296 1.00 95.31 362 ARG A N 1
ATOM 2760 C CA . ARG A 1 362 ? 7.682 -4.307 -16.236 1.00 95.31 362 ARG A CA 1
ATOM 2761 C C . ARG A 1 362 ? 8.672 -3.175 -15.964 1.00 95.31 362 ARG A C 1
ATOM 2763 O O . ARG A 1 362 ? 9.552 -3.328 -15.117 1.00 95.31 362 ARG A O 1
ATOM 2770 N N . ARG A 1 363 ? 8.536 -2.064 -16.688 1.00 95.31 363 ARG A N 1
ATOM 2771 C CA . ARG A 1 363 ? 9.421 -0.888 -16.604 1.00 95.31 363 ARG A CA 1
ATOM 2772 C C . ARG A 1 363 ? 9.327 -0.168 -15.262 1.00 95.31 363 ARG A C 1
ATOM 2774 O O . ARG A 1 363 ? 10.336 0.260 -14.720 1.00 95.31 363 ARG A O 1
ATOM 2781 N N . GLU A 1 364 ? 8.146 -0.166 -14.656 1.00 95.31 364 GLU A N 1
ATOM 2782 C CA . GLU A 1 364 ? 7.854 0.478 -13.374 1.00 95.31 364 GLU A CA 1
ATOM 2783 C C . GLU A 1 364 ? 8.737 -0.082 -12.239 1.00 95.31 364 GLU A C 1
ATOM 2785 O O . GLU A 1 364 ? 9.150 0.637 -11.333 1.00 95.31 364 GLU A O 1
ATOM 2790 N N . CYS A 1 365 ? 9.134 -1.357 -12.323 1.00 97.06 365 CYS A N 1
ATOM 2791 C CA . CYS A 1 365 ? 10.078 -1.958 -11.379 1.00 97.06 365 CYS A CA 1
ATOM 2792 C C . CYS A 1 365 ? 11.521 -1.437 -11.545 1.00 97.06 365 CYS A C 1
ATOM 2794 O O . CYS A 1 365 ? 12.281 -1.409 -10.578 1.00 97.06 365 CYS A O 1
ATOM 2796 N N . TYR A 1 366 ? 11.917 -1.040 -12.761 1.00 98.25 366 TYR A N 1
ATOM 2797 C CA . TYR A 1 366 ? 13.185 -0.343 -12.998 1.00 98.25 366 TYR A CA 1
ATOM 2798 C C . TYR A 1 366 ? 13.117 1.085 -12.466 1.00 98.25 366 TYR A C 1
ATOM 2800 O O . TYR A 1 366 ? 14.065 1.533 -11.819 1.00 98.25 366 TYR A O 1
ATOM 2808 N N . TRP A 1 367 ? 11.990 1.769 -12.691 1.00 96.81 367 TRP A N 1
ATOM 2809 C CA . TRP A 1 367 ? 11.753 3.117 -12.180 1.00 96.81 367 TRP A CA 1
ATOM 2810 C C . TRP A 1 367 ? 11.876 3.162 -10.658 1.00 96.81 367 TRP A C 1
ATOM 2812 O O . TRP A 1 367 ? 12.549 4.045 -10.138 1.00 96.81 367 TRP A O 1
ATOM 2822 N N . ASP A 1 368 ? 11.306 2.185 -9.946 1.00 97.50 368 ASP A N 1
ATOM 2823 C CA . ASP A 1 368 ? 11.392 2.103 -8.483 1.00 97.50 368 ASP A CA 1
ATOM 2824 C C . ASP A 1 368 ? 12.841 2.086 -7.977 1.00 97.50 368 ASP A C 1
ATOM 2826 O O . ASP A 1 368 ? 13.246 2.942 -7.183 1.00 97.50 368 ASP A O 1
ATOM 2830 N N . ARG A 1 369 ? 13.672 1.193 -8.525 1.00 98.38 369 ARG A N 1
ATOM 2831 C CA . ARG A 1 369 ? 15.095 1.129 -8.167 1.00 98.38 369 ARG A CA 1
ATOM 2832 C C . ARG A 1 369 ? 15.859 2.386 -8.568 1.00 98.38 369 ARG A C 1
ATOM 2834 O O . ARG A 1 369 ? 16.611 2.927 -7.760 1.00 98.38 369 ARG A O 1
ATOM 2841 N N . ALA A 1 370 ? 15.710 2.838 -9.810 1.00 98.12 370 ALA A N 1
ATOM 2842 C CA . ALA A 1 370 ? 16.476 3.970 -10.319 1.00 98.12 370 ALA A CA 1
ATOM 2843 C C . ALA A 1 370 ? 16.114 5.273 -9.589 1.00 98.12 370 ALA A C 1
ATOM 2845 O O . ALA A 1 370 ? 16.996 6.061 -9.244 1.00 98.12 370 ALA A O 1
ATOM 2846 N N . ARG A 1 371 ? 14.830 5.471 -9.264 1.00 96.38 371 ARG A N 1
ATOM 2847 C CA . ARG A 1 371 ? 14.352 6.597 -8.454 1.00 96.38 371 ARG A CA 1
ATOM 2848 C C . ARG A 1 371 ? 14.913 6.544 -7.037 1.00 96.38 371 ARG A C 1
ATOM 2850 O O . ARG A 1 371 ? 15.342 7.584 -6.539 1.00 96.38 371 ARG A O 1
ATOM 2857 N N . HIS A 1 372 ? 14.949 5.372 -6.397 1.00 96.94 372 HIS A N 1
ATOM 2858 C CA . HIS A 1 372 ? 15.598 5.218 -5.091 1.00 96.94 372 HIS A CA 1
ATOM 2859 C C . HIS A 1 372 ? 17.078 5.629 -5.153 1.00 96.94 372 HIS A C 1
ATOM 2861 O O . HIS A 1 372 ? 17.497 6.501 -4.392 1.00 96.94 372 HIS A O 1
ATOM 2867 N N . LEU A 1 373 ? 17.841 5.071 -6.101 1.00 98.12 373 LEU A N 1
ATOM 2868 C CA . LEU A 1 373 ? 19.266 5.376 -6.296 1.00 98.12 373 LEU A CA 1
ATOM 2869 C C . LEU A 1 373 ? 19.511 6.873 -6.530 1.00 98.12 373 LEU A C 1
ATOM 2871 O O . LEU A 1 373 ? 20.365 7.474 -5.882 1.00 98.12 373 LEU A O 1
ATOM 2875 N N . SER A 1 374 ? 18.699 7.504 -7.380 1.00 97.12 374 SER A N 1
ATOM 2876 C CA . SER A 1 374 ? 18.783 8.942 -7.645 1.00 97.12 374 SER A CA 1
ATOM 2877 C C . SER A 1 374 ? 18.521 9.779 -6.382 1.00 97.12 374 SER A C 1
ATOM 2879 O O . SER A 1 374 ? 19.243 10.738 -6.110 1.00 97.12 374 SER A O 1
ATOM 2881 N N . ARG A 1 375 ? 17.548 9.389 -5.541 1.00 94.69 375 ARG A N 1
ATOM 2882 C CA . ARG A 1 375 ? 17.247 10.084 -4.270 1.00 94.69 375 ARG A CA 1
ATOM 2883 C C . ARG A 1 375 ? 18.385 9.998 -3.256 1.00 94.69 375 ARG A C 1
ATOM 2885 O O . ARG A 1 375 ? 18.592 10.960 -2.522 1.00 94.69 375 ARG A O 1
ATOM 2892 N N . VAL A 1 376 ? 19.130 8.893 -3.241 1.00 95.94 376 VAL A N 1
ATOM 2893 C CA . VAL A 1 376 ? 20.345 8.736 -2.417 1.00 95.94 376 VAL A CA 1
ATOM 2894 C C . VAL A 1 376 ? 21.614 9.225 -3.125 1.00 95.94 376 VAL A C 1
ATOM 2896 O O . VAL A 1 376 ? 22.717 8.981 -2.649 1.00 95.94 376 VAL A O 1
ATOM 2899 N N . ARG A 1 377 ? 21.465 9.952 -4.243 1.00 96.31 377 ARG A N 1
ATOM 2900 C CA . ARG A 1 377 ? 22.546 10.562 -5.038 1.00 96.31 377 ARG A CA 1
ATOM 2901 C C . ARG A 1 377 ? 23.530 9.564 -5.661 1.00 96.31 377 ARG A C 1
ATOM 2903 O O . ARG A 1 377 ? 24.618 9.957 -6.072 1.00 96.31 377 ARG A O 1
ATOM 2910 N N . ALA A 1 378 ? 23.132 8.301 -5.797 1.00 96.50 378 ALA A N 1
ATOM 2911 C CA . ALA A 1 378 ? 23.843 7.283 -6.569 1.00 96.50 378 ALA A CA 1
ATOM 2912 C C . ALA A 1 378 ? 23.488 7.426 -8.062 1.00 96.50 378 ALA A C 1
ATOM 2914 O O . ALA A 1 378 ? 22.800 6.587 -8.649 1.00 96.50 378 ALA A O 1
ATOM 2915 N N . TYR A 1 379 ? 23.842 8.577 -8.648 1.00 97.75 379 TYR A N 1
ATOM 2916 C CA . TYR A 1 379 ? 23.370 8.983 -9.976 1.00 97.75 379 TYR A CA 1
ATOM 2917 C C . TYR A 1 379 ? 23.899 8.080 -11.093 1.00 97.75 379 TYR A C 1
ATOM 2919 O O . TYR A 1 379 ? 23.136 7.708 -11.981 1.00 97.75 379 TYR A O 1
ATOM 2927 N N . THR A 1 380 ? 25.165 7.666 -11.029 1.00 96.88 380 THR A N 1
ATOM 2928 C CA . THR A 1 380 ? 25.761 6.760 -12.021 1.00 96.88 380 THR A CA 1
ATOM 2929 C C . THR A 1 380 ? 25.037 5.411 -12.036 1.00 96.88 380 THR A C 1
ATOM 2931 O O . THR A 1 380 ? 24.668 4.896 -13.091 1.00 96.88 380 THR A O 1
ATOM 2934 N N . GLU A 1 381 ? 24.749 4.857 -10.860 1.00 97.38 381 GLU A N 1
ATOM 2935 C CA . GLU A 1 381 ? 24.010 3.607 -10.706 1.00 97.38 381 GLU A CA 1
ATOM 2936 C C . GLU A 1 381 ? 22.550 3.754 -11.149 1.00 97.38 381 GLU A C 1
ATOM 2938 O O . GLU A 1 381 ? 22.006 2.856 -11.794 1.00 97.38 381 GLU A O 1
ATOM 2943 N N . ALA A 1 382 ? 21.910 4.889 -10.850 1.00 98.25 382 ALA A N 1
ATOM 2944 C CA . ALA A 1 382 ? 20.562 5.190 -11.326 1.00 98.25 382 ALA A CA 1
ATOM 2945 C C . ALA A 1 382 ? 20.508 5.258 -12.862 1.00 98.25 382 ALA A C 1
ATOM 2947 O O . ALA A 1 382 ? 19.624 4.649 -13.471 1.00 98.25 382 ALA A O 1
ATOM 2948 N N . ALA A 1 383 ? 21.471 5.940 -13.492 1.00 97.81 383 ALA A N 1
ATOM 2949 C CA . ALA A 1 383 ? 21.584 6.024 -14.945 1.00 97.81 383 ALA A CA 1
ATOM 2950 C C . ALA A 1 383 ? 21.750 4.634 -15.577 1.00 97.81 383 ALA A C 1
ATOM 2952 O O . ALA A 1 383 ? 21.054 4.330 -16.546 1.00 97.81 383 ALA A O 1
ATOM 2953 N N . ALA A 1 384 ? 22.576 3.761 -14.990 1.00 97.62 384 ALA A N 1
ATOM 2954 C CA . ALA A 1 384 ? 22.753 2.385 -15.455 1.00 97.62 384 ALA A CA 1
ATOM 2955 C C . ALA A 1 384 ? 21.460 1.549 -15.365 1.00 97.62 384 ALA A C 1
ATOM 2957 O O . ALA A 1 384 ? 21.166 0.754 -16.260 1.00 97.62 384 ALA A O 1
ATOM 2958 N N . VAL A 1 385 ? 20.647 1.732 -14.316 1.00 98.44 385 VAL A N 1
ATOM 2959 C CA . VAL A 1 385 ? 19.342 1.054 -14.213 1.00 98.44 385 VAL A CA 1
ATOM 2960 C C . VAL A 1 385 ? 18.372 1.556 -15.286 1.00 98.44 385 VAL A C 1
ATOM 2962 O O . VAL A 1 385 ? 17.689 0.732 -15.899 1.00 98.44 385 VAL A O 1
ATOM 2965 N N . TYR A 1 386 ? 18.329 2.865 -15.560 1.00 98.19 386 TYR A N 1
ATOM 2966 C CA . TYR A 1 386 ? 17.506 3.396 -16.651 1.00 98.19 386 TYR A CA 1
ATOM 2967 C C . TYR A 1 386 ? 17.988 2.940 -18.031 1.00 98.19 386 TYR A C 1
ATOM 2969 O O . TYR A 1 386 ? 17.154 2.565 -18.848 1.00 98.19 386 TYR A O 1
ATOM 2977 N N . ALA A 1 387 ? 19.299 2.860 -18.274 1.00 97.75 387 ALA A N 1
ATOM 2978 C CA . ALA A 1 387 ? 19.839 2.308 -19.518 1.00 97.75 387 ALA A CA 1
ATOM 2979 C C . ALA A 1 387 ? 19.344 0.869 -19.754 1.00 97.75 387 ALA A C 1
ATOM 2981 O O . ALA A 1 387 ? 18.796 0.559 -20.809 1.00 97.75 387 ALA A O 1
ATOM 2982 N N . ARG A 1 388 ? 19.401 0.013 -18.724 1.00 97.81 388 ARG A N 1
ATOM 2983 C CA . ARG A 1 388 ? 18.851 -1.357 -18.777 1.00 97.81 388 ARG A CA 1
ATOM 2984 C C . ARG A 1 388 ? 17.334 -1.402 -18.973 1.00 97.81 388 ARG A C 1
ATOM 2986 O O . ARG A 1 388 ? 16.815 -2.374 -19.521 1.00 97.81 388 ARG A O 1
ATOM 2993 N N . CYS A 1 389 ? 16.611 -0.395 -18.484 1.00 98.06 389 CYS A N 1
ATOM 2994 C CA . CYS A 1 389 ? 15.185 -0.246 -18.764 1.00 98.06 389 CYS A CA 1
ATOM 2995 C C . CYS A 1 389 ? 14.973 0.024 -20.257 1.00 98.06 389 CYS A C 1
ATOM 2997 O O . CYS A 1 389 ? 14.206 -0.693 -20.892 1.00 98.06 389 CYS A O 1
ATOM 2999 N N . LEU A 1 390 ? 15.715 0.975 -20.828 1.00 97.81 390 LEU A N 1
ATOM 3000 C CA . LEU A 1 390 ? 15.633 1.374 -22.237 1.00 97.81 390 LEU A CA 1
ATOM 3001 C C . LEU A 1 390 ? 16.069 0.271 -23.211 1.00 97.81 390 LEU A C 1
ATOM 3003 O O . LEU A 1 390 ? 15.496 0.153 -24.288 1.00 97.81 390 LEU A O 1
ATOM 3007 N N . GLU A 1 391 ? 17.000 -0.603 -22.824 1.00 97.31 391 GLU A N 1
ATOM 3008 C CA . GLU A 1 391 ? 17.329 -1.813 -23.596 1.00 97.31 391 GLU A CA 1
ATOM 3009 C C . GLU A 1 391 ? 16.114 -2.740 -23.783 1.00 97.31 391 GLU A C 1
ATOM 3011 O O . GLU A 1 391 ? 15.996 -3.430 -24.796 1.00 97.31 391 GLU A O 1
ATOM 3016 N N . LYS A 1 392 ? 15.207 -2.783 -22.798 1.00 95.75 392 LYS A N 1
ATOM 3017 C CA . LYS A 1 392 ? 13.997 -3.621 -22.827 1.00 95.75 392 LYS A CA 1
ATOM 3018 C C . LYS A 1 392 ? 12.750 -2.879 -23.299 1.00 95.75 392 LYS A C 1
ATOM 3020 O O . LYS A 1 392 ? 11.860 -3.520 -23.856 1.00 95.75 392 LYS A O 1
ATOM 3025 N N . PHE A 1 393 ? 12.679 -1.578 -23.041 1.00 95.00 393 PHE A N 1
ATOM 3026 C CA . PHE A 1 393 ? 11.548 -0.695 -23.319 1.00 95.00 393 PHE A CA 1
ATOM 3027 C C . PHE A 1 393 ? 12.070 0.590 -23.987 1.00 95.00 393 PHE A C 1
ATOM 3029 O O . PHE A 1 393 ? 12.181 1.624 -23.328 1.00 95.00 393 PHE A O 1
ATOM 3036 N N . PRO A 1 394 ? 12.458 0.536 -25.277 1.00 94.81 394 PRO A N 1
ATOM 3037 C CA . PRO A 1 394 ? 13.125 1.661 -25.946 1.00 94.81 394 PRO A CA 1
ATOM 3038 C C . PRO A 1 394 ? 12.262 2.925 -26.076 1.00 94.81 394 PRO A C 1
ATOM 3040 O O . PRO A 1 394 ? 12.794 4.022 -26.248 1.00 94.81 394 PRO A O 1
ATOM 3043 N N . ASP A 1 395 ? 10.942 2.759 -25.998 1.00 92.81 395 ASP A N 1
ATOM 3044 C CA . ASP A 1 395 ? 9.899 3.783 -26.097 1.00 92.81 395 ASP A CA 1
ATOM 3045 C C . ASP A 1 395 ? 9.499 4.389 -24.739 1.00 92.81 395 ASP A C 1
ATOM 3047 O O . ASP A 1 395 ? 8.546 5.160 -24.656 1.00 92.81 395 ASP A O 1
ATOM 3051 N N . ASP A 1 396 ? 10.196 4.036 -23.657 1.00 94.19 396 ASP A N 1
ATOM 3052 C CA . ASP A 1 396 ? 9.897 4.528 -22.315 1.00 94.19 396 ASP A CA 1
ATOM 3053 C C . ASP A 1 396 ? 10.398 5.966 -22.108 1.00 94.19 396 ASP A C 1
ATOM 3055 O O . ASP A 1 396 ? 11.535 6.207 -21.701 1.00 94.19 396 ASP A O 1
ATOM 3059 N N . ASP A 1 397 ? 9.512 6.926 -22.363 1.00 93.50 397 ASP A N 1
ATOM 3060 C CA . ASP A 1 397 ? 9.729 8.363 -22.189 1.00 93.50 397 ASP A CA 1
ATOM 3061 C C . ASP A 1 397 ? 10.203 8.757 -20.774 1.00 93.50 397 ASP A C 1
ATOM 3063 O O . ASP A 1 397 ? 11.089 9.603 -20.630 1.00 93.50 397 ASP A O 1
ATOM 3067 N N . TYR A 1 398 ? 9.690 8.097 -19.730 1.00 94.06 398 TYR A N 1
ATOM 3068 C CA . TYR A 1 398 ? 10.085 8.352 -18.345 1.00 94.06 398 TYR A CA 1
ATOM 3069 C C . TYR A 1 398 ? 11.533 7.914 -18.121 1.00 94.06 398 TYR A C 1
ATOM 3071 O O . TYR A 1 398 ? 12.342 8.664 -17.567 1.00 94.06 398 TYR A O 1
ATOM 3079 N N . ALA A 1 399 ? 11.882 6.711 -18.584 1.00 96.00 399 ALA A N 1
ATOM 3080 C CA . ALA A 1 399 ? 13.248 6.217 -18.500 1.00 96.00 399 ALA A CA 1
ATOM 3081 C C . ALA A 1 399 ? 14.217 7.060 -19.343 1.00 96.00 399 ALA A C 1
ATOM 3083 O O . ALA A 1 399 ? 15.321 7.310 -18.872 1.00 96.00 399 ALA A O 1
ATOM 3084 N N . GLN A 1 400 ? 13.815 7.551 -20.524 1.00 96.75 400 GLN A N 1
ATOM 3085 C CA . GLN A 1 400 ? 14.634 8.461 -21.339 1.00 96.75 400 GLN A CA 1
ATOM 3086 C C . GLN A 1 400 ? 14.957 9.752 -20.572 1.00 96.75 400 GLN A C 1
ATOM 3088 O O . GLN A 1 400 ? 16.129 10.095 -20.404 1.00 96.75 400 GLN A O 1
ATOM 3093 N N . HIS A 1 401 ? 13.931 10.428 -20.042 1.00 95.81 401 HIS A N 1
ATOM 3094 C CA . HIS A 1 401 ? 14.099 11.677 -19.297 1.00 95.81 401 HIS A CA 1
ATOM 3095 C C . HIS A 1 401 ? 14.998 11.489 -18.070 1.00 95.81 401 HIS A C 1
ATOM 3097 O O . HIS A 1 401 ? 15.968 12.223 -17.869 1.00 95.81 401 HIS A O 1
ATOM 3103 N N . TYR A 1 402 ? 14.705 10.484 -17.240 1.00 96.56 402 TYR A N 1
ATOM 3104 C CA . TYR A 1 402 ? 15.459 10.291 -16.007 1.00 96.56 402 TYR A CA 1
ATOM 3105 C C . TYR A 1 402 ? 16.823 9.632 -16.222 1.00 96.56 402 TYR A C 1
ATOM 3107 O O . TYR A 1 402 ? 17.705 9.815 -15.382 1.00 96.56 402 TYR A O 1
ATOM 3115 N N . HIS A 1 403 ? 17.057 8.929 -17.331 1.00 97.19 403 HIS A N 1
ATOM 3116 C CA . HIS A 1 403 ? 18.411 8.559 -17.732 1.00 97.19 403 HIS A CA 1
ATOM 3117 C C . HIS A 1 403 ? 19.248 9.820 -17.973 1.00 97.19 403 HIS A C 1
ATOM 3119 O O . HIS A 1 403 ? 20.278 9.990 -17.320 1.00 97.19 403 HIS A O 1
ATOM 3125 N N . ALA A 1 404 ? 18.748 10.746 -18.800 1.00 96.44 404 ALA A N 1
ATOM 3126 C CA . ALA A 1 404 ? 19.416 12.012 -19.104 1.00 96.44 404 ALA A CA 1
ATOM 3127 C C . ALA A 1 404 ? 19.696 12.836 -17.837 1.00 96.44 404 ALA A C 1
ATOM 3129 O O . ALA A 1 404 ? 20.819 13.289 -17.621 1.00 96.44 404 ALA A O 1
ATOM 3130 N N . TYR A 1 405 ? 18.700 12.955 -16.951 1.00 96.44 405 TYR A N 1
ATOM 3131 C CA . TYR A 1 405 ? 18.850 13.635 -15.662 1.00 96.44 405 TYR A CA 1
ATOM 3132 C C . TYR A 1 405 ? 19.986 13.053 -14.819 1.00 96.44 405 TYR A C 1
ATOM 3134 O O . TYR A 1 405 ? 20.789 13.794 -14.256 1.00 96.44 405 TYR A O 1
ATOM 3142 N N . ASN A 1 406 ? 20.069 11.726 -14.703 1.00 97.62 406 ASN A N 1
ATOM 3143 C CA . ASN A 1 406 ? 21.101 11.105 -13.878 1.00 97.62 406 ASN A CA 1
ATOM 3144 C C . ASN A 1 406 ? 22.488 11.166 -14.540 1.00 97.62 406 ASN A C 1
ATOM 3146 O O . ASN A 1 406 ? 23.476 11.334 -13.825 1.00 97.62 406 ASN A O 1
ATOM 3150 N N . LEU A 1 407 ? 22.570 11.117 -15.876 1.00 96.31 407 LEU A N 1
ATOM 3151 C CA . LEU A 1 407 ? 23.817 11.370 -16.604 1.00 96.31 407 LEU A CA 1
ATOM 3152 C C . LEU A 1 407 ? 24.340 12.786 -16.333 1.00 96.31 407 LEU A C 1
ATOM 3154 O O . LEU A 1 407 ? 25.480 12.928 -15.891 1.00 96.31 407 LEU A O 1
ATOM 3158 N N . ASP A 1 408 ? 23.482 13.800 -16.476 1.00 95.75 408 ASP A N 1
ATOM 3159 C CA . ASP A 1 408 ? 23.795 15.201 -16.163 1.00 95.75 408 ASP A CA 1
ATOM 3160 C C . ASP A 1 408 ? 24.287 15.356 -14.717 1.00 95.75 408 ASP A C 1
ATOM 3162 O O . ASP A 1 408 ? 25.381 15.856 -14.464 1.00 95.75 408 ASP A O 1
ATOM 3166 N N . LYS A 1 409 ? 23.544 14.821 -13.737 1.00 96.69 409 LYS A N 1
ATOM 3167 C CA . LYS A 1 409 ? 23.937 14.909 -12.318 1.00 96.69 409 LYS A CA 1
ATOM 3168 C C . LYS A 1 409 ? 25.225 14.171 -11.972 1.00 96.69 409 LYS A C 1
ATOM 3170 O O . LYS A 1 409 ? 25.884 14.548 -11.004 1.00 96.69 409 LYS A O 1
ATOM 3175 N N . SER A 1 410 ? 25.572 13.130 -12.721 1.00 93.31 410 SER A N 1
ATOM 3176 C CA . SER A 1 410 ? 26.808 12.373 -12.512 1.00 93.31 410 SER A CA 1
ATOM 3177 C C . SER A 1 410 ? 28.045 13.028 -13.141 1.00 93.31 410 SER A C 1
ATOM 3179 O O . SER A 1 410 ? 29.155 12.621 -12.807 1.00 93.31 410 SER A O 1
ATOM 3181 N N . ASN A 1 411 ? 27.877 14.027 -14.025 1.00 88.50 411 ASN A N 1
ATOM 3182 C CA . ASN A 1 411 ? 28.951 14.637 -14.825 1.00 88.50 411 ASN A CA 1
ATOM 3183 C C . ASN A 1 411 ? 29.838 13.601 -15.553 1.00 88.50 411 ASN A C 1
ATOM 3185 O O . ASN A 1 411 ? 31.040 13.816 -15.711 1.00 88.50 411 ASN A O 1
ATOM 3189 N N . SER A 1 412 ? 29.273 12.452 -15.941 1.00 75.62 412 SER A N 1
ATOM 3190 C CA . SER A 1 412 ? 30.042 11.319 -16.483 1.00 75.62 412 SER A CA 1
ATOM 3191 C C . SER A 1 412 ? 30.024 11.213 -18.011 1.00 75.62 412 SER A C 1
ATOM 3193 O O . SER A 1 412 ? 30.831 10.479 -18.572 1.00 75.62 412 SER A O 1
ATOM 3195 N N . GLU A 1 413 ? 29.153 11.967 -18.684 1.00 82.94 413 GLU A N 1
ATOM 3196 C CA . GLU A 1 413 ? 28.876 11.861 -20.122 1.00 82.94 413 GLU A CA 1
ATOM 3197 C C . GLU A 1 413 ? 28.915 13.227 -20.821 1.00 82.94 413 GLU A C 1
ATOM 3199 O O . GLU A 1 413 ? 28.894 14.280 -20.177 1.00 82.94 413 GLU A O 1
ATOM 3204 N N . SER A 1 414 ? 28.970 13.220 -22.157 1.00 84.81 414 SER A N 1
ATOM 3205 C CA . SER A 1 414 ? 28.948 14.457 -22.943 1.00 84.81 414 SER A CA 1
ATOM 3206 C C . SER A 1 414 ? 27.578 15.144 -22.888 1.00 84.81 414 SER A C 1
ATOM 3208 O O . SER A 1 414 ? 26.529 14.495 -22.885 1.00 84.81 414 SER A O 1
ATOM 3210 N N . THR A 1 415 ? 27.581 16.480 -22.910 1.00 89.88 415 THR A N 1
ATOM 3211 C CA . THR A 1 415 ? 26.357 17.294 -22.960 1.00 89.88 415 THR A CA 1
ATOM 3212 C C . THR A 1 415 ? 25.453 16.906 -24.135 1.00 89.88 415 THR A C 1
ATOM 3214 O O . THR A 1 415 ? 24.236 16.869 -23.979 1.00 89.88 415 THR A O 1
ATOM 3217 N N . ASP A 1 416 ? 26.032 16.558 -25.288 1.00 91.75 416 ASP A N 1
ATOM 3218 C CA . ASP A 1 416 ? 25.273 16.158 -26.478 1.00 91.75 416 ASP A CA 1
ATOM 3219 C C . ASP A 1 416 ? 24.475 14.865 -26.249 1.00 91.75 416 ASP A C 1
ATOM 3221 O O . ASP A 1 416 ? 23.317 14.779 -26.655 1.00 91.75 416 ASP A O 1
ATOM 3225 N N . ASN A 1 417 ? 25.057 13.884 -25.548 1.00 91.38 417 ASN A N 1
ATOM 3226 C CA . ASN A 1 417 ? 24.376 12.632 -25.214 1.00 91.38 417 ASN A CA 1
ATOM 3227 C C . ASN A 1 417 ? 23.196 12.879 -24.254 1.00 91.38 417 ASN A C 1
ATOM 3229 O O . ASN A 1 417 ? 22.094 12.369 -24.451 1.00 91.38 417 ASN A O 1
ATOM 3233 N N . VAL A 1 418 ? 23.396 13.736 -23.246 1.00 95.06 418 VAL A N 1
ATOM 3234 C CA . VAL A 1 418 ? 22.328 14.159 -22.323 1.00 95.06 418 VAL A CA 1
ATOM 3235 C C . VAL A 1 418 ? 21.179 14.840 -23.080 1.00 95.06 418 VAL A C 1
ATOM 3237 O O . VAL A 1 418 ? 20.012 14.508 -22.859 1.00 95.06 418 VAL A O 1
ATOM 3240 N N . ILE A 1 419 ? 21.491 15.771 -23.987 1.00 96.06 419 ILE A N 1
ATOM 3241 C CA . ILE A 1 419 ? 20.488 16.491 -24.787 1.00 96.06 419 ILE A CA 1
ATOM 3242 C C . ILE A 1 419 ? 19.694 15.527 -25.679 1.00 96.06 419 ILE A C 1
ATOM 3244 O O . ILE A 1 419 ? 18.470 15.646 -25.753 1.00 96.06 419 ILE A O 1
ATOM 3248 N N . ASP A 1 420 ? 20.354 14.560 -26.321 1.00 96.00 420 ASP A N 1
ATOM 3249 C CA . ASP A 1 420 ? 19.695 13.571 -27.184 1.00 96.00 420 ASP A CA 1
ATOM 3250 C C . ASP A 1 420 ? 18.651 12.737 -26.419 1.00 96.00 420 ASP A C 1
ATOM 3252 O O . ASP A 1 420 ? 17.529 12.540 -26.895 1.00 96.00 420 ASP A O 1
ATOM 3256 N N . HIS A 1 421 ? 18.959 12.311 -25.191 1.00 96.00 421 HIS A N 1
ATOM 3257 C CA . HIS A 1 421 ? 18.002 11.579 -24.358 1.00 96.00 421 HIS A CA 1
ATOM 3258 C C . HIS A 1 421 ? 16.790 12.425 -23.938 1.00 96.00 421 HIS A C 1
ATOM 3260 O O . HIS A 1 421 ? 15.657 11.940 -24.013 1.00 96.00 421 HIS A O 1
ATOM 3266 N N . TYR A 1 422 ? 16.985 13.694 -23.561 1.00 96.19 422 TYR A N 1
ATOM 3267 C CA . TYR A 1 422 ? 15.854 14.593 -23.302 1.00 96.19 422 TYR A CA 1
ATOM 3268 C C . TYR A 1 422 ? 14.998 14.805 -24.556 1.00 96.19 422 TYR A C 1
ATOM 3270 O O . TYR A 1 422 ? 13.773 14.707 -24.484 1.00 96.19 422 TYR A O 1
ATOM 3278 N N . ALA A 1 423 ? 15.621 15.019 -25.719 1.00 96.00 423 ALA A N 1
ATOM 3279 C CA . ALA A 1 423 ? 14.905 15.191 -26.982 1.00 96.00 423 ALA A CA 1
ATOM 3280 C C . ALA A 1 423 ? 14.055 13.959 -27.338 1.00 96.00 423 ALA A C 1
ATOM 3282 O O . ALA A 1 423 ? 12.912 14.103 -27.776 1.00 96.00 423 ALA A O 1
ATOM 3283 N N . LYS A 1 424 ? 14.565 12.745 -27.091 1.00 96.31 424 LYS A N 1
ATOM 3284 C CA . LYS A 1 424 ? 13.812 11.491 -27.267 1.00 96.31 424 LYS A CA 1
ATOM 3285 C C . LYS A 1 424 ? 12.604 11.388 -26.335 1.00 96.31 424 LYS A C 1
ATOM 3287 O O . LYS A 1 424 ? 11.547 10.942 -26.784 1.00 96.31 424 LYS A O 1
ATOM 3292 N N . ALA A 1 425 ? 12.734 11.799 -25.072 1.00 95.12 425 ALA A N 1
ATOM 3293 C CA . ALA A 1 425 ? 11.614 11.815 -24.127 1.00 95.12 425 ALA A CA 1
ATOM 3294 C C . ALA A 1 425 ? 10.495 12.763 -24.598 1.00 95.12 425 ALA A C 1
ATOM 3296 O O . ALA A 1 425 ? 9.341 12.348 -24.709 1.00 95.12 425 ALA A O 1
ATOM 3297 N N . VAL A 1 426 ? 10.859 13.995 -24.982 1.00 94.81 426 VAL A N 1
ATOM 3298 C CA . VAL A 1 426 ? 9.929 15.003 -25.524 1.00 94.81 426 VAL A CA 1
ATOM 3299 C C . VAL A 1 426 ? 9.263 14.515 -26.807 1.00 94.81 426 VAL A C 1
ATOM 3301 O O . VAL A 1 426 ? 8.052 14.638 -26.960 1.00 94.81 426 VAL A O 1
ATOM 3304 N N . ALA A 1 427 ? 10.024 13.911 -27.722 1.00 94.69 427 ALA A N 1
ATOM 3305 C CA . ALA A 1 427 ? 9.475 13.381 -28.967 1.00 94.69 427 ALA A CA 1
ATOM 3306 C C . ALA A 1 427 ? 8.488 12.222 -28.739 1.00 94.69 427 ALA A C 1
ATOM 3308 O O . ALA A 1 427 ? 7.534 12.077 -29.501 1.00 94.69 427 ALA A O 1
ATOM 3309 N N . SER A 1 428 ? 8.707 11.407 -27.702 1.00 91.31 428 SER A N 1
ATOM 3310 C CA . SER A 1 428 ? 7.869 10.239 -27.396 1.00 91.31 428 SER A CA 1
ATOM 3311 C C . SER A 1 428 ? 6.563 10.607 -26.687 1.00 91.31 428 SER A C 1
ATOM 3313 O O . SER A 1 428 ? 5.566 9.907 -26.848 1.00 91.31 428 SER A O 1
ATOM 3315 N N . ALA A 1 429 ? 6.558 11.698 -25.918 1.00 90.00 429 ALA A N 1
ATOM 3316 C CA . ALA A 1 429 ? 5.400 12.171 -25.159 1.00 90.00 429 ALA A CA 1
ATOM 3317 C C . ALA A 1 429 ? 5.356 13.714 -25.140 1.00 90.00 429 ALA A C 1
ATOM 3319 O O . ALA A 1 429 ? 5.626 14.323 -24.097 1.00 90.00 429 ALA A O 1
ATOM 3320 N N . PRO A 1 430 ? 5.052 14.359 -26.285 1.00 89.38 430 PRO A N 1
ATOM 3321 C CA . PRO A 1 430 ? 5.097 15.817 -26.440 1.00 89.38 430 PRO A CA 1
ATOM 3322 C C . PRO A 1 430 ? 4.028 16.556 -25.626 1.00 89.38 430 PRO A C 1
ATOM 3324 O O . PRO A 1 430 ? 4.121 17.762 -25.415 1.00 89.38 430 PRO A O 1
ATOM 3327 N N . GLU A 1 431 ? 2.985 15.856 -25.187 1.00 85.94 431 GLU A N 1
ATOM 3328 C CA . GLU A 1 431 ? 1.914 16.398 -24.355 1.00 85.94 431 GLU A CA 1
ATOM 3329 C C . GLU A 1 431 ? 2.287 16.508 -22.873 1.00 85.94 431 GLU A C 1
ATOM 3331 O O . GLU A 1 431 ? 1.539 17.105 -22.094 1.00 85.94 431 GLU A O 1
ATOM 3336 N N . ASN A 1 432 ? 3.401 15.903 -22.458 1.00 83.81 432 ASN A N 1
ATOM 3337 C CA . ASN A 1 432 ? 3.781 15.867 -21.061 1.00 83.81 432 ASN A CA 1
ATOM 3338 C C . ASN A 1 432 ? 4.523 17.150 -20.654 1.00 83.81 432 ASN A C 1
ATOM 3340 O O . ASN A 1 432 ? 5.637 17.373 -21.109 1.00 83.81 432 ASN A O 1
ATOM 3344 N N . PRO A 1 433 ? 3.972 17.970 -19.742 1.00 82.19 433 PRO A N 1
ATOM 3345 C CA . PRO A 1 433 ? 4.566 19.260 -19.398 1.00 82.19 433 PRO A CA 1
ATOM 3346 C C . PRO A 1 433 ? 5.831 19.165 -18.526 1.00 82.19 433 PRO A C 1
ATOM 3348 O O . PRO A 1 433 ? 6.399 20.200 -18.185 1.00 82.19 433 PRO A O 1
ATOM 3351 N N . TRP A 1 434 ? 6.221 17.965 -18.076 1.00 78.06 434 TRP A N 1
ATOM 3352 C CA . TRP A 1 434 ? 7.350 17.773 -17.159 1.00 78.06 434 TRP A CA 1
ATOM 3353 C C . TRP A 1 434 ? 8.713 17.647 -17.847 1.00 78.06 434 TRP A C 1
ATOM 3355 O O . TRP A 1 434 ? 9.722 17.763 -17.148 1.00 78.06 434 TRP A O 1
ATOM 3365 N N . TRP A 1 435 ? 8.765 17.419 -19.162 1.00 82.44 435 TRP A N 1
ATOM 3366 C CA . TRP A 1 435 ? 10.014 17.356 -19.925 1.00 82.44 435 TRP A CA 1
ATOM 3367 C C . TRP A 1 435 ? 9.989 18.193 -21.188 1.00 82.44 435 TRP A C 1
ATOM 3369 O O . TRP A 1 435 ? 8.924 18.262 -21.838 1.00 82.44 435 TRP A O 1
#

Foldseek 3Di:
DDADPCPVVLVVLVVQLVVLFEEEEEEAPRLRLVVSVVVCPVVPPLEQEQEAFALPFLCRLVRVLLSLLQSADLVCVVVCVQPDLLVSLVRSQVVLGAYEYEDFPNLLDPDDDVVSVVSLVSLLSNLPGRRYYYRYYNSDDCVSSPHDGPYYHYGYQDKDFLQVLLVVDDLDLLNVLSVQLCVLDPRRQIDHLLLSLLSSLLVLLPDHSVVLSVLRPPPCSNVVSLVSNLVSCVVDPLSLQLVVQLLLPSDQAALVLSCVRRPDPPSCSSNQQRRQFYDGSTDGGSVSSVVSCVSSPPVDDLQVNLVSLVSLLVVLCVLQVDLESSPNHHNRSSVSVSSNLLSLLSNPPVSVVSNVSHPDSDLSSLVSSLVNCVSVVVLVVSLVSLVVSCVNVVLPLVSLLSNLVSCVSVVPDDPVSSVVSNVSSCVSCVPNPPD

Secondary structure (DSSP, 8-state):
------HHHHHHHHHHHHTT--EEEEE-TTSSHHHHHHHHHHHSTTPEEEE---TTSTTHHHHHHHHHHHTS-HHHHHHHTTS-HHHHHHHHHHTT--EEEEE-GGGG-----HHHHHHHHHHHHGGG-SSEEEEEETT--GGGGT---SEEEE-----EEHHHHHHTS--GGGHHHHHHHHHHS-TT-EE-HHHHHHHHHHHHTT--HHHHHHHTTSTTHHHHHHHHHHHHHHT-HHHHHHHHHHHT--S-B-HHHHHHHS---GGGHHIIIIIIEETTTBEE-HHHHHHHHHHHTTSS-HHHHHHHHHHHHHHHHHHH--S-GGG--SHHHHHHHHHHHHHHHHSHHHHHHHHHTS----THHHHHHHHHHHHTT-HHHHHHHHHHHHHH-TT-HHHHHHHHHHHHHHT-S-HHHHHHHHHHHHHH-TT-TT-

Radius of gyration: 22.71 Å; chains: 1; bounding box: 55×41×63 Å